Protein AF-A0AA37L908-F1 (afdb_monomer)

Organism: NCBI:txid700344

Secondary structure (DSSP, 8-state):
------TTSHHHHHTSS--------------------------S--S-----GGG-----------S---TTHHHHHHHHHHHHHHHHHHHHHHHHHHHHHHHHTSTTS---S------------------TTTGGG-HHHHHHHHHHHHHHHHHHHHHHS-S---HHHHHHHHHHHHHHHHHHHHHHHHHHHHHHHHHHHHHHHHHHHHHHHHHHHHHHHHHHHHHHHHHHTTSS--SSHHHHHHHHHHHHHHHHHHHHHHHHHHHHHHHHHHTTS-HHHHHHHHHHTT--HHHHHHHHH---TTS-SSTTSHHHHHHHHHHHHHHHHHHHHHHHT------TTHHHHHHHHHHHHHHHHHHHHHHHHHHHHHHHHHHHHHHT--

Sequence (386 aa):
MEPVVFDQSPLAEYLRDEGEVEQAGWAHDDPTYDESPPSSPDFAPTGRPMVRSRFRNNPLRVDIPTKAASDKSYRRSYSTAVASRIDRADNSKFLEQFRYTIIASQLLSGHSILSQHHAPSRPANAAIEGNPADKLLDPTGAAVVVLGALALVVSINWLAGAGPLNKRRAVALLLVVVIAAGIAHVFMRRQWLRYRRLQALSEVTAFVSNSQEFDSATGAAIALVQEVELVSRGYRLRIEDRSQTRKCVRLRKALRACFADVIPAYDQTVSVVKGFSEQLDLEKYHDIYDISDFDMSDARQGFQENEFEDNESLRTLKILAARFHTIRKMFLCALLALDASGDSSDLLKWTTTVEAVRTLNTVTQKAFENLRRLLSDEECEWFSSG

Radius of gyration: 35.79 Å; Cα contacts (8 Å, |Δi|>4): 229; chains: 1; bounding box: 101×49×114 Å

InterPro domains:
  IPR026859 Myosin-binding domain [PF12632] (158-382)

Mean predicted aligned error: 17.45 Å

Foldseek 3Di:
DDDDDDPPDPVNVVVVPPDDDDDDDDDDDDDDDDDDDDDDDDPDDDDDDDDPPPPPDDDPPPPDDDDDDDPPPVVVVCVVVVVVVVVVVVQVVLLCLLL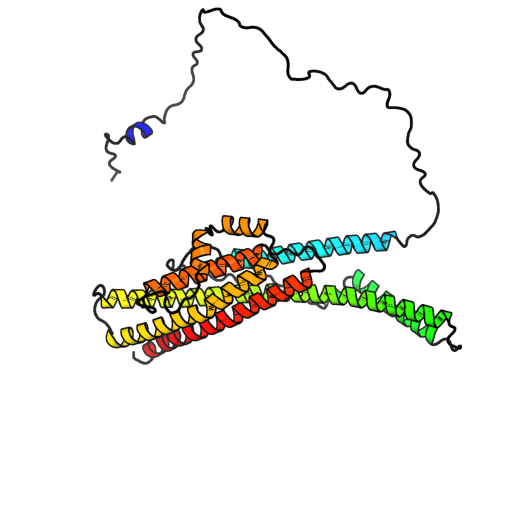CLLVVLCLLAPPPQPDPDDDDPDPPPPPPPPDVVVVCPPVVNVVVVVVVVVVVVVLVVVVVPPDPCDPVNVVVVVVVVVVVVVVCVVVVVVVLLVVLSVLLSVLSNLLSVLVVLLSVLLSVLLVLLVVLVCVVVPVDDDDPNPVSVVLNQVSLVLLLVLLVQQLVLLLVLLVQLLVQFDPVQLVVLCVVSVPDPVLVVLLVVGDDCPPDPDCSDSVNSVSSVSSSSSSVSSSSSSSSRHHPPVDPCSSVSSVSSSVSSVSSSVSSNVSSVSSVVSVVVVPVVVVVVD

Nearest PDB structures (foldseek):
  8omv-assembly1_B  TM=1.972E-01  e=5.098E+00  Homo sapiens

Structure (mmCIF, N/CA/C/O backbone):
data_AF-A0AA37L908-F1
#
_entry.id   AF-A0AA37L908-F1
#
loop_
_atom_site.group_PDB
_atom_site.id
_atom_site.type_symbol
_atom_site.label_atom_id
_atom_site.label_alt_id
_atom_site.label_comp_id
_atom_site.label_asym_id
_atom_site.label_entity_id
_atom_site.label_seq_id
_atom_site.pdbx_PDB_ins_code
_atom_site.Cartn_x
_atom_site.Cartn_y
_atom_site.Cartn_z
_atom_site.occupancy
_atom_site.B_iso_or_equiv
_atom_site.auth_seq_id
_atom_site.auth_comp_id
_atom_site.auth_asym_id
_atom_site.auth_atom_id
_atom_site.pdbx_PDB_model_num
ATOM 1 N N . MET A 1 1 ? 5.810 31.069 44.830 1.00 33.72 1 MET A N 1
ATOM 2 C CA . MET A 1 1 ? 6.381 30.517 46.074 1.00 33.72 1 MET A CA 1
ATOM 3 C C . MET A 1 1 ? 7.210 29.317 45.680 1.00 33.72 1 MET A C 1
ATOM 5 O O . MET A 1 1 ? 6.750 28.526 44.866 1.00 33.72 1 MET A O 1
ATOM 9 N N . GLU A 1 2 ? 8.456 29.333 46.130 1.00 40.66 2 GLU A N 1
ATOM 10 C CA . GLU A 1 2 ? 9.600 28.555 45.652 1.00 40.66 2 GLU A CA 1
ATOM 11 C C . GLU A 1 2 ? 9.426 27.037 45.842 1.00 40.66 2 GLU A C 1
ATOM 13 O O . GLU A 1 2 ? 8.720 26.614 46.761 1.00 40.66 2 GLU A O 1
ATOM 18 N N . PRO A 1 3 ? 10.045 26.204 44.984 1.00 47.47 3 PRO A N 1
ATOM 19 C CA . PRO A 1 3 ? 10.047 24.761 45.174 1.00 47.47 3 PRO A CA 1
ATOM 20 C C . PRO A 1 3 ? 10.884 24.406 46.410 1.00 47.47 3 PRO A C 1
ATOM 22 O O . PRO A 1 3 ? 12.088 24.643 46.455 1.00 47.47 3 PRO A O 1
ATOM 25 N N . VAL A 1 4 ? 10.228 23.834 47.419 1.00 51.84 4 VAL A N 1
ATOM 26 C CA . VAL A 1 4 ? 10.871 23.307 48.627 1.00 51.84 4 VAL A CA 1
ATOM 27 C C . VAL A 1 4 ? 11.662 22.055 48.243 1.00 51.84 4 VAL A C 1
ATOM 29 O O . VAL A 1 4 ? 11.080 21.007 47.962 1.00 51.84 4 VAL A O 1
ATOM 32 N N . VAL A 1 5 ? 12.988 22.174 48.204 1.00 51.69 5 VAL A N 1
ATOM 33 C CA . VAL A 1 5 ? 13.913 21.047 48.045 1.00 51.69 5 VAL A CA 1
ATOM 34 C C . VAL A 1 5 ? 14.212 20.494 49.437 1.00 51.69 5 VAL A C 1
ATOM 36 O O . VAL A 1 5 ? 14.628 21.229 50.326 1.00 51.69 5 VAL A O 1
ATOM 39 N N . PHE A 1 6 ? 13.949 19.205 49.651 1.00 51.25 6 PHE A N 1
ATOM 40 C CA . PHE A 1 6 ? 14.227 18.539 50.922 1.00 51.25 6 PHE A CA 1
ATOM 41 C C . PHE A 1 6 ? 15.704 18.119 50.982 1.00 51.25 6 PHE A C 1
ATOM 43 O O . PHE A 1 6 ? 16.132 17.252 50.219 1.00 51.25 6 PHE A O 1
ATOM 50 N N . ASP A 1 7 ? 16.453 18.693 51.927 1.00 56.47 7 ASP A N 1
ATOM 51 C CA . ASP A 1 7 ? 17.910 18.550 52.141 1.00 56.47 7 ASP A CA 1
ATOM 52 C C . ASP A 1 7 ? 18.416 17.130 52.481 1.00 56.47 7 ASP A C 1
ATOM 54 O O . ASP A 1 7 ? 19.580 16.949 52.829 1.00 56.47 7 ASP A O 1
ATOM 58 N N . GLN A 1 8 ? 17.567 16.103 52.411 1.00 56.72 8 GLN A N 1
ATOM 59 C CA . GLN A 1 8 ? 17.918 14.718 52.768 1.00 56.72 8 GLN A CA 1
ATOM 60 C C . GLN A 1 8 ? 17.692 13.712 51.629 1.00 56.72 8 GLN A C 1
ATOM 62 O O . GLN A 1 8 ? 17.688 12.503 51.851 1.00 56.72 8 GLN A O 1
ATOM 67 N N . SER A 1 9 ? 17.505 14.192 50.398 1.00 55.84 9 SER A N 1
ATOM 68 C CA . SER A 1 9 ? 17.461 13.341 49.208 1.00 55.84 9 SER A CA 1
ATOM 69 C C . SER A 1 9 ? 18.875 13.141 48.635 1.00 55.84 9 SER A C 1
ATOM 71 O O . SER A 1 9 ? 19.584 14.136 48.480 1.00 55.84 9 SER A O 1
ATOM 73 N N . PRO A 1 10 ? 19.272 11.920 48.218 1.00 57.62 10 PRO A N 1
ATOM 74 C CA . PRO A 1 10 ? 20.558 11.650 47.549 1.00 57.62 10 PRO A CA 1
ATOM 75 C C . PRO A 1 10 ? 20.810 12.497 46.288 1.00 57.62 10 PRO A C 1
ATOM 77 O O . PRO A 1 10 ? 21.930 12.578 45.798 1.00 57.62 10 PRO A O 1
ATOM 80 N N . LEU A 1 11 ? 19.763 13.135 45.754 1.00 50.75 11 LEU A N 1
ATOM 81 C CA . LEU A 1 11 ? 19.828 14.052 44.616 1.00 50.75 11 LEU A CA 1
ATOM 82 C C . LEU A 1 11 ? 20.368 15.451 44.978 1.00 50.75 11 LEU A C 1
ATOM 84 O O . LEU A 1 11 ? 20.845 16.160 44.099 1.00 50.75 11 LEU A O 1
ATOM 88 N N . ALA A 1 12 ? 20.287 15.861 46.249 1.00 60.62 12 ALA A N 1
ATOM 89 C CA . ALA A 1 12 ? 20.730 17.181 46.708 1.00 60.62 12 ALA A CA 1
ATOM 90 C C . ALA A 1 12 ? 22.261 17.285 46.813 1.00 60.62 12 ALA A C 1
ATOM 92 O O . ALA A 1 12 ? 22.822 18.365 46.649 1.00 60.62 12 ALA A O 1
ATOM 93 N N . GLU A 1 13 ? 22.939 16.157 47.036 1.00 57.59 13 GLU A N 1
ATOM 94 C CA . GLU A 1 13 ? 24.402 16.081 47.108 1.00 57.59 13 GLU A CA 1
ATOM 95 C C . GLU A 1 13 ? 25.043 16.203 45.717 1.00 57.59 13 GLU A C 1
ATOM 97 O O . GLU A 1 13 ? 26.091 16.821 45.571 1.00 57.59 13 GLU A O 1
ATOM 102 N N . TYR A 1 14 ? 24.343 15.745 44.673 1.00 56.41 14 TYR A N 1
ATOM 103 C CA . TYR A 1 14 ? 24.778 15.869 43.276 1.00 56.41 14 TYR A CA 1
ATOM 104 C C . TYR A 1 14 ? 24.629 17.289 42.702 1.00 56.41 14 TYR A C 1
ATOM 106 O O . TYR A 1 14 ? 25.290 17.634 41.731 1.00 56.41 14 TYR A O 1
ATOM 114 N N . LEU A 1 15 ? 23.758 18.117 43.288 1.00 57.56 15 LEU A N 1
ATOM 115 C CA . LEU A 1 15 ? 23.499 19.496 42.845 1.00 57.56 15 LEU A CA 1
ATOM 116 C C . LEU A 1 15 ? 24.309 20.545 43.620 1.00 57.56 15 LEU A C 1
ATOM 118 O O . LEU A 1 15 ? 24.246 21.726 43.286 1.00 57.56 15 LEU A O 1
ATOM 122 N N . ARG A 1 16 ? 25.048 20.137 44.662 1.00 54.41 16 ARG A N 1
ATOM 123 C CA . ARG A 1 16 ? 25.885 21.036 45.470 1.00 54.41 16 ARG A CA 1
ATOM 124 C C . ARG A 1 16 ? 27.300 21.205 44.902 1.00 54.41 16 ARG A C 1
ATOM 126 O O . ARG A 1 16 ? 27.964 22.160 45.284 1.00 54.41 16 ARG A O 1
ATOM 133 N N . ASP A 1 17 ? 27.735 20.332 43.993 1.00 49.94 17 ASP A N 1
ATOM 134 C CA . ASP A 1 17 ? 29.144 20.242 43.574 1.00 49.94 17 ASP A CA 1
ATOM 135 C C . ASP A 1 17 ? 29.429 20.722 42.137 1.00 49.94 17 ASP A C 1
ATOM 137 O O . ASP A 1 17 ? 30.492 20.460 41.585 1.00 49.94 17 ASP A O 1
ATOM 141 N N . GLU A 1 18 ? 28.511 21.473 41.520 1.00 51.66 18 GLU A N 1
ATOM 142 C CA . GLU A 1 18 ? 28.790 22.177 40.260 1.00 51.66 18 GLU A CA 1
ATOM 143 C C . GLU A 1 18 ? 28.741 23.694 40.451 1.00 51.66 18 GLU A C 1
ATOM 145 O O . GLU A 1 18 ? 27.737 24.356 40.183 1.00 51.66 18 GLU A O 1
ATOM 150 N N . GLY A 1 19 ? 29.864 24.257 40.898 1.00 38.53 19 GLY A N 1
ATOM 151 C CA . GLY A 1 19 ? 30.089 25.696 40.825 1.00 38.53 19 GLY A CA 1
ATOM 152 C C . GLY A 1 19 ? 31.240 26.198 41.685 1.00 38.53 19 GLY A C 1
ATOM 153 O O . GLY A 1 19 ? 30.987 26.703 42.767 1.00 38.53 19 GLY A O 1
ATOM 154 N N . GLU A 1 20 ? 32.479 26.101 41.192 1.00 35.16 20 GLU A N 1
ATOM 155 C CA . GLU A 1 20 ? 33.397 27.247 41.042 1.00 35.16 20 GLU A CA 1
ATOM 156 C C . GLU A 1 20 ? 34.740 26.813 40.422 1.00 35.16 20 GLU A C 1
ATOM 158 O O . GLU A 1 20 ? 35.303 25.760 40.710 1.00 35.16 20 GLU A O 1
ATOM 163 N N . VAL A 1 21 ? 35.206 27.632 39.482 1.00 38.19 21 VAL A N 1
ATOM 164 C CA . VAL A 1 21 ? 36.386 27.452 38.628 1.00 38.19 21 VAL A CA 1
ATOM 165 C C . VAL A 1 21 ? 37.612 28.044 39.333 1.00 38.19 21 VAL A C 1
ATOM 167 O O . VAL A 1 21 ? 37.501 29.150 39.839 1.00 38.19 21 VAL A O 1
ATOM 170 N N . GLU A 1 22 ? 38.765 27.358 39.317 1.00 34.53 22 GLU A N 1
ATOM 171 C CA . GLU A 1 22 ? 40.095 27.883 38.911 1.00 34.53 22 GLU A CA 1
ATOM 172 C C . GLU A 1 22 ? 41.277 27.020 39.418 1.00 34.53 22 GLU A C 1
ATOM 174 O O . GLU A 1 22 ? 41.531 26.866 40.605 1.00 34.53 22 GLU A O 1
ATOM 179 N N . GLN A 1 23 ? 42.016 26.465 38.450 1.00 37.34 23 GLN A N 1
ATOM 180 C CA . GLN A 1 23 ? 43.482 26.501 38.319 1.00 37.34 23 GLN A CA 1
ATOM 181 C C . GLN A 1 23 ? 44.362 26.479 39.596 1.00 37.34 23 GLN A C 1
ATOM 183 O O . GLN A 1 23 ? 44.631 27.518 40.181 1.00 37.34 23 GLN A O 1
ATOM 188 N N . ALA A 1 24 ? 44.989 25.335 39.901 1.00 33.50 24 ALA A N 1
ATOM 189 C CA . ALA A 1 24 ? 46.385 25.258 40.367 1.00 33.50 24 ALA A CA 1
ATOM 190 C C . ALA A 1 24 ? 46.852 23.797 40.433 1.00 33.50 24 ALA A C 1
ATOM 192 O O . ALA A 1 24 ? 46.175 22.932 40.981 1.00 33.50 24 ALA A O 1
ATOM 193 N N . GLY A 1 25 ? 48.013 23.526 39.840 1.00 33.16 25 GLY A N 1
ATOM 194 C CA . GLY A 1 25 ? 48.584 22.192 39.745 1.00 33.16 25 GLY A CA 1
ATOM 195 C C . GLY A 1 25 ? 49.200 21.689 41.040 1.00 33.16 25 GLY A C 1
ATOM 196 O O . GLY A 1 25 ? 49.719 22.475 41.817 1.00 33.16 25 GLY A O 1
ATOM 197 N N . TRP A 1 26 ? 49.229 20.367 41.179 1.00 33.25 26 TRP A N 1
ATOM 198 C CA . TRP A 1 26 ? 50.209 19.644 41.982 1.00 33.25 26 TRP A CA 1
ATOM 199 C C . TRP A 1 26 ? 50.486 18.308 41.300 1.00 33.25 26 TRP A C 1
ATOM 201 O O . TRP A 1 26 ? 49.803 17.311 41.513 1.00 33.25 26 TRP A O 1
ATOM 211 N N . ALA A 1 27 ? 51.499 18.322 40.435 1.00 32.00 27 ALA A N 1
ATOM 212 C CA . ALA A 1 27 ? 52.348 17.158 40.270 1.00 32.00 27 ALA A CA 1
ATOM 213 C C . ALA A 1 27 ? 53.061 16.910 41.612 1.00 32.00 27 ALA A C 1
ATOM 215 O O . ALA A 1 27 ? 53.554 17.850 42.246 1.00 32.00 27 ALA A O 1
ATOM 216 N N . HIS A 1 28 ? 53.094 15.653 42.039 1.00 35.28 28 HIS A N 1
ATOM 217 C CA . HIS A 1 28 ? 54.013 15.175 43.062 1.00 35.28 28 HIS A CA 1
ATOM 218 C C . HIS A 1 28 ? 54.682 13.904 42.536 1.00 35.28 28 HIS A C 1
ATOM 220 O O . HIS A 1 28 ? 54.064 12.842 42.486 1.00 35.28 28 HIS A O 1
ATOM 226 N N . ASP A 1 29 ? 55.934 14.079 42.112 1.00 33.59 29 ASP A N 1
ATOM 227 C CA . ASP A 1 29 ? 57.042 13.127 42.284 1.00 33.59 29 ASP A CA 1
ATOM 228 C C . ASP A 1 29 ? 57.219 12.894 43.811 1.00 33.59 29 ASP A C 1
ATOM 230 O O . ASP A 1 29 ? 56.898 13.795 44.587 1.00 33.59 29 ASP A O 1
ATOM 234 N N . ASP A 1 30 ? 57.701 11.809 44.423 1.00 35.19 30 ASP A N 1
ATOM 235 C CA . ASP A 1 30 ? 58.494 10.595 44.123 1.00 35.19 30 ASP A CA 1
ATOM 236 C C . ASP A 1 30 ? 58.552 9.808 45.495 1.00 35.19 30 ASP A C 1
ATOM 238 O O . ASP A 1 30 ? 57.899 10.279 46.438 1.00 35.19 30 ASP A O 1
ATOM 242 N N . PRO A 1 31 ? 59.345 8.734 45.784 1.00 46.97 31 PRO A N 1
ATOM 243 C CA . PRO A 1 31 ? 60.186 7.873 44.942 1.00 46.97 31 PRO A CA 1
ATOM 244 C C . PRO A 1 31 ? 60.113 6.342 45.242 1.00 46.97 31 PRO A C 1
ATOM 246 O O . PRO A 1 31 ? 59.537 5.869 46.224 1.00 46.97 31 PRO A O 1
ATOM 249 N N . THR A 1 32 ? 60.877 5.586 44.440 1.00 35.69 32 THR A N 1
ATOM 250 C CA . THR A 1 32 ? 61.524 4.277 44.719 1.00 35.69 32 THR A CA 1
ATOM 251 C C . THR A 1 32 ? 60.656 3.021 44.851 1.00 35.69 32 THR A C 1
ATOM 253 O O . THR A 1 32 ? 60.215 2.695 45.942 1.00 35.69 32 THR A O 1
ATOM 256 N N . TYR A 1 33 ? 60.574 2.233 43.770 1.00 39.12 33 TYR A N 1
ATOM 257 C CA . TYR A 1 33 ? 61.059 0.841 43.740 1.00 39.12 33 TYR A CA 1
ATOM 258 C C . TYR A 1 33 ? 61.479 0.487 42.302 1.00 39.12 33 TYR A C 1
ATOM 260 O O . TYR A 1 33 ? 60.663 0.474 41.383 1.00 39.12 33 TYR A O 1
ATOM 268 N N . ASP A 1 34 ? 62.781 0.249 42.135 1.00 40.22 34 ASP A N 1
ATOM 269 C CA . ASP A 1 34 ? 63.414 -0.339 40.955 1.00 40.22 34 ASP A CA 1
ATOM 270 C C . ASP A 1 34 ? 62.940 -1.784 40.763 1.00 40.22 34 ASP A C 1
ATOM 272 O O . ASP A 1 34 ? 63.164 -2.610 41.642 1.00 40.22 34 ASP A O 1
ATOM 276 N N . GLU A 1 35 ? 62.384 -2.112 39.596 1.00 39.53 35 GLU A N 1
ATOM 277 C CA . GLU A 1 35 ? 62.606 -3.411 38.946 1.00 39.53 35 GLU A CA 1
ATOM 278 C C . GLU A 1 35 ? 62.134 -3.353 37.485 1.00 39.53 35 GLU A C 1
ATOM 280 O O . GLU A 1 35 ? 60.946 -3.339 37.169 1.00 39.53 35 GLU A O 1
ATOM 285 N N . SER A 1 36 ? 63.097 -3.279 36.564 1.00 46.31 36 SER A N 1
ATOM 286 C CA . SER A 1 36 ? 62.861 -3.366 35.119 1.00 46.31 36 SER A CA 1
ATOM 287 C C . SER A 1 36 ? 62.669 -4.822 34.679 1.00 46.31 36 SER A C 1
ATOM 289 O O . SER A 1 36 ? 63.500 -5.660 35.034 1.00 46.31 36 SER A O 1
ATOM 291 N N . PRO A 1 37 ? 61.712 -5.120 33.782 1.00 49.75 37 PRO A N 1
ATOM 292 C CA . PRO A 1 37 ? 61.822 -6.250 32.865 1.00 49.75 37 PRO A CA 1
ATOM 293 C C . PRO A 1 37 ? 62.077 -5.788 31.413 1.00 49.75 37 PRO A C 1
ATOM 295 O O . PRO A 1 37 ? 61.786 -4.648 31.048 1.00 49.75 37 PRO A O 1
ATOM 298 N N . PRO A 1 38 ? 62.671 -6.656 30.574 1.00 49.25 38 PRO A N 1
ATOM 299 C CA . PRO A 1 38 ? 63.475 -6.257 29.423 1.00 49.25 38 PRO A CA 1
ATOM 300 C C . PRO A 1 38 ? 62.674 -5.862 28.174 1.00 49.25 38 PRO A C 1
ATOM 302 O O . PRO A 1 38 ? 61.599 -6.382 27.883 1.00 49.25 38 PRO A O 1
ATOM 305 N N . SER A 1 39 ? 63.295 -4.982 27.388 1.00 43.84 39 SER A N 1
ATOM 306 C CA . SER A 1 39 ? 62.865 -4.487 26.079 1.00 43.84 39 SER A CA 1
ATOM 307 C C . SER A 1 39 ? 62.707 -5.585 25.020 1.00 43.84 39 SER A C 1
ATOM 309 O O . SER A 1 39 ? 63.618 -6.394 24.826 1.00 43.84 39 SER A O 1
ATOM 311 N N . SER A 1 40 ? 61.612 -5.546 24.257 1.00 50.50 40 SER A N 1
ATOM 312 C CA . SER A 1 40 ? 61.416 -6.198 22.946 1.00 50.50 40 SER A CA 1
ATOM 313 C C . SER A 1 40 ? 60.191 -5.567 22.246 1.00 50.50 40 SER A C 1
ATOM 315 O O . SER A 1 40 ? 59.274 -5.140 22.942 1.00 50.50 40 SER A O 1
ATOM 317 N N . PRO A 1 41 ? 60.085 -5.569 20.905 1.00 50.53 41 PRO A N 1
ATOM 318 C CA . PRO A 1 41 ? 60.808 -4.718 19.961 1.00 50.53 41 PRO A CA 1
ATOM 319 C C . PRO A 1 41 ? 59.871 -3.769 19.171 1.00 50.53 41 PRO A C 1
ATOM 321 O O . PRO A 1 41 ? 58.665 -3.989 19.072 1.00 50.53 41 PRO A O 1
ATOM 324 N N . ASP A 1 42 ? 60.459 -2.732 18.567 1.00 53.38 42 ASP A N 1
ATOM 325 C CA . ASP A 1 42 ? 59.814 -1.718 17.719 1.00 53.38 42 ASP A CA 1
ATOM 326 C C . ASP A 1 42 ? 58.879 -2.304 16.640 1.00 53.38 42 ASP A C 1
ATOM 328 O O . ASP A 1 42 ? 59.320 -2.949 15.687 1.00 53.38 42 ASP A O 1
ATOM 332 N N . PHE A 1 43 ? 57.576 -2.022 16.753 1.00 56.66 43 PHE A N 1
ATOM 333 C CA . PHE A 1 43 ? 56.532 -2.459 15.811 1.00 56.66 43 PHE A CA 1
ATOM 334 C C . PHE A 1 43 ? 56.066 -1.338 14.858 1.00 56.66 43 PHE A C 1
ATOM 336 O O . PHE A 1 43 ? 54.962 -1.380 14.319 1.00 56.66 43 PHE A O 1
ATOM 343 N N . ALA A 1 44 ? 56.891 -0.312 14.631 1.00 66.81 44 ALA A N 1
ATOM 344 C CA . ALA A 1 44 ? 56.594 0.748 13.669 1.00 66.81 44 ALA A CA 1
ATOM 345 C C . ALA A 1 44 ? 57.806 0.998 12.756 1.00 66.81 44 ALA A C 1
ATOM 347 O O . ALA A 1 44 ? 58.869 1.382 13.245 1.00 66.81 44 ALA A O 1
ATOM 348 N N . PRO A 1 45 ? 57.689 0.810 11.428 1.00 61.66 45 PRO A N 1
ATOM 349 C CA . PRO A 1 45 ? 58.796 1.069 10.522 1.00 61.66 45 PRO A CA 1
ATOM 350 C C . PRO A 1 45 ? 59.018 2.581 10.397 1.00 61.66 45 PRO A C 1
ATOM 352 O O . PRO A 1 45 ? 58.295 3.283 9.689 1.00 61.66 45 PRO A O 1
ATOM 355 N N . THR A 1 46 ? 60.047 3.096 11.063 1.00 54.41 46 THR A N 1
ATOM 356 C CA . THR A 1 46 ? 60.551 4.455 10.858 1.00 54.41 46 THR A CA 1
ATOM 357 C C . THR A 1 46 ? 61.551 4.449 9.701 1.00 54.41 46 THR A C 1
ATOM 359 O O . THR A 1 46 ? 62.736 4.168 9.843 1.00 54.41 46 THR A O 1
ATOM 362 N N . GLY A 1 47 ? 61.067 4.745 8.495 1.00 57.38 47 GLY A N 1
ATOM 363 C CA . GLY A 1 47 ? 61.930 4.883 7.323 1.00 57.38 47 GLY A CA 1
ATOM 364 C C . GLY A 1 47 ? 61.160 5.312 6.081 1.00 57.38 47 GLY A C 1
ATOM 365 O O . GLY A 1 47 ? 60.167 4.694 5.708 1.00 57.38 47 GLY A O 1
ATOM 366 N N . ARG A 1 48 ? 61.612 6.385 5.422 1.00 62.19 48 ARG A N 1
ATOM 367 C CA . ARG A 1 48 ? 61.027 6.849 4.153 1.00 62.19 48 ARG A CA 1
ATOM 368 C C . ARG A 1 48 ? 61.202 5.757 3.084 1.00 62.19 48 ARG A C 1
ATOM 370 O O . ARG A 1 48 ? 62.314 5.246 2.942 1.00 62.19 48 ARG A O 1
ATOM 377 N N . PRO A 1 49 ? 60.165 5.409 2.302 1.00 57.41 49 PRO A N 1
ATOM 378 C CA . PRO A 1 49 ? 60.262 4.329 1.328 1.00 57.41 49 PRO A CA 1
ATOM 379 C C . PRO A 1 49 ? 61.206 4.725 0.186 1.00 57.41 49 PRO A C 1
ATOM 381 O O . PRO A 1 49 ? 60.874 5.543 -0.671 1.00 57.41 49 PRO A O 1
ATOM 384 N N . MET A 1 50 ? 62.399 4.130 0.158 1.00 56.28 50 MET A N 1
ATOM 385 C CA . MET A 1 50 ? 63.296 4.215 -0.991 1.00 56.28 50 MET A CA 1
ATOM 386 C C . MET A 1 50 ? 62.866 3.185 -2.037 1.00 56.28 50 MET A C 1
ATOM 388 O O . MET A 1 50 ? 63.132 1.989 -1.912 1.00 56.28 50 MET A O 1
ATOM 392 N N . VAL A 1 51 ? 62.202 3.650 -3.096 1.00 55.00 51 VAL A N 1
ATOM 393 C CA . VAL A 1 51 ? 61.888 2.822 -4.266 1.00 55.00 51 VAL A CA 1
ATOM 394 C C . VAL A 1 51 ? 63.198 2.442 -4.961 1.00 55.00 51 VAL A C 1
ATOM 396 O O . VAL A 1 51 ? 63.941 3.297 -5.445 1.00 55.00 51 VAL A O 1
ATOM 399 N N . ARG A 1 52 ? 63.501 1.139 -5.009 1.00 52.16 52 ARG A N 1
ATOM 400 C CA . ARG A 1 52 ? 64.659 0.601 -5.735 1.00 52.16 52 ARG A CA 1
ATOM 401 C C . ARG A 1 52 ? 64.562 0.974 -7.222 1.00 52.16 52 ARG A C 1
ATOM 403 O O . ARG A 1 52 ? 63.624 0.583 -7.908 1.00 52.16 52 ARG A O 1
ATOM 410 N N . SER A 1 53 ? 65.598 1.642 -7.730 1.00 56.66 53 SER A N 1
ATOM 411 C CA . SER A 1 53 ? 65.776 2.121 -9.119 1.00 56.66 53 SER A CA 1
ATOM 412 C C . SER A 1 53 ? 65.679 1.041 -10.226 1.00 56.66 53 SER A C 1
ATOM 414 O O . SER A 1 53 ? 65.694 1.354 -11.412 1.00 56.66 53 SER A O 1
ATOM 416 N N . ARG A 1 54 ? 65.526 -0.247 -9.888 1.00 58.97 54 ARG A N 1
ATOM 417 C CA . ARG A 1 54 ? 65.523 -1.351 -10.869 1.00 58.97 54 ARG A CA 1
ATOM 418 C C . ARG A 1 54 ? 64.211 -1.546 -11.646 1.00 58.97 54 ARG A C 1
ATOM 420 O O . ARG A 1 54 ? 64.158 -2.434 -12.484 1.00 58.97 54 ARG A O 1
ATOM 427 N N . PHE A 1 55 ? 63.187 -0.721 -11.417 1.00 54.09 55 PHE A N 1
ATOM 428 C CA . PHE A 1 55 ? 61.933 -0.747 -12.194 1.00 54.09 55 PHE A CA 1
ATOM 429 C C . PHE A 1 55 ? 61.783 0.410 -13.191 1.00 54.09 55 PHE A C 1
ATOM 431 O O . PHE A 1 55 ? 60.736 0.564 -13.815 1.00 54.09 55 PHE A O 1
ATOM 438 N N . ARG A 1 56 ? 62.827 1.218 -13.398 1.00 58.72 56 ARG A N 1
ATOM 439 C CA . ARG A 1 56 ? 62.900 2.123 -14.549 1.00 58.72 56 ARG A CA 1
ATOM 440 C C . ARG A 1 56 ? 63.687 1.416 -15.637 1.00 58.72 56 ARG A C 1
ATOM 442 O O . ARG A 1 56 ? 64.903 1.392 -15.546 1.00 58.72 56 ARG A O 1
ATOM 449 N N . ASN A 1 57 ? 62.986 0.798 -16.588 1.00 55.66 57 ASN A N 1
ATOM 450 C CA . ASN A 1 57 ? 63.396 0.649 -17.992 1.00 55.66 57 ASN A CA 1
ATOM 451 C C . ASN A 1 57 ? 62.330 -0.147 -18.756 1.00 55.66 57 ASN A C 1
ATOM 453 O O . ASN A 1 57 ? 62.398 -1.367 -18.853 1.00 55.66 57 ASN A O 1
ATOM 457 N N . ASN A 1 58 ? 61.305 0.572 -19.220 1.00 53.06 58 ASN A N 1
ATOM 458 C CA . ASN A 1 58 ? 60.746 0.512 -20.576 1.00 53.06 58 ASN A CA 1
ATOM 459 C C . ASN A 1 58 ? 59.393 1.239 -20.563 1.00 53.06 58 ASN A C 1
ATOM 461 O O . ASN A 1 58 ? 58.454 0.740 -19.940 1.00 53.06 58 ASN A O 1
ATOM 465 N N . PRO A 1 59 ? 59.236 2.402 -21.223 1.00 54.12 59 PRO A N 1
ATOM 466 C CA . PRO A 1 59 ? 57.895 2.873 -21.525 1.00 54.12 59 PRO A CA 1
ATOM 467 C C . PRO A 1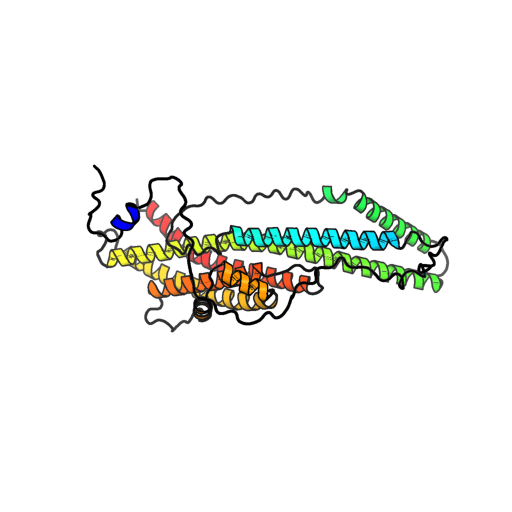 59 ? 57.257 1.836 -22.453 1.00 54.12 59 PRO A C 1
ATOM 469 O O . PRO A 1 59 ? 57.784 1.569 -23.535 1.00 54.12 59 PRO A O 1
ATOM 472 N N . LEU A 1 60 ? 56.148 1.223 -22.026 1.00 52.44 60 LEU A N 1
ATOM 473 C CA . LEU A 1 60 ? 55.305 0.467 -22.945 1.00 52.44 60 LEU A CA 1
ATOM 474 C C . LEU A 1 60 ? 54.942 1.410 -24.095 1.00 52.44 60 LEU A C 1
ATOM 476 O O . LEU A 1 60 ? 54.208 2.382 -23.909 1.00 52.44 60 LEU A O 1
ATOM 480 N N . ARG A 1 61 ? 55.483 1.128 -25.283 1.00 45.31 61 ARG A N 1
ATOM 481 C CA . ARG A 1 61 ? 54.961 1.659 -26.537 1.00 45.31 61 ARG A CA 1
ATOM 482 C C . ARG A 1 61 ? 53.555 1.100 -26.688 1.00 45.31 61 ARG A C 1
ATOM 484 O O . ARG A 1 61 ? 53.366 -0.031 -27.116 1.00 45.31 61 ARG A O 1
ATOM 491 N N . VAL A 1 62 ? 52.577 1.890 -26.271 1.00 53.34 62 VAL A N 1
ATOM 492 C CA . VAL A 1 62 ? 51.208 1.719 -26.730 1.00 53.34 62 VAL A CA 1
ATOM 493 C C . VAL A 1 62 ? 51.212 2.226 -28.164 1.00 53.34 62 VAL A C 1
ATOM 495 O O . VAL A 1 62 ? 51.339 3.429 -28.395 1.00 53.34 62 VAL A O 1
ATOM 498 N N . ASP A 1 63 ? 51.147 1.306 -29.123 1.00 44.06 63 ASP A N 1
ATOM 499 C CA . ASP A 1 63 ? 50.874 1.650 -30.512 1.00 44.06 63 ASP A CA 1
ATOM 500 C C . ASP A 1 63 ? 49.486 2.289 -30.559 1.00 44.06 63 ASP A C 1
ATOM 502 O O . ASP A 1 63 ? 48.461 1.613 -30.502 1.00 44.06 63 ASP A O 1
ATOM 506 N N . ILE A 1 64 ? 49.450 3.619 -30.594 1.00 48.91 64 ILE A N 1
ATOM 507 C CA . ILE A 1 64 ? 48.239 4.379 -30.882 1.00 48.91 64 ILE A CA 1
ATOM 508 C C . ILE A 1 64 ? 48.042 4.276 -32.397 1.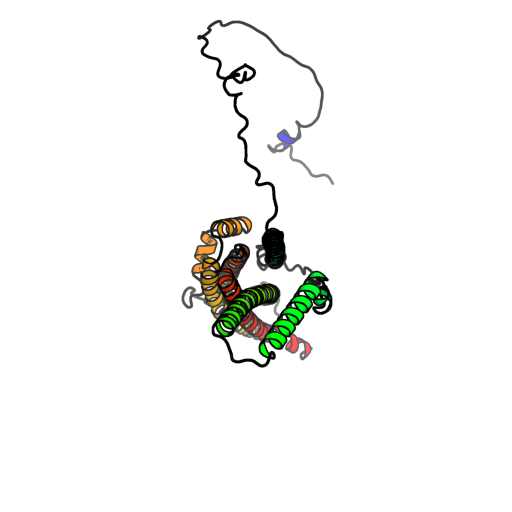00 48.91 64 ILE A C 1
ATOM 510 O O . ILE A 1 64 ? 48.864 4.833 -33.136 1.00 48.91 64 ILE A O 1
ATOM 514 N N . PRO A 1 65 ? 46.984 3.608 -32.899 1.00 44.38 65 PRO A N 1
ATOM 515 C CA . PRO A 1 65 ? 46.733 3.555 -34.327 1.00 44.38 65 PRO A CA 1
ATOM 516 C C . PRO A 1 65 ? 46.416 4.968 -34.816 1.00 44.38 65 PRO A C 1
ATOM 518 O O . PRO A 1 65 ? 45.344 5.525 -34.578 1.00 44.38 65 PRO A O 1
ATOM 521 N N . THR A 1 66 ? 47.382 5.571 -35.498 1.00 46.28 66 THR A N 1
ATOM 522 C CA . THR A 1 66 ? 47.210 6.822 -36.221 1.00 46.28 66 THR A CA 1
ATOM 523 C C . THR A 1 66 ? 46.734 6.477 -37.625 1.00 46.28 66 THR A C 1
ATOM 525 O O . THR A 1 66 ? 47.522 6.035 -38.455 1.00 46.28 66 THR A O 1
ATOM 528 N N . LYS A 1 67 ? 45.437 6.710 -37.863 1.00 42.66 67 LYS A N 1
ATOM 529 C CA . LYS A 1 67 ? 44.796 7.231 -39.092 1.00 42.66 67 LYS A CA 1
ATOM 530 C C . LYS A 1 67 ? 43.476 6.524 -39.430 1.00 42.66 67 LYS A C 1
ATOM 532 O O . LYS A 1 67 ? 43.432 5.351 -39.768 1.00 42.66 67 LYS A O 1
ATOM 537 N N . ALA A 1 68 ? 42.431 7.357 -39.427 1.00 46.22 68 ALA A N 1
ATOM 538 C CA . ALA A 1 68 ? 41.287 7.352 -40.337 1.00 46.22 68 ALA A CA 1
ATOM 539 C C . ALA A 1 68 ? 40.444 6.066 -40.444 1.00 46.22 68 ALA A C 1
ATOM 541 O O . ALA A 1 68 ? 40.479 5.385 -41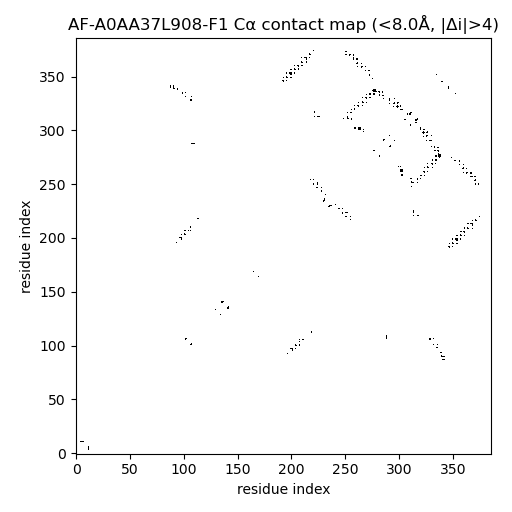.462 1.00 46.22 68 ALA A O 1
ATOM 542 N N . ALA A 1 69 ? 39.565 5.825 -39.463 1.00 40.44 69 ALA A N 1
ATOM 543 C CA . ALA A 1 69 ? 38.315 5.097 -39.700 1.00 40.44 69 ALA A CA 1
ATOM 544 C C . ALA A 1 69 ? 37.251 5.357 -38.610 1.00 40.44 69 ALA A C 1
ATOM 546 O O . ALA A 1 69 ? 37.424 5.027 -37.442 1.00 40.44 69 ALA A O 1
ATOM 547 N N . SER A 1 70 ? 36.085 5.837 -39.050 1.00 49.53 70 SER A N 1
ATOM 548 C CA . SER A 1 70 ? 34.766 5.711 -38.400 1.00 49.53 70 SER A CA 1
ATOM 549 C C . SER A 1 70 ? 34.450 6.555 -37.149 1.00 49.53 70 SER A C 1
ATOM 551 O O . SER A 1 70 ? 34.236 6.069 -36.042 1.00 49.53 70 SER A O 1
ATOM 553 N N . ASP A 1 71 ? 34.160 7.830 -37.392 1.00 46.75 71 ASP A N 1
ATOM 554 C CA . ASP A 1 71 ? 33.547 8.781 -36.447 1.00 46.75 71 ASP A CA 1
ATOM 555 C C . ASP A 1 71 ? 32.072 8.454 -36.061 1.00 46.75 71 ASP A C 1
ATOM 557 O O . ASP A 1 71 ? 31.319 9.278 -35.544 1.00 46.75 71 ASP A O 1
ATOM 561 N N . LYS A 1 72 ? 31.605 7.226 -36.337 1.00 52.09 72 LYS A N 1
ATOM 562 C CA . LYS A 1 72 ? 30.216 6.777 -36.109 1.00 52.09 72 LYS A CA 1
ATOM 563 C C . LYS A 1 72 ? 30.046 5.861 -34.893 1.00 52.09 72 LYS A C 1
ATOM 565 O O . LYS A 1 72 ? 28.919 5.701 -34.429 1.00 52.09 72 LYS A O 1
ATOM 570 N N . SER A 1 73 ? 31.126 5.288 -34.355 1.00 43.59 73 SER A N 1
ATOM 571 C CA . SER A 1 73 ? 31.050 4.386 -33.191 1.00 43.59 73 SER A CA 1
ATOM 572 C C . SER A 1 73 ? 30.915 5.157 -31.869 1.00 43.59 73 SER A C 1
ATOM 574 O O . SER A 1 73 ? 30.077 4.835 -31.027 1.00 43.59 73 SER A O 1
ATOM 576 N N . TYR A 1 74 ? 31.639 6.272 -31.733 1.00 47.28 74 TYR A N 1
ATOM 577 C CA . TYR A 1 74 ? 31.656 7.071 -30.508 1.00 47.28 74 TYR A CA 1
ATOM 578 C C . TYR A 1 74 ? 30.299 7.715 -30.189 1.00 47.28 74 TYR A C 1
ATOM 580 O O . TYR A 1 74 ? 29.849 7.662 -29.048 1.00 47.28 74 TYR A O 1
ATOM 588 N N . ARG A 1 75 ? 29.561 8.218 -31.191 1.00 50.72 75 ARG A N 1
ATOM 589 C CA . ARG A 1 75 ? 28.222 8.806 -30.975 1.00 50.72 75 ARG A CA 1
ATOM 590 C C . ARG A 1 75 ? 27.197 7.805 -30.428 1.00 50.72 75 ARG A C 1
ATOM 592 O O . ARG A 1 75 ? 26.325 8.199 -29.659 1.00 50.72 75 ARG A O 1
ATOM 599 N N . ARG A 1 76 ? 27.303 6.516 -30.779 1.00 45.75 76 ARG A N 1
ATOM 600 C CA . ARG A 1 76 ? 26.385 5.469 -30.293 1.00 45.75 76 ARG A CA 1
ATOM 601 C C . ARG A 1 76 ? 26.689 5.085 -28.845 1.00 45.75 76 ARG A C 1
ATOM 603 O O . ARG A 1 76 ? 25.757 4.907 -28.064 1.00 45.75 76 ARG A O 1
ATOM 610 N N . SER A 1 77 ? 27.967 5.053 -28.471 1.00 49.47 77 SER A N 1
ATOM 611 C CA . SER A 1 77 ? 28.402 4.815 -27.090 1.00 49.47 77 SER A CA 1
ATOM 612 C C . SER A 1 77 ? 28.086 5.996 -26.172 1.00 49.47 77 SER A C 1
ATOM 614 O O . SER A 1 77 ? 27.585 5.775 -25.074 1.00 49.47 77 SER A O 1
ATOM 616 N N . TYR A 1 78 ? 28.254 7.243 -26.629 1.00 45.22 78 TYR A N 1
ATOM 617 C CA . TYR A 1 78 ? 27.834 8.418 -25.856 1.00 45.22 78 TYR A CA 1
ATOM 618 C C . TYR A 1 78 ? 26.313 8.527 -25.758 1.00 45.22 78 TYR A C 1
ATOM 620 O O . TYR A 1 78 ? 25.805 8.779 -24.676 1.00 45.22 78 TYR A O 1
ATOM 628 N N . SER A 1 79 ? 25.560 8.256 -26.829 1.00 47.88 79 SER A N 1
ATOM 629 C CA . SER A 1 79 ? 24.092 8.256 -26.766 1.00 47.88 79 SER A CA 1
ATOM 630 C C . SER A 1 79 ? 23.558 7.163 -25.839 1.00 47.88 79 SER A C 1
ATOM 632 O O . SER A 1 79 ? 22.633 7.422 -25.081 1.00 47.88 79 SER A O 1
ATOM 634 N N . THR A 1 80 ? 24.170 5.975 -25.823 1.00 54.41 80 THR A N 1
ATOM 635 C CA . THR A 1 80 ? 23.754 4.880 -24.930 1.00 54.41 80 THR A CA 1
ATOM 636 C C . THR A 1 80 ? 24.172 5.136 -23.481 1.00 54.41 80 THR A C 1
ATOM 638 O O . THR A 1 80 ? 23.387 4.872 -22.579 1.00 54.41 80 THR A O 1
ATOM 641 N N . ALA A 1 81 ? 25.360 5.705 -23.247 1.00 53.72 81 ALA A N 1
ATOM 642 C CA . ALA A 1 81 ? 25.838 6.058 -21.909 1.00 53.72 81 ALA A CA 1
ATOM 643 C C . ALA A 1 81 ? 25.119 7.283 -21.318 1.00 53.72 81 ALA A C 1
ATOM 645 O O . ALA A 1 81 ? 24.901 7.357 -20.113 1.00 53.72 81 ALA A O 1
ATOM 646 N N . VAL A 1 82 ? 24.726 8.247 -22.154 1.00 54.97 82 VAL A N 1
ATOM 647 C CA . VAL A 1 82 ? 23.897 9.387 -21.740 1.00 54.97 82 VAL A CA 1
ATOM 648 C C . VAL A 1 82 ? 22.451 8.934 -21.545 1.00 54.97 82 VAL A C 1
ATOM 650 O O . VAL A 1 82 ? 21.846 9.305 -20.548 1.00 54.97 82 VAL A O 1
ATOM 653 N N . ALA A 1 83 ? 21.922 8.063 -22.415 1.00 58.88 83 ALA A N 1
ATOM 654 C CA . ALA A 1 83 ? 20.598 7.468 -22.241 1.00 58.88 83 ALA A CA 1
ATOM 655 C C . ALA A 1 83 ? 20.510 6.572 -20.992 1.00 58.88 83 ALA A C 1
ATOM 657 O O . ALA A 1 83 ? 19.466 6.536 -20.357 1.00 58.88 83 ALA A O 1
ATOM 658 N N . SER A 1 84 ? 21.581 5.870 -20.610 1.00 59.31 84 SER A N 1
ATOM 659 C CA . SER A 1 84 ? 21.599 5.098 -19.361 1.00 59.31 84 SER A CA 1
ATOM 660 C C . SER A 1 84 ? 21.772 5.987 -18.131 1.00 59.31 84 SER A C 1
ATOM 662 O O . SER A 1 84 ? 21.175 5.713 -17.096 1.00 59.31 84 SER A O 1
ATOM 664 N N . ARG A 1 85 ? 22.538 7.084 -18.229 1.00 58.06 85 ARG A N 1
ATOM 665 C CA . ARG A 1 85 ? 22.649 8.074 -17.145 1.00 58.06 85 ARG A CA 1
ATOM 666 C C . ARG A 1 85 ? 21.347 8.835 -16.908 1.00 58.06 85 ARG A C 1
ATOM 668 O O . ARG A 1 85 ? 20.982 9.015 -15.753 1.00 58.06 85 ARG A O 1
ATOM 675 N N . ILE A 1 86 ? 20.658 9.258 -17.969 1.00 59.38 86 ILE A N 1
ATOM 676 C CA . ILE A 1 86 ? 19.369 9.952 -17.843 1.00 59.38 86 ILE A CA 1
ATOM 677 C C . ILE A 1 86 ? 18.283 9.001 -17.335 1.00 59.38 86 ILE A C 1
ATOM 679 O O . ILE A 1 86 ? 17.523 9.384 -16.457 1.00 59.38 86 ILE A O 1
ATOM 683 N N . ASP A 1 87 ? 18.278 7.739 -17.781 1.00 73.31 87 ASP A N 1
ATOM 684 C CA . ASP A 1 87 ? 17.357 6.726 -17.256 1.00 73.31 87 ASP A CA 1
ATOM 685 C C . ASP A 1 87 ? 17.638 6.441 -15.777 1.00 73.31 87 ASP A C 1
ATOM 687 O O . ASP A 1 87 ? 16.721 6.444 -14.970 1.00 73.31 87 ASP A O 1
ATOM 691 N N . ARG A 1 88 ? 18.908 6.323 -15.368 1.00 78.56 88 ARG A N 1
ATOM 692 C CA . ARG A 1 88 ? 19.263 6.146 -13.952 1.00 78.56 88 ARG A CA 1
ATOM 693 C C . ARG A 1 88 ? 18.821 7.322 -13.075 1.00 78.56 88 ARG A C 1
ATOM 695 O O . ARG A 1 88 ? 18.366 7.086 -11.960 1.00 78.56 88 ARG A O 1
ATOM 702 N N . ALA A 1 89 ? 18.950 8.556 -13.562 1.00 81.56 89 ALA A N 1
ATOM 703 C CA . ALA A 1 89 ? 18.496 9.749 -12.845 1.00 81.56 89 ALA A CA 1
ATOM 704 C C . ALA A 1 89 ? 16.960 9.826 -12.756 1.00 81.56 89 ALA A C 1
ATOM 706 O O . ALA A 1 89 ? 16.415 10.160 -11.706 1.00 81.56 89 ALA A O 1
ATOM 707 N N . ASP A 1 90 ? 16.252 9.467 -13.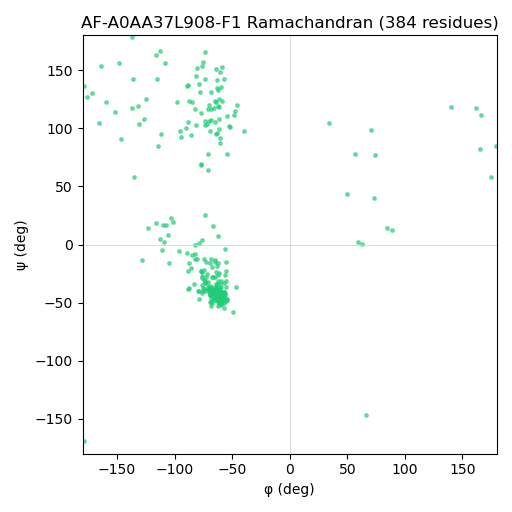830 1.00 83.88 90 ASP A N 1
ATOM 708 C CA . ASP A 1 90 ? 14.789 9.368 -13.821 1.00 83.88 90 ASP A CA 1
ATOM 709 C C . ASP A 1 90 ? 14.316 8.258 -12.861 1.00 83.88 90 ASP A C 1
ATOM 711 O O . ASP A 1 90 ? 13.335 8.441 -12.138 1.00 83.88 90 ASP A O 1
ATOM 715 N N . ASN A 1 91 ? 15.031 7.127 -12.806 1.00 87.56 91 ASN A N 1
ATOM 716 C CA . ASN A 1 91 ? 14.735 6.000 -11.915 1.00 87.56 91 ASN A CA 1
ATOM 717 C C . ASN A 1 91 ? 14.912 6.389 -10.444 1.00 87.56 91 ASN A C 1
ATOM 719 O O . ASN A 1 91 ? 14.038 6.085 -9.632 1.00 87.56 91 ASN A O 1
ATOM 723 N N . SER A 1 92 ? 16.008 7.078 -10.103 1.00 87.81 92 SER A N 1
ATOM 724 C CA . SER A 1 92 ? 16.244 7.536 -8.731 1.00 87.81 92 SER A CA 1
ATOM 725 C C . SER A 1 92 ? 15.208 8.571 -8.311 1.00 87.81 92 SER A C 1
ATOM 727 O O . SER A 1 92 ? 14.614 8.420 -7.253 1.00 87.81 92 SER A O 1
ATOM 729 N N . LYS A 1 93 ? 14.896 9.547 -9.174 1.00 90.69 93 LYS A N 1
ATOM 730 C CA . LYS A 1 93 ? 13.862 10.553 -8.897 1.00 90.69 93 LYS A CA 1
ATOM 731 C C . LYS A 1 93 ? 12.487 9.921 -8.679 1.00 90.69 93 LYS A C 1
ATOM 733 O O . LYS A 1 93 ? 11.754 10.322 -7.778 1.00 90.69 93 LYS A O 1
ATOM 738 N N . PHE A 1 94 ? 12.126 8.936 -9.500 1.00 92.56 94 PHE A N 1
ATOM 739 C CA . PHE A 1 94 ? 10.886 8.186 -9.323 1.00 92.56 94 PHE A CA 1
ATOM 740 C C . PHE A 1 94 ? 10.860 7.457 -7.974 1.00 92.56 94 PHE A C 1
ATOM 742 O O . PHE A 1 94 ? 9.881 7.595 -7.245 1.00 92.56 94 PHE A O 1
ATOM 749 N N . LEU A 1 95 ? 11.920 6.718 -7.629 1.00 93.00 95 LEU A N 1
ATOM 750 C CA . LEU A 1 95 ? 12.003 6.008 -6.350 1.00 93.00 95 LEU A CA 1
ATOM 751 C C . LEU A 1 95 ? 11.969 6.965 -5.161 1.00 93.00 95 LEU A C 1
ATOM 753 O O . LEU A 1 95 ? 11.297 6.683 -4.177 1.00 93.00 95 LEU A O 1
ATOM 757 N N . GLU A 1 96 ? 12.666 8.094 -5.249 1.00 93.75 96 GLU A N 1
ATOM 758 C CA . GLU A 1 96 ? 12.642 9.144 -4.234 1.00 93.75 96 GLU A CA 1
ATOM 759 C C . GLU A 1 96 ? 11.223 9.663 -4.029 1.00 93.75 96 GLU A C 1
ATOM 761 O O . GLU A 1 96 ? 10.746 9.682 -2.900 1.00 93.75 96 GLU A O 1
ATOM 766 N N . GLN A 1 97 ? 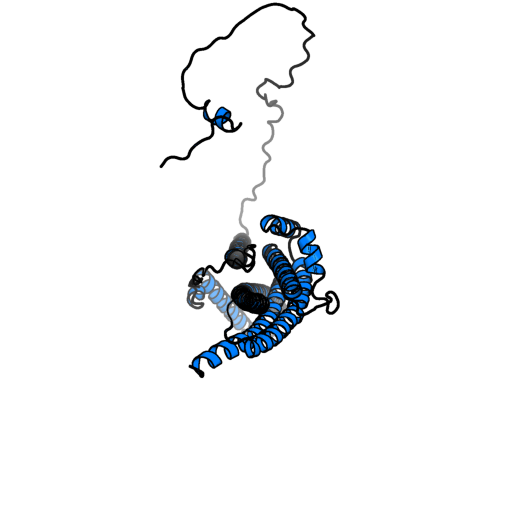10.519 10.018 -5.108 1.00 94.62 97 GLN A N 1
ATOM 767 C CA . GLN A 1 97 ? 9.141 10.493 -5.024 1.00 94.62 97 GLN A CA 1
ATOM 768 C C . GLN A 1 97 ? 8.205 9.414 -4.466 1.00 94.62 97 GLN A C 1
ATOM 770 O O . GLN A 1 97 ? 7.389 9.699 -3.596 1.00 94.62 97 GLN A O 1
ATOM 775 N N . PHE A 1 98 ? 8.349 8.172 -4.928 1.00 95.56 98 PHE A N 1
ATOM 776 C CA . PHE A 1 98 ? 7.554 7.034 -4.478 1.00 95.56 98 PHE A CA 1
ATOM 777 C C . PHE A 1 98 ? 7.738 6.773 -2.979 1.00 95.56 98 PHE A C 1
ATOM 779 O O . PHE A 1 98 ? 6.765 6.704 -2.227 1.00 95.56 98 PHE A O 1
ATOM 786 N N . ARG A 1 99 ? 8.994 6.695 -2.527 1.00 95.50 99 ARG A N 1
ATOM 787 C CA . ARG A 1 99 ? 9.344 6.488 -1.118 1.00 95.50 99 ARG A CA 1
ATOM 788 C C . ARG A 1 99 ? 8.930 7.681 -0.268 1.00 95.50 99 ARG A C 1
ATOM 790 O O . ARG A 1 99 ? 8.373 7.485 0.804 1.00 95.50 99 ARG A O 1
ATOM 797 N N . TYR A 1 100 ? 9.138 8.905 -0.749 1.00 95.94 100 TYR A N 1
ATOM 798 C CA . TYR A 1 100 ? 8.725 10.115 -0.045 1.00 95.94 100 TYR A CA 1
ATOM 799 C C . TYR A 1 100 ? 7.214 10.147 0.189 1.00 95.94 100 TYR A C 1
ATOM 801 O O . TYR A 1 100 ? 6.802 10.419 1.311 1.00 95.94 100 TYR A O 1
ATOM 809 N N . THR A 1 101 ? 6.390 9.804 -0.809 1.00 95.75 101 THR A N 1
ATOM 810 C CA . THR A 1 101 ? 4.929 9.717 -0.637 1.00 95.75 101 THR A CA 1
ATOM 811 C C . THR A 1 101 ? 4.550 8.754 0.491 1.00 95.75 101 THR A C 1
ATOM 813 O O . THR A 1 101 ? 3.690 9.078 1.308 1.00 95.75 101 THR A O 1
ATOM 816 N N . ILE A 1 102 ? 5.217 7.599 0.584 1.00 96.00 102 ILE A N 1
ATOM 817 C CA . ILE A 1 102 ? 4.977 6.619 1.652 1.00 96.00 102 ILE A CA 1
ATOM 818 C C . ILE A 1 102 ? 5.464 7.148 3.009 1.00 96.00 102 ILE A C 1
ATOM 820 O O . ILE A 1 102 ? 4.711 7.133 3.978 1.00 96.00 102 ILE A O 1
ATOM 824 N N . ILE A 1 103 ? 6.694 7.649 3.097 1.00 94.94 103 ILE A N 1
ATOM 825 C CA . ILE A 1 103 ? 7.296 8.116 4.357 1.0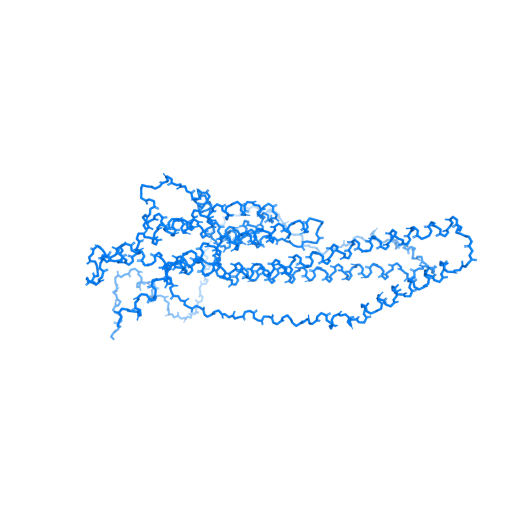0 94.94 103 ILE A CA 1
ATOM 826 C C . ILE A 1 103 ? 6.533 9.328 4.914 1.00 94.94 103 ILE A C 1
ATOM 828 O O . ILE A 1 103 ? 6.258 9.398 6.110 1.00 94.94 103 ILE A O 1
ATOM 832 N N . ALA A 1 104 ? 6.136 10.264 4.049 1.00 93.06 104 ALA A N 1
ATOM 833 C CA . ALA A 1 104 ? 5.402 11.468 4.431 1.00 93.06 104 ALA A CA 1
ATOM 834 C C . ALA A 1 104 ? 3.938 11.195 4.820 1.00 93.06 104 ALA A C 1
ATOM 836 O O . ALA A 1 104 ? 3.308 12.050 5.440 1.00 93.06 104 ALA A O 1
ATOM 837 N N . SER A 1 105 ? 3.395 10.017 4.493 1.00 89.19 105 SER A N 1
ATOM 838 C CA . SER A 1 105 ? 1.998 9.660 4.770 1.00 89.19 105 SER A CA 1
ATOM 839 C C . SER A 1 105 ? 1.663 9.484 6.253 1.00 89.19 105 SER A C 1
ATOM 841 O O . SER A 1 105 ? 0.489 9.363 6.589 1.00 89.19 105 SER A O 1
ATOM 843 N N . GLN A 1 106 ? 2.662 9.408 7.139 1.00 87.00 106 GLN A N 1
ATOM 844 C CA . GLN A 1 106 ? 2.492 9.053 8.556 1.00 87.00 106 GLN A CA 1
ATOM 845 C C . GLN A 1 106 ? 1.859 7.667 8.803 1.00 87.00 106 GLN A C 1
ATOM 847 O O . GLN A 1 106 ? 1.719 7.265 9.948 1.00 87.00 106 GLN A O 1
ATOM 852 N N . LEU A 1 107 ? 1.555 6.872 7.769 1.00 90.50 107 LEU A N 1
ATOM 853 C CA . LEU A 1 107 ? 1.000 5.518 7.932 1.00 90.50 107 LEU A CA 1
ATOM 854 C C . LEU A 1 107 ? 1.996 4.536 8.566 1.00 90.50 107 LEU A C 1
ATOM 856 O O . LEU A 1 107 ? 1.602 3.486 9.076 1.00 90.50 107 LEU A O 1
ATOM 860 N N . LEU A 1 108 ? 3.283 4.881 8.508 1.00 88.44 108 LEU A N 1
ATOM 861 C CA . LEU A 1 108 ? 4.379 4.154 9.136 1.00 88.44 108 LEU A CA 1
ATOM 862 C C . LEU A 1 108 ? 4.646 4.611 10.576 1.00 88.44 108 LEU A C 1
ATOM 864 O O . LEU A 1 108 ? 5.197 3.836 11.357 1.00 88.44 108 LEU A O 1
ATOM 868 N N . SER A 1 109 ? 4.248 5.832 10.955 1.00 79.56 109 SER A N 1
ATOM 869 C CA . SER A 1 109 ? 4.480 6.320 12.312 1.00 79.56 109 SER A CA 1
ATOM 870 C C . SER A 1 109 ? 3.459 5.702 13.274 1.00 79.56 109 SER A C 1
ATOM 872 O O . SER A 1 109 ? 2.261 5.640 13.015 1.00 79.56 109 SER A O 1
ATOM 874 N N . GLY A 1 110 ? 3.950 5.171 14.396 1.00 57.56 110 GLY A N 1
ATOM 875 C CA . GLY A 1 110 ? 3.174 4.389 15.364 1.00 57.56 110 GLY A CA 1
ATOM 876 C C . GLY A 1 110 ? 2.207 5.185 16.244 1.00 57.56 110 GLY A C 1
ATOM 877 O O . GLY A 1 110 ? 1.895 4.715 17.337 1.00 57.56 110 GLY A O 1
ATOM 878 N N . HIS A 1 111 ? 1.724 6.356 15.810 1.00 48.19 111 HIS A N 1
ATOM 879 C CA . HIS A 1 111 ? 0.755 7.163 16.565 1.00 48.19 111 HIS A CA 1
ATOM 880 C C . HIS A 1 111 ? -0.649 6.565 16.445 1.00 48.19 111 HIS A C 1
ATOM 882 O O . HIS A 1 111 ? -1.565 7.087 15.816 1.00 48.19 111 HIS A O 1
ATOM 888 N N . SER A 1 112 ? -0.767 5.406 17.069 1.00 41.97 112 SER A N 1
ATOM 889 C CA . SER A 1 112 ? -1.930 4.561 17.176 1.00 41.97 112 SER A CA 1
ATOM 890 C C . SER A 1 112 ? -3.065 5.302 17.902 1.00 41.97 112 SER A C 1
ATOM 892 O O . SER A 1 112 ? -3.032 5.500 19.111 1.00 41.97 112 SER A O 1
ATOM 894 N N . ILE A 1 113 ? -4.091 5.679 17.138 1.00 46.81 113 ILE A N 1
ATOM 895 C CA . ILE A 1 113 ? -5.527 5.621 17.485 1.00 46.81 113 ILE A CA 1
ATOM 896 C C . ILE A 1 113 ? -6.051 6.469 18.677 1.00 46.81 113 ILE A C 1
ATOM 898 O O . ILE A 1 113 ? -7.252 6.434 18.928 1.00 46.81 113 ILE A O 1
ATOM 902 N N . LEU A 1 114 ? -5.242 7.264 19.397 1.00 44.81 114 LEU A N 1
ATOM 903 C CA . LEU A 1 114 ? -5.752 8.080 20.527 1.00 44.81 114 LEU A CA 1
ATOM 904 C C . LEU A 1 114 ? -5.390 9.573 20.507 1.00 44.81 114 LEU A C 1
ATOM 906 O O . LEU A 1 114 ? -6.012 10.354 21.223 1.00 44.81 114 LEU A O 1
ATOM 910 N N . SER A 1 115 ? -4.451 10.013 19.670 1.00 37.50 115 SER A N 1
ATOM 911 C CA . SER A 1 115 ? -4.158 11.445 19.547 1.00 37.50 115 SER A CA 1
ATOM 912 C C . SER A 1 115 ? -4.948 12.044 18.386 1.00 37.50 115 SER A C 1
ATOM 914 O O . SER A 1 115 ? -4.524 12.015 17.232 1.00 37.50 115 SER A O 1
ATOM 916 N N . GLN A 1 116 ? -6.136 12.564 18.695 1.00 41.53 116 GLN A N 1
ATOM 917 C CA . GLN A 1 116 ? -6.863 13.498 17.838 1.00 41.53 116 GLN A CA 1
ATOM 918 C C . GLN A 1 116 ? -6.010 14.760 17.648 1.00 41.53 116 GLN A C 1
ATOM 920 O O . GLN A 1 116 ? -6.169 15.730 18.382 1.00 41.53 116 GLN A O 1
ATOM 925 N N . HIS A 1 117 ? -5.124 14.783 16.656 1.00 32.94 117 HIS A N 1
ATOM 926 C CA . HIS A 1 117 ? -4.582 16.027 16.116 1.00 32.94 117 HIS A CA 1
ATOM 927 C C . HIS A 1 117 ? -4.784 16.042 14.603 1.00 32.94 117 HIS A C 1
ATOM 929 O O . HIS A 1 117 ? -4.143 15.312 13.851 1.00 32.94 117 HIS A O 1
ATOM 935 N N . HIS A 1 118 ? -5.716 16.896 14.175 1.00 36.19 118 HIS A N 1
ATOM 936 C CA . HIS A 1 118 ? -5.805 17.400 12.812 1.00 36.19 118 HIS A CA 1
ATOM 937 C C . HIS A 1 118 ? -4.435 17.957 12.404 1.00 36.19 118 HIS A C 1
ATOM 939 O O . HIS A 1 118 ? -4.072 19.073 12.771 1.00 36.19 118 HIS A O 1
ATOM 945 N N . ALA A 1 119 ? -3.680 17.188 11.628 1.00 33.38 119 ALA A N 1
ATOM 946 C CA . ALA A 1 119 ? -2.675 17.762 10.755 1.00 33.38 119 ALA A CA 1
ATOM 947 C C . ALA A 1 119 ? -3.397 18.162 9.458 1.00 33.38 119 ALA A C 1
ATOM 949 O O . ALA A 1 119 ? -4.033 17.306 8.839 1.00 33.38 119 ALA A O 1
ATOM 950 N N . PRO A 1 120 ? -3.353 19.437 9.038 1.00 35.72 120 PRO A N 1
ATOM 951 C CA . PRO A 1 120 ? -3.932 19.830 7.767 1.00 35.72 120 PRO A CA 1
ATOM 952 C C . PRO A 1 120 ? -3.205 19.083 6.648 1.00 35.72 120 PRO A C 1
ATOM 954 O O . PRO A 1 120 ? -1.979 19.145 6.530 1.00 35.72 120 PRO A O 1
ATOM 957 N N . SER A 1 121 ? -3.980 18.381 5.824 1.00 35.41 121 SER A N 1
ATOM 958 C CA . SER A 1 121 ? -3.539 17.810 4.559 1.00 35.41 121 SER A CA 1
ATOM 959 C C . SER A 1 121 ? -2.894 18.917 3.726 1.00 35.41 121 SER A C 1
ATOM 961 O O . SER A 1 121 ? -3.583 19.763 3.152 1.00 35.41 121 SER A O 1
ATOM 963 N N . ARG A 1 122 ? -1.562 18.953 3.678 1.00 35.62 122 ARG A N 1
ATOM 964 C CA . ARG A 1 122 ? -0.850 19.804 2.729 1.00 35.62 122 ARG A CA 1
ATOM 965 C C . ARG A 1 122 ? -1.067 19.182 1.351 1.00 35.62 122 ARG A C 1
ATOM 967 O O . ARG A 1 122 ? -0.618 18.054 1.148 1.00 35.62 122 ARG A O 1
ATOM 974 N N . PRO A 1 123 ? -1.734 19.863 0.404 1.00 34.34 123 PRO A N 1
ATOM 975 C CA . PRO A 1 123 ? -1.846 19.335 -0.940 1.00 34.34 123 PRO A CA 1
ATOM 976 C C . PRO A 1 123 ? -0.430 19.221 -1.499 1.00 34.34 123 PRO A C 1
ATOM 978 O O . PRO A 1 123 ? 0.287 20.218 -1.629 1.00 34.34 123 PRO A O 1
ATOM 981 N N . ALA A 1 124 ? -0.016 17.997 -1.817 1.00 37.41 124 ALA A N 1
ATOM 982 C CA . ALA A 1 124 ? 1.155 17.738 -2.634 1.00 37.41 124 ALA A CA 1
ATOM 983 C C . ALA A 1 124 ? 0.841 18.147 -4.082 1.00 37.41 124 ALA A C 1
ATOM 985 O O . ALA A 1 124 ? 0.835 17.332 -4.996 1.00 37.41 124 ALA A O 1
ATOM 986 N N . ASN A 1 125 ? 0.592 19.440 -4.298 1.00 32.44 125 ASN A N 1
ATOM 987 C CA . ASN A 1 125 ? 0.661 20.052 -5.613 1.00 32.44 125 ASN A CA 1
ATOM 988 C C . ASN A 1 125 ? 2.142 20.253 -5.941 1.00 32.44 125 ASN A C 1
ATOM 990 O O . ASN A 1 125 ? 2.647 21.372 -5.994 1.00 32.44 125 ASN A O 1
ATOM 994 N N . ALA A 1 126 ? 2.857 19.148 -6.157 1.00 34.31 126 ALA A N 1
ATOM 995 C CA . ALA A 1 126 ? 3.955 19.194 -7.098 1.00 34.31 126 ALA A CA 1
ATOM 996 C C . ALA A 1 126 ? 3.283 19.344 -8.461 1.00 34.31 126 ALA A C 1
ATOM 998 O O . ALA A 1 126 ? 2.768 18.374 -9.015 1.00 34.31 126 ALA A O 1
ATOM 999 N N . ALA A 1 127 ? 3.205 20.584 -8.948 1.00 30.47 127 ALA A N 1
ATOM 1000 C CA . ALA A 1 127 ? 2.854 20.843 -10.328 1.00 30.47 127 ALA A CA 1
ATOM 1001 C C . ALA A 1 127 ? 3.728 19.925 -11.188 1.00 30.47 127 ALA A C 1
ATOM 1003 O O . ALA A 1 127 ? 4.952 20.066 -11.234 1.00 30.47 127 ALA A O 1
ATOM 1004 N N . ILE A 1 128 ? 3.100 18.941 -11.831 1.00 42.69 128 ILE A N 1
ATOM 1005 C CA . ILE A 1 128 ? 3.694 18.245 -12.962 1.00 42.69 128 ILE A CA 1
ATOM 1006 C C . ILE A 1 128 ? 3.680 19.279 -14.084 1.00 42.69 128 ILE A C 1
ATOM 1008 O O . ILE A 1 128 ? 2.794 19.310 -14.933 1.00 42.69 128 ILE A O 1
ATOM 1012 N N . GLU A 1 129 ? 4.635 20.202 -14.024 1.00 41.28 129 GLU A N 1
ATOM 1013 C CA . GLU A 1 129 ? 4.923 21.096 -15.123 1.00 41.28 129 GLU A CA 1
ATOM 1014 C C . GLU A 1 129 ? 5.635 20.254 -16.180 1.00 41.28 129 GLU A C 1
ATOM 1016 O O . GLU A 1 129 ? 6.771 19.791 -16.038 1.00 41.28 129 GLU A O 1
ATOM 1021 N N . GLY A 1 130 ? 4.865 19.911 -17.200 1.00 33.72 130 GLY A N 1
ATOM 1022 C CA . GLY A 1 130 ? 5.278 18.988 -18.234 1.00 33.72 130 GLY A CA 1
ATOM 1023 C C . GLY A 1 130 ? 4.128 18.723 -19.176 1.00 33.72 130 GLY A C 1
ATOM 1024 O O . GLY A 1 130 ? 3.720 17.577 -19.339 1.00 33.72 130 GLY A O 1
ATOM 1025 N N . ASN A 1 131 ? 3.611 19.791 -19.780 1.00 32.72 131 ASN A N 1
ATOM 1026 C CA . ASN A 1 131 ? 2.794 19.700 -20.976 1.00 32.72 131 ASN A CA 1
ATOM 1027 C C . ASN A 1 131 ? 3.491 18.732 -21.963 1.00 32.72 131 ASN A C 1
ATOM 1029 O O . ASN A 1 131 ? 4.649 18.965 -22.330 1.00 32.72 131 ASN A O 1
ATOM 1033 N N . PRO A 1 132 ? 2.858 17.617 -22.373 1.00 44.19 132 PRO A N 1
ATOM 1034 C CA . PRO A 1 132 ? 3.493 16.626 -23.244 1.00 44.19 132 PRO A CA 1
ATOM 1035 C C . PRO A 1 132 ? 3.824 17.186 -24.636 1.00 44.19 132 PRO A C 1
ATOM 1037 O O . PRO A 1 132 ? 4.608 16.578 -25.364 1.00 44.19 132 PRO A O 1
ATOM 1040 N N . ALA A 1 133 ? 3.280 18.356 -24.987 1.00 40.03 133 ALA A N 1
ATOM 1041 C CA . ALA A 1 133 ? 3.617 19.079 -26.207 1.00 40.03 133 ALA A CA 1
ATOM 1042 C C . ALA A 1 133 ? 4.981 19.799 -26.137 1.00 40.03 133 ALA A C 1
ATOM 1044 O O . ALA A 1 133 ? 5.659 19.889 -27.157 1.00 40.03 133 ALA A O 1
ATOM 1045 N N . ASP A 1 134 ? 5.444 20.218 -24.952 1.00 39.88 134 ASP A N 1
ATOM 1046 C CA . ASP A 1 134 ? 6.678 21.015 -24.826 1.00 39.88 134 ASP A CA 1
ATOM 1047 C C . ASP A 1 134 ? 7.949 20.151 -24.753 1.00 39.88 134 ASP A C 1
ATOM 1049 O O . ASP A 1 134 ? 9.037 20.602 -25.102 1.00 39.88 134 ASP A O 1
ATOM 1053 N N . LYS A 1 135 ? 7.827 18.861 -24.403 1.00 42.66 135 LYS A N 1
ATOM 1054 C CA . LYS A 1 135 ? 8.947 17.893 -24.459 1.00 42.66 135 LYS A CA 1
ATOM 1055 C C . LYS A 1 135 ? 9.146 17.243 -25.832 1.00 42.66 135 LYS A C 1
ATOM 1057 O O . LYS A 1 135 ? 10.153 16.572 -26.045 1.00 42.66 135 LYS A O 1
ATOM 1062 N N . LEU A 1 136 ? 8.216 17.442 -26.768 1.00 42.62 136 LEU A N 1
ATOM 1063 C CA . LEU A 1 136 ? 8.376 17.023 -28.168 1.00 42.62 136 LEU A CA 1
ATOM 1064 C C . LEU A 1 136 ? 9.229 18.005 -28.987 1.00 42.62 136 LEU A C 1
ATOM 1066 O O . LEU A 1 136 ? 9.670 17.657 -30.081 1.00 42.62 136 LEU A O 1
ATOM 1070 N N . LEU A 1 137 ? 9.499 19.194 -28.438 1.00 42.28 137 LEU A N 1
ATOM 1071 C CA . LEU A 1 137 ? 10.334 20.240 -29.029 1.00 42.28 137 LEU A CA 1
ATOM 1072 C C . LEU A 1 137 ? 11.743 20.295 -28.418 1.00 42.28 137 LEU A C 1
ATOM 1074 O O . LEU A 1 137 ? 12.441 21.294 -28.575 1.00 42.28 137 LEU A O 1
ATOM 1078 N N . ASP A 1 138 ? 12.200 19.228 -27.754 1.00 44.66 138 ASP A N 1
ATOM 1079 C CA . ASP A 1 138 ? 13.631 19.094 -27.488 1.00 44.66 138 ASP A CA 1
ATOM 1080 C C . ASP A 1 138 ? 14.342 18.967 -28.854 1.00 44.66 138 ASP A C 1
ATOM 1082 O O . ASP A 1 138 ? 13.991 18.074 -29.640 1.00 44.66 138 ASP A O 1
ATOM 1086 N N . PRO A 1 139 ? 15.309 19.840 -29.197 1.00 54.09 139 PRO A N 1
ATOM 1087 C CA . PRO A 1 139 ? 15.973 19.841 -30.507 1.00 54.09 139 PRO A CA 1
ATOM 1088 C C . PRO A 1 139 ? 16.596 18.478 -30.849 1.00 54.09 139 PRO A C 1
ATOM 1090 O O . PRO A 1 139 ? 16.733 18.120 -32.022 1.00 54.09 139 PRO A O 1
ATOM 1093 N N . THR A 1 140 ? 16.890 17.665 -29.832 1.00 54.53 140 THR A N 1
ATOM 1094 C CA . THR A 1 140 ? 17.326 16.274 -29.970 1.00 54.53 140 THR A CA 1
ATOM 1095 C C . THR A 1 140 ? 16.230 15.335 -30.490 1.00 54.53 140 THR A C 1
ATOM 1097 O O . THR A 1 140 ? 16.507 14.479 -31.331 1.00 54.53 140 THR A O 1
ATOM 1100 N N . GLY A 1 141 ? 14.983 15.484 -30.029 1.00 49.56 141 GLY A N 1
ATOM 1101 C CA . GLY A 1 141 ? 13.840 14.661 -30.442 1.00 49.56 141 GLY A CA 1
ATOM 1102 C C . GLY A 1 141 ? 13.362 14.988 -31.856 1.00 49.56 141 GLY A C 1
ATOM 1103 O O . GLY A 1 141 ? 13.124 14.081 -32.657 1.00 49.56 141 GLY A O 1
ATOM 1104 N N . ALA A 1 142 ? 13.339 16.277 -32.204 1.00 56.00 142 ALA A N 1
ATOM 1105 C CA . ALA A 1 142 ? 13.022 16.741 -33.552 1.00 56.00 142 ALA A CA 1
ATOM 1106 C C . ALA A 1 142 ? 14.019 16.200 -34.594 1.00 56.00 142 ALA A C 1
ATOM 1108 O O . ALA A 1 142 ? 13.615 15.708 -35.648 1.00 56.00 142 ALA A O 1
ATOM 1109 N N . ALA A 1 143 ? 15.319 16.191 -34.276 1.00 55.62 143 ALA A N 1
ATOM 1110 C CA . ALA A 1 143 ? 16.346 15.634 -35.155 1.00 55.62 143 ALA A CA 1
ATOM 1111 C C . ALA A 1 143 ? 16.150 14.129 -35.419 1.00 55.62 143 ALA A C 1
ATOM 1113 O O . ALA A 1 143 ? 16.363 13.669 -36.541 1.00 55.62 143 ALA A O 1
ATOM 1114 N N . VAL A 1 144 ? 15.708 13.362 -34.416 1.00 63.81 144 VAL A N 1
ATOM 1115 C CA . VAL A 1 144 ? 15.428 11.922 -34.560 1.00 63.81 144 VAL A CA 1
ATOM 1116 C C . VAL A 1 144 ? 14.202 11.677 -35.442 1.00 63.81 144 VAL A C 1
ATOM 1118 O O . VAL A 1 144 ? 14.244 10.793 -36.298 1.00 63.81 144 VAL A O 1
ATOM 1121 N N . VAL A 1 145 ? 13.142 12.476 -35.294 1.00 71.69 145 VAL A N 1
ATOM 1122 C CA . VAL A 1 145 ? 11.930 12.372 -36.127 1.00 71.69 145 VAL A CA 1
ATOM 1123 C C . VAL A 1 145 ? 12.226 12.758 -37.580 1.00 71.69 145 VAL A C 1
ATOM 1125 O O . VAL A 1 145 ? 11.835 12.035 -38.494 1.00 71.69 145 VAL A O 1
ATOM 1128 N N . VAL A 1 146 ? 12.982 13.838 -37.806 1.00 73.38 146 VAL A N 1
ATOM 1129 C CA . VAL A 1 146 ? 13.377 14.293 -39.151 1.00 73.38 146 VAL A CA 1
ATOM 1130 C C . VAL A 1 146 ? 14.309 13.286 -39.833 1.00 73.38 146 VAL A C 1
ATOM 1132 O O . VAL A 1 146 ? 14.099 12.948 -40.998 1.00 73.38 146 VAL A O 1
ATOM 1135 N N . LEU A 1 147 ? 15.300 12.741 -39.117 1.00 72.00 147 LEU A N 1
ATOM 1136 C CA . LEU A 1 147 ? 16.171 11.683 -39.646 1.00 72.00 147 LEU A CA 1
ATOM 1137 C C . LEU A 1 147 ? 15.397 10.392 -39.939 1.00 72.00 147 LEU A C 1
ATOM 1139 O O . LEU A 1 147 ? 15.669 9.739 -40.946 1.00 72.00 147 LEU A O 1
ATOM 1143 N N . GLY A 1 148 ? 14.422 10.039 -39.096 1.00 73.31 148 GLY A N 1
ATOM 1144 C CA . GLY A 1 148 ? 13.529 8.902 -39.319 1.00 73.31 148 GLY A CA 1
ATOM 1145 C C . GLY A 1 148 ? 12.658 9.081 -40.564 1.00 73.31 148 GLY A C 1
ATOM 1146 O O . GLY A 1 148 ? 12.600 8.186 -41.406 1.00 73.31 148 GLY A O 1
ATOM 1147 N N . ALA A 1 149 ? 12.049 10.257 -40.732 1.00 76.88 149 ALA A N 1
ATOM 1148 C CA . ALA A 1 149 ? 11.243 10.594 -41.903 1.00 76.88 149 ALA A CA 1
ATOM 1149 C C . ALA A 1 149 ? 12.078 10.609 -43.195 1.00 76.88 149 ALA A C 1
ATOM 1151 O O . ALA A 1 149 ? 11.664 10.035 -44.198 1.00 76.88 149 ALA A O 1
ATOM 1152 N N . LEU A 1 150 ? 13.287 11.179 -43.169 1.00 74.12 150 LEU A N 1
ATOM 1153 C CA . LEU A 1 150 ? 14.206 11.160 -44.312 1.00 74.12 150 LEU A CA 1
ATOM 1154 C C . LEU A 1 150 ? 14.662 9.740 -44.665 1.00 74.12 150 LEU A C 1
ATOM 1156 O O . LEU A 1 150 ? 14.704 9.389 -45.842 1.00 74.12 150 LEU A O 1
ATOM 1160 N N . ALA A 1 151 ? 14.955 8.898 -43.672 1.00 72.25 151 ALA A N 1
ATOM 1161 C CA . ALA A 1 151 ? 15.295 7.497 -43.908 1.00 72.25 151 ALA A CA 1
ATOM 1162 C C . ALA A 1 151 ? 14.125 6.723 -44.538 1.00 72.25 151 ALA A C 1
ATOM 1164 O O . ALA A 1 151 ? 14.343 5.921 -45.450 1.00 72.25 151 ALA A O 1
ATOM 1165 N N . LEU A 1 152 ? 12.888 6.992 -44.106 1.00 74.62 152 LEU A N 1
ATOM 1166 C CA . LEU A 1 152 ? 11.680 6.427 -44.710 1.00 74.62 152 LEU A CA 1
ATOM 1167 C C . LEU A 1 152 ? 11.497 6.902 -46.154 1.00 74.62 152 LEU A C 1
ATOM 1169 O O . LEU A 1 152 ? 11.307 6.070 -47.036 1.00 74.62 152 LEU A O 1
ATOM 1173 N N . VAL A 1 153 ? 11.634 8.202 -46.425 1.00 78.69 153 VAL A N 1
ATOM 1174 C CA . VAL A 1 153 ? 11.527 8.769 -47.781 1.00 78.69 153 VAL A CA 1
ATOM 1175 C C . VAL A 1 153 ? 12.600 8.198 -48.711 1.00 78.69 153 VAL A C 1
ATOM 1177 O O . VAL A 1 153 ? 12.287 7.809 -49.833 1.00 78.69 153 VAL A O 1
ATOM 1180 N N . VAL A 1 154 ? 13.848 8.067 -48.250 1.00 74.44 154 VAL A N 1
ATOM 1181 C CA . VAL A 1 154 ? 14.936 7.442 -49.024 1.00 74.44 154 VAL A CA 1
ATOM 1182 C C . VAL A 1 154 ? 14.648 5.963 -49.288 1.00 74.44 154 VAL A C 1
ATOM 1184 O O . VAL A 1 154 ? 14.883 5.486 -50.396 1.00 74.44 154 VAL A O 1
ATOM 1187 N N . SER A 1 155 ? 14.089 5.245 -48.310 1.00 66.50 155 SER A N 1
ATOM 1188 C CA . SER A 1 155 ? 13.703 3.837 -48.466 1.00 66.50 155 SER A CA 1
ATOM 1189 C C . SER A 1 155 ? 12.549 3.669 -49.460 1.00 66.50 155 SER A C 1
ATOM 1191 O O . SER A 1 155 ? 12.597 2.777 -50.303 1.00 66.50 155 SER A O 1
ATOM 1193 N N . ILE A 1 156 ? 11.550 4.558 -49.420 1.00 71.25 156 ILE A N 1
ATOM 1194 C CA . ILE A 1 156 ? 10.413 4.584 -50.353 1.00 71.25 156 ILE A CA 1
ATOM 1195 C C . ILE A 1 156 ? 10.882 4.946 -51.764 1.00 71.25 156 ILE A C 1
ATOM 1197 O O . ILE A 1 156 ? 10.514 4.265 -52.714 1.00 71.25 156 ILE A O 1
ATOM 1201 N N . ASN A 1 157 ? 11.745 5.954 -51.913 1.00 72.00 157 ASN A N 1
ATOM 1202 C CA . ASN A 1 157 ? 12.317 6.346 -53.203 1.00 72.00 157 ASN A CA 1
ATOM 1203 C C . ASN A 1 157 ? 13.181 5.225 -53.812 1.00 72.00 157 ASN A C 1
ATOM 1205 O O . ASN A 1 157 ? 13.198 5.014 -55.022 1.00 72.00 157 ASN A O 1
ATOM 1209 N N . TRP A 1 158 ? 13.863 4.449 -52.967 1.00 64.94 158 TRP A N 1
ATOM 1210 C CA . TRP A 1 158 ? 14.630 3.278 -53.385 1.00 64.94 158 TRP A CA 1
ATOM 1211 C C . TRP A 1 158 ? 13.748 2.073 -53.761 1.00 64.94 158 TRP A C 1
ATOM 1213 O O . TRP A 1 158 ? 14.110 1.322 -54.669 1.00 64.94 158 TRP A O 1
ATOM 1223 N N . LEU A 1 159 ? 12.579 1.912 -53.121 1.00 63.06 159 LEU A N 1
ATOM 1224 C CA . LEU A 1 159 ? 11.538 0.953 -53.525 1.00 63.06 159 LEU A CA 1
ATOM 1225 C C . LEU A 1 159 ? 10.827 1.360 -54.823 1.00 63.06 159 LEU A C 1
ATOM 1227 O O . LEU A 1 159 ? 10.509 0.495 -55.634 1.00 63.06 159 LEU A O 1
ATOM 1231 N N . ALA A 1 160 ? 10.580 2.657 -55.015 1.00 67.19 160 ALA A N 1
ATOM 1232 C CA . ALA A 1 160 ? 9.885 3.215 -56.175 1.00 67.19 160 ALA A CA 1
ATOM 1233 C C . ALA A 1 160 ? 10.750 3.238 -57.450 1.00 67.19 160 ALA A C 1
ATOM 1235 O O . ALA A 1 160 ? 10.230 3.433 -58.547 1.00 67.19 160 ALA A O 1
ATOM 1236 N N . GLY A 1 161 ? 12.064 3.005 -57.331 1.00 65.50 161 GLY A N 1
ATOM 1237 C CA . GLY A 1 161 ? 12.966 2.821 -58.467 1.00 65.50 161 GLY A CA 1
ATOM 1238 C C . GLY A 1 161 ? 12.613 1.561 -59.266 1.00 65.50 161 GLY A C 1
ATOM 1239 O O . GLY A 1 161 ? 13.068 0.467 -58.923 1.00 65.50 161 GLY A O 1
ATOM 1240 N N . ALA A 1 162 ? 11.824 1.750 -60.329 1.00 55.09 162 ALA A N 1
ATOM 1241 C CA . ALA A 1 162 ? 11.196 0.759 -61.208 1.00 55.09 162 ALA A CA 1
ATOM 1242 C C . ALA A 1 162 ? 12.164 -0.269 -61.838 1.00 55.09 162 ALA A C 1
ATOM 1244 O O . ALA A 1 162 ? 12.527 -0.190 -63.009 1.00 55.09 162 ALA A O 1
ATOM 1245 N N . GLY A 1 163 ? 12.570 -1.270 -61.060 1.00 65.50 163 GLY A N 1
ATOM 1246 C CA . GLY A 1 163 ? 13.317 -2.437 -61.525 1.00 65.50 163 GLY A CA 1
ATOM 1247 C C . GLY A 1 163 ? 12.973 -3.673 -60.689 1.00 65.50 163 GLY A C 1
ATOM 1248 O O . GLY A 1 163 ? 12.535 -3.520 -59.545 1.00 65.50 163 GLY A O 1
ATOM 1249 N N . PRO A 1 164 ? 13.152 -4.896 -61.224 1.00 69.50 164 PRO A N 1
ATOM 1250 C CA . PRO A 1 164 ? 12.788 -6.125 -60.524 1.00 69.50 164 PRO A CA 1
ATOM 1251 C C . PRO A 1 164 ? 13.494 -6.221 -59.164 1.00 69.50 164 PRO A C 1
ATOM 1253 O O . PRO A 1 164 ? 14.649 -5.812 -59.006 1.00 69.50 164 PRO A O 1
ATOM 1256 N N . LEU A 1 165 ? 12.786 -6.751 -58.162 1.00 65.94 165 LEU A N 1
ATOM 1257 C CA . LEU A 1 165 ? 13.292 -6.961 -56.805 1.00 65.94 165 LEU A CA 1
ATOM 1258 C C . LEU A 1 165 ? 14.496 -7.913 -56.826 1.00 65.94 165 LEU A C 1
ATOM 1260 O O . LEU A 1 165 ? 14.371 -9.132 -56.736 1.00 65.94 165 LEU A O 1
ATOM 1264 N N . ASN A 1 166 ? 15.696 -7.349 -56.933 1.00 76.62 166 ASN A N 1
ATOM 1265 C CA . ASN A 1 166 ? 16.931 -8.116 -56.836 1.00 76.62 166 ASN A CA 1
ATOM 1266 C C . ASN A 1 166 ? 17.042 -8.738 -55.434 1.00 76.62 166 ASN A C 1
ATOM 1268 O O . ASN A 1 166 ? 16.762 -8.065 -54.441 1.00 76.62 166 ASN A O 1
ATOM 1272 N N . LYS A 1 167 ? 17.543 -9.981 -55.324 1.00 78.81 167 LYS A N 1
ATOM 1273 C CA . LYS A 1 167 ? 17.750 -10.688 -54.035 1.00 78.81 167 LYS A CA 1
ATOM 1274 C C . LYS A 1 167 ? 18.448 -9.812 -52.979 1.00 78.81 167 LYS A C 1
ATOM 1276 O O . LYS A 1 167 ? 18.083 -9.834 -51.810 1.00 78.81 167 LYS A O 1
ATOM 1281 N N . ARG A 1 168 ? 19.398 -8.966 -53.403 1.00 78.12 168 ARG A N 1
ATOM 1282 C CA . ARG A 1 168 ? 20.101 -7.992 -52.545 1.00 78.12 168 ARG A CA 1
ATOM 1283 C C . ARG A 1 168 ? 19.185 -6.901 -51.968 1.00 78.12 168 ARG A C 1
ATOM 1285 O O . ARG A 1 168 ? 19.371 -6.520 -50.818 1.00 78.12 168 ARG A O 1
ATOM 1292 N N . ARG A 1 169 ? 18.201 -6.414 -52.736 1.00 78.12 169 ARG A N 1
ATOM 1293 C CA . ARG A 1 169 ? 17.215 -5.420 -52.273 1.00 78.12 169 ARG A CA 1
ATOM 1294 C C . ARG A 1 169 ? 16.259 -6.028 -51.249 1.00 78.12 169 ARG A C 1
ATOM 1296 O O . ARG A 1 169 ? 16.038 -5.424 -50.209 1.00 78.12 169 ARG A O 1
ATOM 1303 N N . ALA A 1 170 ? 15.782 -7.250 -51.495 1.00 80.31 170 ALA A N 1
ATOM 1304 C CA . ALA A 1 170 ? 14.934 -7.975 -50.547 1.00 80.31 170 ALA A CA 1
ATOM 1305 C C . ALA A 1 170 ? 15.645 -8.233 -49.203 1.00 80.31 170 ALA A C 1
ATOM 1307 O O . ALA A 1 170 ? 15.075 -7.973 -48.147 1.00 80.31 170 ALA A O 1
ATOM 1308 N N . VAL A 1 171 ? 16.915 -8.661 -49.235 1.00 84.12 171 VAL A N 1
ATOM 1309 C CA . VAL A 1 171 ? 17.727 -8.866 -48.019 1.00 84.12 171 VAL A CA 1
ATOM 1310 C C . VAL A 1 171 ? 17.947 -7.557 -47.255 1.00 84.12 171 VAL A C 1
ATOM 1312 O O . VAL A 1 171 ? 17.817 -7.532 -46.034 1.00 84.12 171 VAL A O 1
ATOM 1315 N N . ALA A 1 172 ? 18.239 -6.456 -47.954 1.00 82.88 172 ALA A N 1
ATOM 1316 C CA . ALA A 1 172 ? 18.410 -5.152 -47.316 1.00 82.88 172 ALA A CA 1
ATOM 1317 C C . ALA A 1 172 ? 17.113 -4.649 -46.658 1.00 82.88 172 ALA A C 1
ATOM 1319 O O . ALA A 1 172 ? 17.158 -4.137 -45.543 1.00 82.88 172 ALA A O 1
ATOM 1320 N N . LEU A 1 173 ? 15.958 -4.839 -47.306 1.00 83.56 173 LEU A N 1
ATOM 1321 C CA . LEU A 1 173 ? 14.660 -4.475 -46.733 1.00 83.56 173 LEU A CA 1
ATOM 1322 C C . LEU A 1 173 ? 14.325 -5.302 -45.497 1.00 83.56 173 LEU A C 1
ATOM 1324 O O . LEU A 1 173 ? 13.914 -4.736 -44.488 1.00 83.56 173 LEU A O 1
ATOM 1328 N N . LEU A 1 174 ? 14.572 -6.612 -45.537 1.00 87.62 174 LEU A N 1
ATOM 1329 C CA . LEU A 1 174 ? 14.398 -7.475 -44.373 1.00 87.62 174 LEU A CA 1
ATOM 1330 C C . LEU A 1 174 ? 15.275 -7.010 -43.203 1.00 87.62 174 LEU A C 1
ATOM 1332 O O . LEU A 1 174 ? 14.799 -6.922 -42.075 1.00 87.62 174 LEU A O 1
ATOM 1336 N N . LEU A 1 175 ? 16.528 -6.635 -43.470 1.00 88.25 175 LEU A N 1
ATOM 1337 C CA . LEU A 1 175 ? 17.438 -6.116 -42.449 1.00 88.25 175 LEU A CA 1
ATOM 1338 C C . LEU A 1 175 ? 16.942 -4.787 -41.853 1.00 88.25 175 LEU A C 1
ATOM 1340 O O . LEU A 1 175 ? 16.983 -4.616 -40.636 1.00 88.25 175 LEU A O 1
ATOM 1344 N N . VAL A 1 176 ? 16.422 -3.868 -42.674 1.00 87.38 176 VAL A N 1
ATOM 1345 C CA . VAL A 1 176 ? 15.818 -2.611 -42.193 1.00 87.38 176 VAL A CA 1
ATOM 1346 C C . VAL A 1 176 ? 14.588 -2.885 -41.327 1.00 87.38 176 VAL A C 1
ATOM 1348 O O . VAL A 1 176 ? 14.462 -2.287 -40.260 1.00 87.38 176 VAL A O 1
ATOM 1351 N N . VAL A 1 177 ? 13.719 -3.814 -41.732 1.00 88.88 177 VAL A N 1
ATOM 1352 C CA . VAL A 1 177 ? 12.531 -4.207 -40.957 1.00 88.88 177 VAL A CA 1
ATOM 1353 C C . VAL A 1 177 ? 12.926 -4.811 -39.609 1.00 88.88 177 VAL A C 1
ATOM 1355 O O . VAL A 1 177 ? 12.368 -4.419 -38.589 1.00 88.88 177 VAL A O 1
ATOM 1358 N N . VAL A 1 178 ? 13.922 -5.702 -39.572 1.00 92.94 178 VAL A N 1
ATOM 1359 C CA . VAL A 1 178 ? 14.425 -6.294 -38.319 1.00 92.94 178 VAL A CA 1
ATOM 1360 C C . VAL A 1 178 ? 14.991 -5.218 -37.387 1.00 92.94 178 VAL A C 1
ATOM 1362 O O . VAL A 1 178 ? 14.698 -5.222 -36.192 1.00 92.94 178 VAL A O 1
ATOM 1365 N N . ILE A 1 179 ? 15.754 -4.258 -37.921 1.00 89.12 179 ILE A N 1
ATOM 1366 C CA . ILE A 1 179 ? 16.278 -3.135 -37.131 1.00 89.12 179 ILE A CA 1
ATOM 1367 C C . ILE A 1 179 ? 15.136 -2.259 -36.605 1.00 89.12 179 ILE A C 1
ATOM 1369 O O . ILE A 1 179 ? 15.130 -1.918 -35.423 1.00 89.12 179 ILE A O 1
ATOM 1373 N N . ALA A 1 180 ? 14.163 -1.910 -37.449 1.00 87.62 180 ALA A N 1
ATOM 1374 C CA . ALA A 1 180 ? 13.016 -1.097 -37.056 1.00 87.62 180 ALA A CA 1
ATOM 1375 C C . ALA A 1 180 ? 12.171 -1.789 -35.975 1.00 87.62 180 ALA A C 1
ATOM 1377 O O . ALA A 1 180 ? 11.821 -1.156 -34.981 1.00 87.62 180 ALA A O 1
ATOM 1378 N N . ALA A 1 181 ? 11.916 -3.093 -36.117 1.00 91.12 181 ALA A N 1
ATOM 1379 C CA . ALA A 1 181 ? 11.214 -3.897 -35.121 1.00 91.12 181 ALA A CA 1
ATOM 1380 C C . ALA A 1 181 ? 11.980 -3.951 -33.789 1.00 91.12 181 ALA A C 1
ATOM 1382 O O . ALA A 1 181 ? 11.385 -3.763 -32.728 1.00 91.12 181 ALA A O 1
ATOM 1383 N N . GLY A 1 182 ? 13.305 -4.131 -33.830 1.00 89.75 182 GLY A N 1
ATOM 1384 C CA . GLY A 1 182 ? 14.150 -4.105 -32.633 1.00 89.75 182 GLY A CA 1
ATOM 1385 C C . GLY A 1 182 ? 14.115 -2.754 -31.914 1.00 89.75 182 GLY A C 1
ATOM 1386 O O . GLY A 1 182 ? 13.985 -2.703 -30.691 1.00 89.75 182 GLY A O 1
ATOM 1387 N N . ILE A 1 183 ? 14.165 -1.652 -32.669 1.00 86.25 183 ILE A N 1
ATOM 1388 C CA . ILE A 1 183 ? 14.031 -0.295 -32.129 1.00 86.25 183 ILE A CA 1
ATOM 1389 C C . ILE A 1 183 ? 12.648 -0.117 -31.489 1.00 86.25 183 ILE A C 1
ATOM 1391 O O . ILE A 1 183 ? 12.567 0.249 -30.316 1.00 86.25 183 ILE A O 1
ATOM 1395 N N . ALA A 1 184 ? 11.572 -0.425 -32.218 1.00 84.81 184 ALA A N 1
ATOM 1396 C CA . ALA A 1 184 ? 10.202 -0.295 -31.729 1.00 84.81 184 ALA A CA 1
ATOM 1397 C C . ALA A 1 184 ? 9.973 -1.096 -30.441 1.00 84.81 184 ALA A C 1
ATOM 1399 O O . ALA A 1 184 ? 9.429 -0.559 -29.482 1.00 84.81 184 ALA A O 1
ATOM 1400 N N . HIS A 1 185 ? 10.467 -2.335 -30.373 1.00 86.19 185 HIS A N 1
ATOM 1401 C CA . HIS A 1 185 ? 10.374 -3.173 -29.179 1.00 86.19 185 HIS A CA 1
ATOM 1402 C C . HIS A 1 185 ? 11.056 -2.530 -27.957 1.00 86.19 185 HIS A C 1
ATOM 1404 O O . HIS A 1 185 ? 10.472 -2.471 -26.874 1.00 86.19 185 HIS A O 1
ATOM 1410 N N . VAL A 1 186 ? 12.269 -1.986 -28.120 1.00 84.19 186 VAL A N 1
ATOM 1411 C CA . VAL A 1 186 ? 12.992 -1.310 -27.027 1.00 84.19 186 VAL A CA 1
ATOM 1412 C C . VAL A 1 186 ? 12.267 -0.039 -26.582 1.00 84.19 186 VAL A C 1
ATOM 1414 O O . VAL A 1 186 ? 12.118 0.188 -25.380 1.00 84.19 186 VAL A O 1
ATOM 1417 N N . PHE A 1 187 ? 11.794 0.783 -27.521 1.00 83.56 187 PHE A N 1
ATOM 1418 C CA . PHE A 1 187 ? 11.039 1.995 -27.193 1.00 83.56 187 PHE A CA 1
ATOM 1419 C C . PHE A 1 187 ? 9.715 1.671 -26.502 1.00 83.56 187 PHE A C 1
ATOM 1421 O O . PHE A 1 187 ? 9.414 2.273 -25.475 1.00 83.56 187 PHE A O 1
ATOM 1428 N N . MET A 1 188 ? 8.960 0.695 -27.009 1.00 84.88 188 MET A N 1
ATOM 1429 C CA . MET A 1 188 ? 7.680 0.280 -26.435 1.00 84.88 188 MET A CA 1
ATOM 1430 C C . MET A 1 188 ? 7.860 -0.233 -25.007 1.00 84.88 188 MET A C 1
ATOM 1432 O O . MET A 1 188 ? 7.152 0.208 -24.106 1.00 84.88 188 MET A O 1
ATOM 1436 N N . ARG A 1 189 ? 8.876 -1.073 -24.768 1.00 83.44 189 ARG A N 1
ATOM 1437 C CA . ARG A 1 189 ? 9.213 -1.557 -23.423 1.00 83.44 189 ARG A CA 1
ATOM 1438 C C . ARG A 1 189 ? 9.550 -0.412 -22.465 1.00 83.44 189 ARG A C 1
ATOM 1440 O O . ARG A 1 189 ? 9.074 -0.406 -21.334 1.00 83.44 189 ARG A O 1
ATOM 1447 N N . ARG A 1 190 ? 10.338 0.571 -22.913 1.00 82.25 190 ARG A N 1
ATOM 1448 C CA . ARG A 1 190 ? 10.698 1.751 -22.105 1.00 82.25 190 ARG A CA 1
ATOM 1449 C C . ARG A 1 190 ? 9.485 2.616 -21.774 1.00 82.25 190 ARG A C 1
ATOM 1451 O O . ARG A 1 190 ? 9.328 3.032 -20.631 1.00 82.25 190 ARG A O 1
ATOM 1458 N N . GLN A 1 191 ? 8.624 2.877 -22.757 1.00 84.06 191 GLN A N 1
ATOM 1459 C CA . GLN A 1 191 ? 7.402 3.656 -22.546 1.00 84.06 191 GLN A CA 1
ATOM 1460 C C . GLN A 1 191 ? 6.446 2.940 -21.594 1.00 84.06 191 GLN A C 1
ATOM 1462 O O . GLN A 1 191 ? 5.905 3.564 -20.686 1.00 84.06 191 GLN A O 1
ATOM 1467 N N . TRP A 1 192 ? 6.304 1.623 -21.740 1.00 86.44 192 TRP A N 1
ATOM 1468 C CA . TRP A 1 192 ? 5.466 0.821 -20.856 1.00 86.44 192 TRP A CA 1
ATOM 1469 C C . TRP A 1 192 ? 5.945 0.863 -19.405 1.00 86.44 192 TRP A C 1
ATOM 1471 O O . TRP A 1 192 ? 5.156 1.061 -18.487 1.00 86.44 192 TRP A O 1
ATOM 1481 N N . LEU A 1 193 ? 7.252 0.729 -19.191 1.00 86.31 193 LEU A N 1
ATOM 1482 C CA . LEU A 1 193 ? 7.859 0.818 -17.867 1.00 86.31 193 LEU A CA 1
ATOM 1483 C C . LEU A 1 193 ? 7.637 2.201 -17.229 1.00 86.31 193 LEU A C 1
ATOM 1485 O O . LEU A 1 193 ? 7.253 2.291 -16.065 1.00 86.31 193 LEU A O 1
ATOM 1489 N N . ARG A 1 194 ? 7.812 3.282 -18.001 1.00 86.19 194 ARG A N 1
ATOM 1490 C CA . ARG A 1 194 ? 7.513 4.652 -17.548 1.00 86.19 194 ARG A CA 1
ATOM 1491 C C . ARG A 1 194 ? 6.045 4.815 -17.170 1.00 86.19 194 ARG A C 1
ATOM 1493 O O . ARG A 1 194 ? 5.752 5.357 -16.109 1.00 86.19 194 ARG A O 1
ATOM 1500 N N . TYR A 1 195 ? 5.141 4.306 -18.004 1.00 88.19 195 TYR A N 1
ATOM 1501 C CA . TYR A 1 195 ? 3.710 4.305 -17.724 1.00 88.19 195 TYR A CA 1
ATOM 1502 C C . TYR A 1 195 ? 3.391 3.557 -16.423 1.00 88.19 195 TYR A C 1
ATOM 1504 O O . TYR A 1 195 ? 2.701 4.101 -15.567 1.00 88.19 195 TYR A O 1
ATOM 1512 N N . ARG A 1 196 ? 3.962 2.361 -16.216 1.00 90.00 196 ARG A N 1
ATOM 1513 C CA . ARG A 1 196 ? 3.782 1.585 -14.978 1.00 90.00 196 ARG A CA 1
ATOM 1514 C C . ARG A 1 196 ? 4.290 2.314 -13.737 1.00 90.00 196 ARG A C 1
ATOM 1516 O O . ARG A 1 196 ? 3.635 2.260 -12.707 1.00 90.00 196 ARG A O 1
ATOM 1523 N N . ARG A 1 197 ? 5.411 3.029 -13.824 1.00 89.31 197 ARG A N 1
ATOM 1524 C CA . ARG A 1 197 ? 5.952 3.815 -12.703 1.00 89.31 197 ARG A CA 1
ATOM 1525 C C . ARG A 1 197 ? 5.094 5.036 -12.371 1.00 89.31 197 ARG A C 1
ATOM 1527 O O . ARG A 1 197 ? 4.802 5.277 -11.205 1.00 89.31 197 ARG A O 1
ATOM 1534 N N . LEU A 1 198 ? 4.623 5.769 -13.381 1.00 89.75 198 LEU A N 1
ATOM 1535 C CA . LEU A 1 198 ? 3.657 6.856 -13.171 1.00 89.75 198 LEU A CA 1
ATOM 1536 C C . LEU A 1 198 ? 2.359 6.331 -12.550 1.00 89.75 198 LEU A C 1
ATOM 1538 O O . LEU A 1 198 ? 1.831 6.926 -11.614 1.00 89.75 198 LEU A O 1
ATOM 1542 N N . GLN A 1 199 ? 1.892 5.177 -13.026 1.00 93.38 199 GLN A N 1
ATOM 1543 C CA . GLN A 1 199 ? 0.744 4.491 -12.456 1.00 93.38 199 GLN A CA 1
ATOM 1544 C C . GLN A 1 199 ? 1.002 4.100 -10.993 1.00 93.38 199 GLN A C 1
ATOM 1546 O O . GLN A 1 199 ? 0.160 4.379 -10.147 1.00 93.38 199 GLN A O 1
ATOM 1551 N N . ALA A 1 200 ? 2.179 3.560 -10.664 1.00 94.31 200 ALA A N 1
ATOM 1552 C CA . ALA A 1 200 ? 2.560 3.232 -9.290 1.00 94.31 200 ALA A CA 1
ATOM 1553 C C . ALA A 1 200 ? 2.512 4.454 -8.363 1.00 94.31 200 ALA A C 1
ATOM 1555 O O . ALA A 1 200 ? 1.954 4.359 -7.275 1.00 94.31 200 ALA A O 1
ATOM 1556 N N . LEU A 1 201 ? 3.021 5.613 -8.805 1.00 95.00 201 LEU A N 1
ATOM 1557 C CA . LEU A 1 201 ? 2.924 6.861 -8.037 1.00 95.00 201 LEU A CA 1
ATOM 1558 C C . LEU A 1 201 ? 1.470 7.277 -7.798 1.00 95.00 201 LEU A C 1
ATOM 1560 O O . LEU A 1 201 ? 1.114 7.634 -6.675 1.00 95.00 201 LEU A O 1
ATOM 1564 N N . SER A 1 202 ? 0.630 7.228 -8.837 1.00 95.19 202 SER A N 1
ATOM 1565 C CA . SER A 1 202 ? -0.785 7.593 -8.705 1.00 95.19 202 SER A CA 1
ATOM 1566 C C . SER A 1 202 ? -1.537 6.658 -7.754 1.00 95.19 202 SER A C 1
ATOM 1568 O O . SER A 1 202 ? -2.259 7.124 -6.877 1.00 95.19 202 SER A O 1
ATOM 1570 N N . GLU A 1 203 ? -1.301 5.349 -7.863 1.00 96.69 203 GLU A N 1
ATOM 1571 C CA . GLU A 1 203 ? -1.980 4.329 -7.061 1.00 96.69 203 GLU A CA 1
ATOM 1572 C C . GLU A 1 203 ? -1.517 4.359 -5.603 1.00 96.69 203 GLU A C 1
ATOM 1574 O O . GLU A 1 203 ? -2.344 4.224 -4.706 1.00 96.69 203 GLU A O 1
ATOM 1579 N N . VAL A 1 204 ? -0.225 4.597 -5.341 1.00 97.25 204 VAL A N 1
ATOM 1580 C CA . VAL A 1 204 ? 0.288 4.754 -3.970 1.00 97.25 204 VAL A CA 1
ATOM 1581 C C . VAL A 1 204 ? -0.208 6.043 -3.324 1.00 97.25 204 VAL A C 1
ATOM 1583 O O . VAL A 1 204 ? -0.506 6.054 -2.134 1.00 97.25 204 VAL A O 1
ATOM 1586 N N . THR A 1 205 ? -0.357 7.123 -4.089 1.00 96.19 205 THR A N 1
ATOM 1587 C CA . THR A 1 205 ? -0.946 8.363 -3.560 1.00 96.19 205 THR A CA 1
ATOM 1588 C C . THR A 1 205 ? -2.412 8.149 -3.174 1.00 96.19 205 THR A C 1
ATOM 1590 O O . THR A 1 205 ? -2.820 8.540 -2.081 1.00 96.19 205 THR A O 1
ATOM 1593 N N . ALA A 1 206 ? -3.189 7.469 -4.026 1.00 96.50 206 ALA A N 1
ATOM 1594 C CA . ALA A 1 206 ? -4.560 7.073 -3.704 1.00 96.50 206 ALA A CA 1
ATOM 1595 C C . ALA A 1 206 ? -4.610 6.129 -2.490 1.00 96.50 206 ALA A C 1
ATOM 1597 O O . ALA A 1 206 ? -5.435 6.313 -1.600 1.00 96.50 206 ALA A O 1
ATOM 1598 N N . PHE A 1 207 ? -3.674 5.182 -2.404 1.00 97.31 207 PHE A N 1
ATOM 1599 C CA . PHE A 1 207 ? -3.540 4.271 -1.268 1.00 97.31 207 PHE A CA 1
ATOM 1600 C C . PHE A 1 207 ? -3.306 4.985 0.045 1.00 97.31 207 PHE A C 1
ATOM 1602 O O . PHE A 1 207 ? -3.927 4.633 1.047 1.00 97.31 207 PHE A O 1
ATOM 1609 N N . VAL A 1 208 ? -2.439 5.995 0.044 1.00 96.25 208 VAL A N 1
ATOM 1610 C CA . VAL A 1 208 ? -2.184 6.799 1.232 1.00 96.25 208 VAL A CA 1
ATOM 1611 C C . VAL A 1 208 ? -3.467 7.488 1.699 1.00 96.25 208 VAL A C 1
ATOM 1613 O O . VAL A 1 208 ? -3.827 7.339 2.864 1.00 96.25 208 VAL A O 1
ATOM 1616 N N . SER A 1 209 ? -4.181 8.165 0.794 1.00 94.62 209 SER A N 1
ATOM 1617 C CA . SER A 1 209 ? -5.441 8.853 1.120 1.00 94.62 209 SER A CA 1
ATOM 1618 C C . SER A 1 209 ? -6.491 7.878 1.657 1.00 94.62 209 SER A C 1
ATOM 1620 O O . SER A 1 209 ? -7.004 8.059 2.758 1.00 94.62 209 SER A O 1
ATOM 1622 N N . ASN A 1 210 ? -6.741 6.787 0.928 1.00 95.31 210 ASN A N 1
ATOM 1623 C CA . ASN A 1 210 ? -7.742 5.787 1.296 1.00 95.31 210 ASN A CA 1
ATOM 1624 C C . ASN A 1 210 ? -7.413 5.114 2.637 1.00 95.31 210 ASN A C 1
ATOM 1626 O O . ASN A 1 210 ? -8.309 4.852 3.437 1.00 95.31 210 ASN A O 1
ATOM 1630 N N . SER A 1 211 ? -6.132 4.848 2.906 1.00 95.75 211 SER A N 1
ATOM 1631 C CA . SER A 1 211 ? -5.696 4.246 4.171 1.00 95.75 211 SER A CA 1
ATOM 1632 C C . SER A 1 211 ? -5.864 5.203 5.353 1.00 95.75 211 SER A C 1
ATOM 1634 O O . SER A 1 211 ? -6.269 4.768 6.427 1.00 95.75 211 SER A O 1
ATOM 1636 N N . GLN A 1 212 ? -5.583 6.498 5.171 1.00 94.62 212 GLN A N 1
ATOM 1637 C CA . GLN A 1 212 ? -5.787 7.513 6.212 1.00 94.62 212 GLN A CA 1
ATOM 1638 C C . GLN A 1 212 ? -7.276 7.718 6.521 1.00 94.62 212 GLN A C 1
ATOM 1640 O O . GLN A 1 212 ? -7.657 7.797 7.688 1.00 94.62 212 GLN A O 1
ATOM 1645 N N . GLU A 1 213 ? -8.126 7.765 5.493 1.00 93.31 213 GLU A N 1
ATOM 1646 C CA . GLU A 1 213 ? -9.582 7.852 5.657 1.00 93.31 213 GLU A CA 1
ATOM 1647 C C . GLU A 1 213 ? -10.137 6.626 6.389 1.00 93.31 213 GLU A C 1
ATOM 1649 O O . GLU A 1 213 ? -10.922 6.758 7.333 1.00 93.31 213 GLU A O 1
ATOM 1654 N N . PHE A 1 214 ? -9.673 5.431 6.013 1.00 95.12 214 PHE A N 1
ATOM 1655 C CA . PHE A 1 214 ? -10.058 4.192 6.676 1.00 95.12 214 PHE A CA 1
ATOM 1656 C C . PHE A 1 214 ? -9.603 4.138 8.141 1.00 95.12 214 PHE A C 1
ATOM 1658 O O . PHE A 1 214 ? -10.396 3.755 9.004 1.00 95.12 214 PHE A O 1
ATOM 1665 N N . ASP A 1 215 ? -8.376 4.567 8.449 1.00 93.38 215 ASP A N 1
ATOM 1666 C CA . ASP A 1 215 ? -7.882 4.661 9.829 1.00 93.38 215 ASP A CA 1
ATOM 1667 C C . ASP A 1 215 ? -8.682 5.660 10.657 1.00 93.38 215 ASP A C 1
ATOM 1669 O O . ASP A 1 215 ? -9.002 5.387 11.813 1.00 93.38 215 ASP A O 1
ATOM 1673 N N . SER A 1 216 ? -9.017 6.811 10.072 1.00 91.44 216 SER A N 1
ATOM 1674 C CA . SER A 1 216 ? -9.806 7.840 10.741 1.00 91.44 216 SER A CA 1
ATOM 1675 C C . SER A 1 216 ? -11.200 7.320 11.092 1.00 91.44 216 SER A C 1
ATOM 1677 O O . SER A 1 216 ? -11.617 7.430 12.247 1.00 91.44 216 SER A O 1
ATOM 1679 N N . ALA A 1 217 ? -11.887 6.679 10.141 1.00 92.62 217 ALA A N 1
ATOM 1680 C CA . ALA A 1 217 ? -13.205 6.093 10.377 1.00 92.62 217 ALA A CA 1
ATOM 1681 C C . ALA A 1 217 ? -13.150 4.927 11.375 1.00 92.62 217 ALA A C 1
ATOM 1683 O O . ALA A 1 217 ? -13.988 4.837 12.271 1.00 92.62 217 ALA A O 1
ATOM 1684 N N . THR A 1 218 ? -12.141 4.061 11.267 1.00 94.25 218 THR A N 1
ATOM 1685 C CA . THR A 1 218 ? -11.929 2.940 12.192 1.00 94.25 218 THR A CA 1
ATOM 1686 C C . THR A 1 218 ? -11.633 3.429 13.610 1.00 94.25 218 THR A C 1
ATOM 1688 O O . THR A 1 218 ? -12.218 2.931 14.572 1.00 94.25 218 THR A O 1
ATOM 1691 N N . GLY A 1 219 ? -10.781 4.446 13.753 1.00 91.81 219 GLY A N 1
ATOM 1692 C CA . GLY A 1 219 ? -10.475 5.081 15.032 1.00 91.81 219 GLY A CA 1
ATOM 1693 C C . GLY A 1 219 ? -11.702 5.741 15.660 1.00 91.81 219 GLY A C 1
ATOM 1694 O O . GLY A 1 219 ? -11.979 5.510 16.837 1.00 91.81 219 GLY A O 1
ATOM 1695 N N . ALA A 1 220 ? -12.485 6.482 14.870 1.00 90.44 220 ALA A N 1
ATOM 1696 C CA . ALA A 1 220 ? -13.744 7.078 15.316 1.00 90.44 220 ALA A CA 1
ATOM 1697 C C . ALA A 1 220 ? -14.755 6.011 15.764 1.00 90.44 220 ALA A C 1
ATOM 1699 O O . ALA A 1 220 ? -15.348 6.131 16.836 1.00 90.44 220 ALA A O 1
ATOM 1700 N N . ALA A 1 221 ? -14.894 4.923 15.001 1.00 91.81 221 ALA A N 1
ATOM 1701 C CA . ALA A 1 221 ? -15.785 3.823 15.346 1.00 91.81 221 ALA A CA 1
ATOM 1702 C C . ALA A 1 221 ? -15.373 3.137 16.660 1.00 91.81 221 ALA A C 1
ATOM 1704 O O . ALA A 1 221 ? -16.211 2.892 17.528 1.00 91.81 221 ALA A O 1
ATOM 1705 N N . ILE A 1 222 ? -14.076 2.870 16.849 1.00 92.81 222 ILE A N 1
ATOM 1706 C CA . ILE A 1 222 ? -13.544 2.296 18.093 1.00 92.81 222 ILE A CA 1
ATOM 1707 C C . ILE A 1 222 ? -13.767 3.246 19.279 1.00 92.81 222 ILE A C 1
ATOM 1709 O O . ILE A 1 222 ? -14.112 2.779 20.366 1.00 92.81 222 ILE A O 1
ATOM 1713 N N . ALA A 1 223 ? -13.585 4.556 19.095 1.00 90.38 223 ALA A N 1
ATOM 1714 C CA . ALA A 1 223 ? -13.823 5.556 20.135 1.00 90.38 223 ALA A CA 1
ATOM 1715 C C . ALA A 1 223 ? -15.307 5.629 20.536 1.00 90.38 223 ALA A C 1
ATOM 1717 O O . ALA A 1 223 ? -15.613 5.628 21.727 1.00 90.38 223 ALA A O 1
ATOM 1718 N N . LEU A 1 224 ? -16.231 5.584 19.570 1.00 88.25 224 LEU A N 1
ATOM 1719 C CA . LEU A 1 224 ? -17.670 5.540 19.846 1.00 88.25 224 LEU A CA 1
ATOM 1720 C C . LEU A 1 224 ? -18.049 4.273 20.622 1.00 88.25 224 LEU A C 1
ATOM 1722 O O . LEU A 1 224 ? -18.792 4.329 21.601 1.00 88.25 224 LEU A O 1
ATOM 1726 N N . VAL A 1 225 ? -17.497 3.119 20.232 1.00 90.06 225 VAL A N 1
ATOM 1727 C CA . VAL A 1 225 ? -17.706 1.860 20.963 1.00 90.06 225 VAL A CA 1
ATOM 1728 C C . VAL A 1 225 ? -17.190 1.954 22.403 1.00 90.06 225 VAL A C 1
ATOM 1730 O O . VAL A 1 225 ? -17.860 1.465 23.316 1.00 90.06 225 VAL A O 1
ATOM 1733 N N . GLN A 1 226 ? -16.031 2.585 22.617 1.00 91.12 226 GLN A N 1
ATOM 1734 C CA . GLN A 1 226 ? -15.485 2.838 23.955 1.00 91.12 226 GLN A CA 1
ATOM 1735 C C . GLN A 1 226 ? -16.393 3.738 24.782 1.00 91.12 226 GLN A C 1
ATOM 1737 O O . GLN A 1 226 ? -16.656 3.431 25.942 1.00 91.12 226 GLN A O 1
ATOM 1742 N N . GLU A 1 227 ? -16.881 4.829 24.199 1.00 87.00 227 GLU A N 1
ATOM 1743 C CA . GLU A 1 227 ? -17.751 5.769 24.891 1.00 87.00 227 GLU A CA 1
ATOM 1744 C C . GLU A 1 227 ? -19.056 5.104 25.337 1.00 87.00 227 GLU A C 1
ATOM 1746 O O . GLU A 1 227 ? -19.408 5.197 26.512 1.00 87.00 227 GLU A O 1
ATOM 1751 N N . VAL A 1 228 ? -19.724 4.358 24.452 1.00 86.31 228 VAL A N 1
ATOM 1752 C CA . VAL A 1 228 ? -20.958 3.633 24.800 1.00 86.31 228 VAL A CA 1
ATOM 1753 C C . VAL A 1 228 ? -20.702 2.603 25.906 1.00 86.31 228 VAL A C 1
ATOM 1755 O O . VAL A 1 228 ? -21.513 2.461 26.822 1.00 86.31 228 VAL A O 1
ATOM 1758 N N . GLU A 1 229 ? -19.562 1.907 25.878 1.00 85.00 229 GLU A N 1
ATOM 1759 C CA . GLU A 1 229 ? -19.205 0.957 26.935 1.00 85.00 229 GLU A CA 1
ATOM 1760 C C . GLU A 1 229 ? -18.953 1.658 28.282 1.00 85.00 229 GLU A C 1
ATOM 1762 O O . GLU A 1 229 ? -19.441 1.197 29.316 1.00 85.00 229 GLU A O 1
ATOM 1767 N N . LEU A 1 230 ? -18.268 2.805 28.282 1.00 85.00 230 LEU A N 1
ATOM 1768 C CA . LEU A 1 230 ? -18.050 3.615 29.485 1.00 85.00 230 LEU A CA 1
ATOM 1769 C C . LEU A 1 230 ? -19.365 4.165 30.059 1.00 85.00 230 LEU A C 1
ATOM 1771 O O . LEU A 1 230 ? -19.569 4.114 31.274 1.00 85.00 230 LEU A O 1
ATOM 1775 N N . VAL A 1 231 ? -20.272 4.639 29.201 1.00 81.19 231 VAL A N 1
ATOM 1776 C CA . VAL A 1 231 ? -21.608 5.119 29.594 1.00 81.19 231 VAL A CA 1
ATOM 1777 C C . VAL A 1 231 ? -22.427 3.981 30.206 1.00 81.19 231 VAL A C 1
ATOM 1779 O O . VAL A 1 231 ? -22.965 4.144 31.301 1.00 81.19 231 VAL A O 1
ATOM 1782 N N . SER A 1 232 ? -22.442 2.802 29.575 1.00 77.38 232 SER A N 1
ATOM 1783 C CA . SER A 1 232 ? -23.206 1.635 30.051 1.00 77.38 232 SER A CA 1
ATOM 1784 C C . SER A 1 232 ? -22.764 1.121 31.428 1.00 77.38 232 SER A C 1
ATOM 1786 O O . SER A 1 232 ? -23.561 0.550 32.170 1.00 77.38 232 SER A O 1
ATOM 1788 N N . ARG A 1 233 ? -21.501 1.358 31.807 1.00 81.12 233 ARG A N 1
ATOM 1789 C CA . ARG A 1 233 ? -20.954 1.020 33.131 1.00 81.12 233 ARG A CA 1
ATOM 1790 C C . ARG A 1 233 ? -21.271 2.071 34.206 1.00 81.12 233 ARG A C 1
ATOM 1792 O O . ARG A 1 233 ? -20.890 1.887 35.358 1.00 81.12 233 ARG A O 1
ATOM 1799 N N . GLY A 1 234 ? -21.970 3.153 33.852 1.00 68.94 234 GLY A N 1
ATOM 1800 C CA . GLY A 1 234 ? -22.419 4.195 34.778 1.00 68.94 234 GLY A CA 1
ATOM 1801 C C . GLY A 1 234 ? -21.427 5.340 34.993 1.00 68.94 234 GLY A C 1
ATOM 1802 O O . GLY A 1 234 ? -21.625 6.144 35.901 1.00 68.94 234 GLY A O 1
ATOM 1803 N N . TYR A 1 235 ? -20.378 5.450 34.170 1.00 66.69 235 TYR A N 1
ATOM 1804 C CA . TYR A 1 235 ? -19.372 6.512 34.306 1.00 66.69 235 TYR A CA 1
ATOM 1805 C C . TYR A 1 235 ? -19.793 7.856 33.668 1.00 66.69 235 TYR A C 1
ATOM 1807 O O . TYR A 1 235 ? -19.120 8.863 33.887 1.00 66.69 235 TYR A O 1
ATOM 1815 N N . ARG A 1 236 ? -20.911 7.918 32.921 1.00 60.12 236 ARG A N 1
ATOM 1816 C CA . ARG A 1 236 ? -21.490 9.153 32.343 1.00 60.12 236 ARG A CA 1
ATOM 1817 C C . ARG A 1 236 ? -23.017 9.200 32.535 1.00 60.12 236 ARG A C 1
ATOM 1819 O O . ARG A 1 236 ? -23.685 8.173 32.473 1.00 60.12 236 ARG A O 1
ATOM 1826 N N . LEU A 1 237 ? -23.565 10.391 32.803 1.00 55.69 237 LEU A N 1
ATOM 1827 C CA . LEU A 1 237 ? -24.985 10.612 33.128 1.00 55.69 237 LEU A CA 1
ATOM 1828 C C . LEU A 1 237 ? -25.918 10.342 31.925 1.00 55.69 237 LEU A C 1
ATOM 1830 O O . LEU A 1 237 ? -25.691 10.845 30.829 1.00 55.69 237 LEU A O 1
ATOM 1834 N N . ARG A 1 238 ? -26.978 9.560 32.193 1.00 57.06 238 ARG A N 1
ATOM 1835 C CA . ARG A 1 238 ? -28.069 9.066 31.319 1.00 57.06 238 ARG A CA 1
ATOM 1836 C C . ARG A 1 238 ? -28.618 10.073 30.295 1.00 57.06 238 ARG A C 1
ATOM 1838 O O . ARG A 1 238 ? -29.564 10.790 30.617 1.00 57.06 238 ARG A O 1
ATOM 1845 N N . ILE A 1 239 ? -28.168 10.018 29.042 1.00 56.28 239 ILE A N 1
ATOM 1846 C CA . ILE A 1 239 ? -28.931 10.554 27.902 1.00 56.28 239 ILE A CA 1
ATOM 1847 C C . ILE A 1 239 ? -28.841 9.539 26.739 1.00 56.28 239 ILE A C 1
ATOM 1849 O O . ILE A 1 239 ? -27.754 9.246 26.257 1.00 56.28 239 ILE A O 1
ATOM 1853 N N . GLU A 1 240 ? -29.991 8.983 26.331 1.00 57.56 240 GLU A N 1
ATOM 1854 C CA . GLU A 1 240 ? -30.221 8.139 25.132 1.00 57.56 240 GLU A CA 1
ATOM 1855 C C . GLU A 1 240 ? -29.712 6.667 25.081 1.00 57.56 240 GLU A C 1
ATOM 1857 O O . GLU A 1 240 ? -29.304 6.147 24.043 1.00 57.56 240 GLU A O 1
ATOM 1862 N N . ASP A 1 241 ? -29.829 5.929 26.187 1.00 62.38 241 ASP A N 1
ATOM 1863 C CA . ASP A 1 241 ? -29.221 4.596 26.410 1.00 62.38 241 ASP A CA 1
ATOM 1864 C C . ASP A 1 241 ? -29.608 3.477 25.399 1.00 62.38 241 ASP A C 1
ATOM 1866 O O . ASP A 1 241 ? -28.788 2.662 24.956 1.00 62.38 241 ASP A O 1
ATOM 1870 N N . ARG A 1 242 ? -30.888 3.392 25.003 1.00 67.00 242 ARG A N 1
ATOM 1871 C CA . ARG A 1 242 ? -31.408 2.204 24.287 1.00 67.00 242 ARG A CA 1
ATOM 1872 C C . ARG A 1 242 ? -31.145 2.226 22.779 1.00 67.00 242 ARG A C 1
ATOM 1874 O O . ARG A 1 242 ? -30.943 1.163 22.184 1.00 67.00 242 ARG A O 1
ATOM 1881 N N . SER A 1 243 ? -31.168 3.401 22.151 1.00 72.00 243 SER A N 1
ATOM 1882 C CA . SER A 1 243 ? -30.881 3.551 20.719 1.00 72.00 243 SER A CA 1
ATOM 1883 C C . SER A 1 243 ? -29.374 3.455 20.462 1.00 72.00 243 SER A C 1
ATOM 1885 O O . SER A 1 243 ? -28.966 2.722 19.561 1.00 72.00 243 SER A O 1
ATOM 1887 N N . GLN A 1 244 ? -28.548 4.071 21.316 1.00 77.19 244 GLN A N 1
ATOM 1888 C CA . GLN A 1 244 ? -27.084 4.024 21.231 1.00 77.19 244 GLN A CA 1
ATOM 1889 C C . GLN A 1 244 ? -26.522 2.609 21.411 1.00 77.19 244 GLN A C 1
ATOM 1891 O O . GLN A 1 244 ? -25.640 2.199 20.659 1.00 77.19 244 GLN A O 1
ATOM 1896 N N . THR A 1 245 ? -27.093 1.803 22.311 1.00 79.88 245 THR A N 1
ATOM 1897 C CA . THR A 1 245 ? -26.664 0.404 22.493 1.00 79.88 245 THR A CA 1
ATOM 1898 C C . THR A 1 245 ? -26.883 -0.441 21.228 1.00 79.88 245 THR A C 1
ATOM 1900 O O . THR A 1 245 ? -25.998 -1.189 20.813 1.00 79.88 245 THR A O 1
ATOM 1903 N N . ARG A 1 246 ? -28.038 -0.306 20.556 1.00 82.44 246 ARG A N 1
ATOM 1904 C CA . ARG A 1 246 ? -28.312 -1.023 19.291 1.00 82.44 246 ARG A CA 1
ATOM 1905 C C . ARG A 1 246 ? -27.389 -0.565 18.162 1.00 82.44 246 ARG A C 1
ATOM 1907 O O . ARG A 1 246 ? -26.945 -1.394 17.368 1.00 82.44 246 ARG A O 1
ATOM 1914 N N . LYS A 1 247 ? -27.107 0.739 18.103 1.00 81.38 247 LYS A N 1
ATOM 1915 C CA . LYS A 1 247 ? -26.177 1.349 17.141 1.00 81.38 247 LYS A CA 1
ATOM 1916 C C . LYS A 1 247 ? -24.759 0.804 17.341 1.00 81.38 247 LYS A C 1
ATOM 1918 O O . LYS A 1 247 ? -24.175 0.273 16.403 1.00 81.38 247 LYS A O 1
ATOM 1923 N N . CYS A 1 248 ? -24.283 0.773 18.585 1.00 88.56 248 CYS A N 1
ATOM 1924 C CA . CYS A 1 248 ? -22.984 0.215 18.955 1.00 88.56 248 CYS A CA 1
ATOM 1925 C C . CYS A 1 248 ? -22.819 -1.252 18.518 1.00 88.56 248 CYS A C 1
ATOM 1927 O O . CYS A 1 248 ? -21.792 -1.616 17.953 1.00 88.56 248 CYS A O 1
ATOM 1929 N N . VAL A 1 249 ? -23.847 -2.093 18.695 1.00 89.88 249 VAL A N 1
ATOM 1930 C CA . VAL A 1 249 ? -23.810 -3.495 18.231 1.00 89.88 249 VAL A CA 1
ATOM 1931 C C . VAL A 1 249 ? -23.676 -3.590 16.706 1.00 89.88 249 VAL A C 1
ATOM 1933 O O . VAL A 1 249 ? -22.887 -4.390 16.207 1.00 89.88 249 VAL A O 1
ATOM 1936 N N . ARG A 1 250 ? -24.410 -2.767 15.942 1.00 90.69 250 ARG A N 1
ATOM 1937 C CA . ARG A 1 250 ? -24.284 -2.733 14.471 1.00 90.69 250 ARG A CA 1
ATOM 1938 C C . ARG A 1 250 ? -22.890 -2.280 14.037 1.00 90.69 250 ARG A C 1
ATOM 1940 O O . ARG A 1 250 ? -22.314 -2.892 13.140 1.00 90.69 250 ARG A O 1
ATOM 1947 N N . LEU A 1 251 ? -22.350 -1.257 14.695 1.00 92.12 251 LEU A N 1
ATOM 1948 C CA . LEU A 1 251 ? -21.025 -0.721 14.406 1.00 92.12 251 LEU A CA 1
ATOM 1949 C C . LEU A 1 251 ? -19.918 -1.742 14.700 1.00 92.12 251 LEU A C 1
ATOM 1951 O O . LEU A 1 251 ? -19.045 -1.942 13.862 1.00 92.12 251 LEU A O 1
ATOM 1955 N N . ARG A 1 252 ? -19.988 -2.458 15.833 1.00 94.06 252 ARG A N 1
ATOM 1956 C CA . ARG A 1 252 ? -19.051 -3.548 16.173 1.00 94.06 252 ARG A CA 1
ATOM 1957 C C . ARG A 1 252 ? -19.039 -4.643 15.106 1.00 94.06 252 ARG A C 1
ATOM 1959 O O . ARG A 1 252 ? -17.967 -5.041 14.654 1.00 94.06 252 ARG A O 1
ATOM 1966 N N . LYS A 1 253 ? -20.221 -5.080 14.655 1.00 93.50 253 LYS A N 1
ATOM 1967 C CA . LYS A 1 253 ? -20.370 -6.073 13.575 1.00 93.50 253 LYS A CA 1
ATOM 1968 C C . LYS A 1 253 ? -19.752 -5.606 12.268 1.00 93.50 253 LYS A C 1
ATOM 1970 O O . LYS A 1 253 ? -19.013 -6.355 11.636 1.00 93.50 253 LYS A O 1
ATOM 1975 N N . ALA A 1 254 ? -20.040 -4.370 11.875 1.00 93.50 254 ALA A N 1
ATOM 1976 C CA . ALA A 1 254 ? -19.502 -3.801 10.650 1.00 93.50 254 ALA A CA 1
ATOM 1977 C C . ALA A 1 254 ? -17.984 -3.626 10.715 1.00 93.50 254 ALA A C 1
ATOM 1979 O O . ALA A 1 254 ? -17.296 -3.964 9.757 1.00 93.50 254 ALA A O 1
ATOM 1980 N N . LEU A 1 255 ? -17.455 -3.167 11.850 1.00 94.62 255 LEU A N 1
ATOM 1981 C CA . LEU A 1 255 ? -16.021 -2.999 12.042 1.00 94.62 255 LEU A CA 1
ATOM 1982 C C . LEU A 1 255 ? -15.284 -4.344 12.005 1.00 94.62 255 LEU A C 1
ATOM 1984 O O . LEU A 1 255 ? -14.271 -4.474 11.322 1.00 94.62 255 LEU A O 1
ATOM 1988 N N . ARG A 1 256 ? -15.831 -5.373 12.666 1.00 95.06 256 ARG A N 1
ATOM 1989 C CA . ARG A 1 256 ? -15.320 -6.748 12.567 1.00 95.06 256 ARG A CA 1
ATOM 1990 C C . ARG A 1 256 ? -15.322 -7.237 11.118 1.00 95.06 256 ARG A C 1
ATOM 1992 O O . ARG A 1 256 ? -14.314 -7.772 10.672 1.00 95.06 256 ARG A O 1
ATOM 1999 N N . ALA A 1 257 ? -16.425 -7.049 10.393 1.00 94.12 257 ALA A N 1
ATOM 2000 C CA . ALA A 1 257 ? -16.530 -7.454 8.992 1.00 94.12 257 ALA A CA 1
ATOM 2001 C C . ALA A 1 257 ? -15.512 -6.720 8.103 1.00 94.12 257 ALA A C 1
ATOM 2003 O O . ALA A 1 257 ? -14.890 -7.342 7.249 1.00 94.12 257 ALA A O 1
ATOM 2004 N N . CYS A 1 258 ? -15.270 -5.428 8.350 1.00 95.56 258 CYS A N 1
ATOM 2005 C CA . CYS A 1 258 ? -14.220 -4.681 7.660 1.00 95.56 258 CYS A CA 1
ATOM 2006 C C . CYS A 1 258 ? -12.847 -5.321 7.890 1.00 95.56 258 CYS A C 1
ATOM 2008 O O . CYS A 1 258 ? -12.126 -5.549 6.925 1.00 95.56 258 CYS A O 1
ATOM 2010 N N . PHE A 1 259 ? -12.501 -5.669 9.135 1.00 96.06 259 PHE A N 1
ATOM 2011 C CA . PHE A 1 259 ? -11.241 -6.357 9.433 1.00 96.06 259 PHE A CA 1
ATOM 2012 C C . PHE A 1 259 ? -11.147 -7.751 8.810 1.00 96.06 259 PHE A C 1
ATOM 2014 O O . PHE A 1 259 ? -10.085 -8.106 8.302 1.00 96.06 259 PHE A O 1
ATOM 2021 N N . ALA A 1 260 ? -12.246 -8.506 8.797 1.00 94.94 260 ALA A N 1
ATOM 2022 C CA . ALA A 1 260 ? -12.321 -9.809 8.142 1.00 94.94 260 ALA A CA 1
ATOM 2023 C C . ALA A 1 260 ? -12.059 -9.722 6.627 1.00 94.94 260 ALA A C 1
ATOM 2025 O O . ALA A 1 260 ? -11.438 -10.621 6.068 1.00 94.94 260 ALA A O 1
ATOM 2026 N N . ASP A 1 261 ? -12.478 -8.627 5.985 1.00 94.25 261 ASP A N 1
ATOM 2027 C CA . ASP A 1 261 ? -12.245 -8.380 4.560 1.00 94.25 261 ASP A CA 1
ATOM 2028 C C . ASP A 1 261 ? -10.814 -7.873 4.280 1.00 94.25 261 ASP A C 1
ATOM 2030 O O . ASP A 1 261 ? -10.149 -8.363 3.364 1.00 94.25 261 ASP A O 1
ATOM 2034 N N . VAL A 1 262 ? -10.319 -6.885 5.043 1.00 96.94 262 VAL A N 1
ATOM 2035 C CA . VAL A 1 262 ? -9.036 -6.220 4.731 1.00 96.94 262 VAL A CA 1
ATOM 2036 C C . VAL A 1 262 ? -7.818 -7.041 5.161 1.00 96.94 262 VAL A C 1
ATOM 2038 O O . VAL A 1 262 ? -6.840 -7.096 4.419 1.00 96.94 262 VAL A O 1
ATOM 2041 N N . ILE A 1 263 ? -7.843 -7.701 6.325 1.00 97.00 263 ILE A N 1
ATOM 2042 C CA . ILE A 1 263 ? -6.652 -8.369 6.882 1.00 97.00 263 ILE A CA 1
ATOM 2043 C C . ILE A 1 263 ? -6.110 -9.463 5.945 1.00 97.00 263 ILE A C 1
ATOM 2045 O O . ILE A 1 263 ? -4.919 -9.410 5.627 1.00 97.00 263 ILE A O 1
ATOM 2049 N N . PRO A 1 264 ? -6.931 -10.404 5.433 1.00 96.19 264 PRO A N 1
ATOM 2050 C CA . PRO A 1 264 ? -6.436 -11.450 4.537 1.00 96.19 264 PRO A CA 1
ATOM 2051 C C . PRO A 1 264 ? -5.883 -10.892 3.221 1.00 96.19 264 PRO A C 1
ATOM 2053 O O . PRO A 1 264 ? -4.859 -11.364 2.726 1.00 96.19 264 PRO A O 1
ATOM 2056 N N . ALA A 1 265 ? -6.526 -9.856 2.668 1.00 96.69 265 ALA A N 1
ATOM 2057 C CA . ALA A 1 265 ? -6.075 -9.216 1.435 1.00 96.69 265 ALA A CA 1
ATOM 2058 C C . ALA A 1 265 ? -4.695 -8.565 1.610 1.00 96.69 265 ALA A C 1
ATOM 2060 O O . ALA A 1 265 ? -3.822 -8.716 0.750 1.00 96.69 265 ALA A O 1
ATOM 2061 N N . TYR A 1 266 ? -4.476 -7.875 2.733 1.00 97.56 266 TYR A N 1
ATOM 2062 C CA . TYR A 1 266 ? -3.181 -7.285 3.063 1.00 97.56 266 TYR A CA 1
ATOM 2063 C C . TYR A 1 266 ? -2.111 -8.356 3.296 1.00 97.56 266 TYR A C 1
ATOM 2065 O O . TYR A 1 266 ? -1.037 -8.247 2.710 1.00 97.56 266 TYR A O 1
ATOM 2073 N N . ASP A 1 267 ? -2.392 -9.405 4.072 1.00 94.94 267 ASP A N 1
ATOM 2074 C CA . ASP A 1 267 ? -1.417 -10.470 4.365 1.00 94.94 267 ASP A CA 1
ATOM 2075 C C . ASP A 1 267 ? -0.935 -11.193 3.091 1.00 94.94 267 ASP A C 1
ATOM 2077 O O . ASP A 1 267 ? 0.271 -11.347 2.847 1.00 94.94 267 ASP A O 1
ATOM 2081 N N . GLN A 1 268 ? -1.873 -11.534 2.202 1.00 95.00 268 GLN A N 1
ATOM 2082 C CA . GLN A 1 268 ? -1.549 -12.119 0.902 1.00 95.00 268 GLN A CA 1
ATOM 2083 C C . GLN A 1 268 ? -0.693 -11.165 0.058 1.00 95.00 268 GLN A C 1
ATOM 2085 O O . GLN A 1 268 ? 0.305 -11.569 -0.545 1.00 95.00 268 GLN A O 1
ATOM 2090 N N . THR A 1 269 ? -1.063 -9.885 0.023 1.00 96.19 269 THR A N 1
ATOM 2091 C CA . THR A 1 269 ? -0.392 -8.889 -0.817 1.00 96.19 269 THR A CA 1
ATOM 2092 C C . THR A 1 269 ? 1.015 -8.559 -0.312 1.00 96.19 269 THR A C 1
ATOM 2094 O O . THR A 1 269 ? 1.935 -8.425 -1.122 1.00 96.19 269 THR A O 1
ATOM 2097 N N . VAL A 1 270 ? 1.218 -8.501 1.009 1.00 95.94 270 VAL A N 1
ATOM 2098 C CA . VAL A 1 270 ? 2.547 -8.378 1.633 1.00 95.94 270 VAL A CA 1
ATOM 2099 C C . VAL A 1 270 ? 3.461 -9.492 1.145 1.00 95.94 270 VAL A C 1
ATOM 2101 O O . VAL A 1 270 ? 4.584 -9.222 0.727 1.00 95.94 270 VAL A O 1
ATOM 2104 N N . SER A 1 271 ? 2.975 -10.735 1.156 1.00 94.12 271 SER A N 1
ATOM 2105 C CA . SER A 1 271 ? 3.760 -11.902 0.746 1.00 94.12 271 SER A CA 1
ATOM 2106 C C . SER A 1 271 ? 4.190 -11.828 -0.724 1.00 94.12 271 SER A C 1
ATOM 2108 O O . SER A 1 271 ? 5.328 -12.165 -1.049 1.00 94.12 271 SER A O 1
ATOM 2110 N N . VAL A 1 272 ? 3.317 -11.327 -1.607 1.00 95.69 272 VAL A N 1
ATOM 2111 C CA . VAL A 1 272 ? 3.624 -11.133 -3.034 1.00 95.69 272 VAL A CA 1
ATOM 2112 C C . VAL A 1 272 ? 4.669 -10.037 -3.243 1.00 95.69 272 VAL A C 1
ATOM 2114 O O . VAL A 1 272 ? 5.656 -10.259 -3.943 1.00 95.69 272 VAL A O 1
ATOM 2117 N N . VAL A 1 273 ? 4.475 -8.857 -2.645 1.00 96.00 273 VAL A N 1
ATOM 2118 C CA . VAL A 1 273 ? 5.384 -7.714 -2.843 1.00 96.00 273 VAL A CA 1
ATOM 2119 C C . VAL A 1 273 ? 6.747 -7.972 -2.209 1.00 96.00 273 VAL A C 1
ATOM 2121 O O . VAL A 1 273 ? 7.761 -7.675 -2.837 1.00 96.00 273 VAL A O 1
ATOM 2124 N N . LYS A 1 274 ? 6.783 -8.614 -1.034 1.00 94.75 274 LYS A N 1
ATOM 2125 C CA . LYS A 1 274 ? 8.025 -9.006 -0.355 1.00 94.75 274 LYS A CA 1
ATOM 2126 C C . LYS A 1 274 ? 8.932 -9.865 -1.242 1.00 94.75 274 LYS A C 1
ATOM 2128 O O . LYS A 1 274 ? 10.145 -9.748 -1.144 1.00 94.75 274 LYS A O 1
ATOM 2133 N N . GLY A 1 275 ? 8.368 -10.674 -2.145 1.00 93.12 275 GLY A N 1
ATOM 2134 C CA . GLY A 1 275 ? 9.142 -11.476 -3.100 1.00 93.12 275 GLY A CA 1
ATOM 2135 C C . GLY A 1 275 ? 9.954 -10.663 -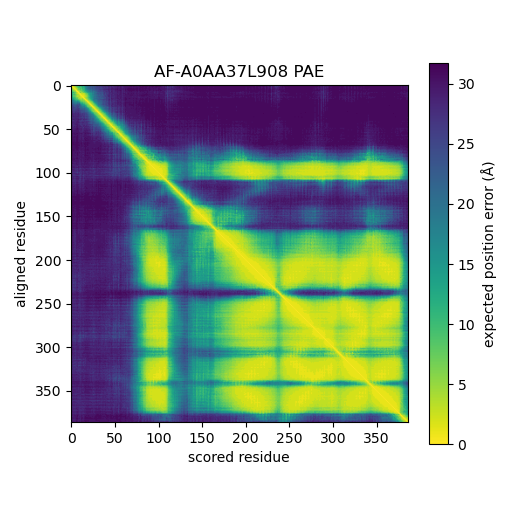4.119 1.00 93.12 275 GLY A C 1
ATOM 2136 O O . GLY A 1 275 ? 10.838 -11.218 -4.767 1.00 93.12 275 GLY A O 1
ATOM 2137 N N . PHE A 1 276 ? 9.671 -9.366 -4.266 1.00 93.56 276 PHE A N 1
ATOM 2138 C CA . PHE A 1 276 ? 10.409 -8.449 -5.140 1.00 93.56 276 PHE A CA 1
ATOM 2139 C C . PHE A 1 276 ? 11.232 -7.399 -4.384 1.00 93.56 276 PHE A C 1
ATOM 2141 O O . PHE A 1 276 ? 11.924 -6.609 -5.030 1.00 93.56 276 PHE A O 1
ATOM 2148 N N . SER A 1 277 ? 11.121 -7.355 -3.058 1.00 94.56 277 SER A N 1
ATOM 2149 C CA . SER A 1 277 ? 11.816 -6.405 -2.194 1.00 94.56 277 SER A CA 1
ATOM 2150 C C . SER A 1 277 ? 13.250 -6.856 -1.924 1.00 94.56 277 SER A C 1
ATOM 2152 O O . SER A 1 277 ? 13.513 -8.048 -1.767 1.00 94.56 277 SER A O 1
ATOM 2154 N N . GLU A 1 278 ? 14.172 -5.903 -1.811 1.00 93.69 278 GLU A N 1
ATOM 2155 C CA . GLU A 1 278 ? 15.536 -6.187 -1.367 1.00 93.69 278 GLU A CA 1
ATOM 2156 C C . GLU A 1 278 ? 15.522 -6.544 0.127 1.00 93.69 278 GLU A C 1
ATOM 2158 O O . GLU A 1 278 ? 15.091 -5.748 0.963 1.00 93.69 278 GLU A O 1
ATOM 2163 N N . GLN A 1 279 ? 15.970 -7.753 0.473 1.00 93.88 279 GLN A N 1
ATOM 2164 C CA . GLN A 1 279 ? 15.783 -8.314 1.817 1.00 93.88 279 GLN A CA 1
ATOM 2165 C C . GLN A 1 279 ? 16.536 -7.520 2.898 1.00 93.88 279 GLN A C 1
ATOM 2167 O O . GLN A 1 279 ? 15.983 -7.284 3.970 1.00 93.88 279 GLN A O 1
ATOM 2172 N N . LEU A 1 280 ? 17.753 -7.052 2.599 1.00 94.56 280 LEU A N 1
ATOM 2173 C CA . LEU A 1 280 ? 18.545 -6.233 3.526 1.00 94.56 280 LEU A CA 1
ATOM 2174 C C . LEU A 1 280 ? 17.911 -4.859 3.767 1.00 94.56 280 LEU A C 1
ATOM 2176 O O . LEU A 1 280 ? 17.879 -4.374 4.897 1.00 94.56 280 LEU A O 1
ATOM 2180 N N . ASP A 1 281 ? 17.380 -4.235 2.712 1.00 94.56 281 ASP A N 1
ATOM 2181 C CA . ASP A 1 281 ? 16.663 -2.966 2.847 1.00 94.56 281 ASP A CA 1
ATOM 2182 C C . ASP A 1 281 ? 15.351 -3.165 3.614 1.00 94.56 281 ASP A C 1
ATOM 2184 O O . ASP A 1 281 ? 14.979 -2.314 4.418 1.00 94.56 281 ASP A O 1
ATOM 2188 N N . LEU A 1 282 ? 14.659 -4.289 3.408 1.00 96.38 282 LEU A N 1
ATOM 2189 C CA . LEU A 1 282 ? 13.425 -4.612 4.118 1.00 96.38 282 LEU A CA 1
ATOM 2190 C C . LEU A 1 282 ? 13.648 -4.783 5.624 1.00 96.38 282 LEU A C 1
ATOM 2192 O O . LEU A 1 282 ? 12.911 -4.188 6.407 1.00 96.38 282 LEU A O 1
ATOM 2196 N N . GLU A 1 283 ? 14.660 -5.555 6.023 1.00 95.69 283 GLU A N 1
ATOM 2197 C CA . GLU A 1 283 ? 15.056 -5.716 7.431 1.00 95.69 283 GLU A CA 1
ATOM 2198 C C . GLU A 1 283 ? 15.398 -4.362 8.053 1.00 95.69 283 GLU A C 1
ATOM 2200 O O . GLU A 1 283 ? 14.827 -3.981 9.072 1.00 95.69 283 GLU A O 1
ATOM 2205 N N . LYS A 1 284 ? 16.200 -3.556 7.351 1.00 96.38 284 LYS A N 1
ATOM 2206 C CA . LYS A 1 284 ? 16.501 -2.185 7.762 1.00 96.38 284 LYS A CA 1
ATOM 2207 C C . LYS A 1 284 ? 15.242 -1.329 7.937 1.00 96.38 284 LYS A C 1
ATOM 2209 O O . LYS A 1 284 ? 15.182 -0.518 8.857 1.00 96.38 284 LYS A O 1
ATOM 2214 N N . TYR A 1 285 ? 14.246 -1.442 7.058 1.00 95.69 285 TYR A N 1
ATOM 2215 C CA . TYR A 1 285 ? 12.995 -0.696 7.213 1.00 95.69 285 TYR A CA 1
ATOM 2216 C C . TYR A 1 285 ? 12.144 -1.210 8.376 1.00 95.69 285 TYR A C 1
ATOM 2218 O O . TYR A 1 285 ? 11.453 -0.403 8.989 1.00 95.69 285 TYR A O 1
ATOM 2226 N N . HIS A 1 286 ? 12.177 -2.504 8.696 1.00 95.62 286 HIS A N 1
ATOM 2227 C CA . HIS A 1 286 ? 11.530 -3.008 9.908 1.00 95.62 286 HIS A CA 1
ATOM 2228 C C . HIS A 1 286 ? 12.169 -2.406 11.163 1.00 95.62 286 HIS A C 1
ATOM 2230 O O . HIS A 1 286 ? 11.434 -1.930 12.025 1.00 95.62 286 HIS A O 1
ATOM 2236 N N . ASP A 1 287 ? 13.502 -2.320 11.203 1.00 95.31 287 ASP A N 1
ATOM 2237 C CA . ASP A 1 287 ? 14.235 -1.688 12.305 1.00 95.31 287 ASP A CA 1
ATOM 2238 C C . ASP A 1 287 ? 13.929 -0.185 12.410 1.00 95.31 287 ASP A C 1
ATOM 2240 O O . ASP A 1 287 ? 13.641 0.316 13.490 1.00 95.31 287 ASP A O 1
ATOM 2244 N N . ILE A 1 288 ? 13.932 0.553 11.289 1.00 94.69 288 ILE A N 1
ATOM 2245 C CA . ILE A 1 288 ? 13.650 2.005 11.269 1.00 94.69 288 ILE A CA 1
ATOM 2246 C C . ILE A 1 288 ? 12.250 2.337 11.808 1.00 94.69 288 ILE A C 1
ATOM 2248 O O . ILE A 1 288 ? 12.045 3.427 12.345 1.00 94.69 288 ILE A O 1
ATOM 2252 N N . TYR A 1 289 ? 11.281 1.441 11.617 1.00 93.62 289 TYR A N 1
ATOM 2253 C CA . TYR A 1 289 ? 9.886 1.645 12.018 1.00 93.62 289 TYR A CA 1
ATOM 2254 C C . TYR A 1 289 ? 9.469 0.811 13.235 1.00 93.62 289 TYR A C 1
ATOM 2256 O O . TYR A 1 289 ? 8.264 0.674 13.479 1.00 93.62 289 TYR A O 1
ATOM 2264 N N . ASP A 1 290 ? 10.445 0.287 13.984 1.00 93.25 290 ASP A N 1
ATOM 2265 C CA . ASP A 1 290 ? 10.268 -0.480 15.221 1.00 93.25 290 ASP A CA 1
ATOM 2266 C C . ASP A 1 290 ? 9.239 -1.620 15.086 1.00 93.25 290 ASP A C 1
ATOM 2268 O O . ASP A 1 290 ? 8.369 -1.804 15.938 1.00 93.25 290 ASP A O 1
ATOM 2272 N N . ILE A 1 291 ? 9.290 -2.376 13.984 1.00 94.44 291 ILE A N 1
ATOM 2273 C CA . ILE A 1 291 ? 8.425 -3.545 13.778 1.00 94.44 291 ILE A CA 1
ATOM 2274 C C . ILE A 1 291 ? 9.144 -4.767 14.344 1.00 94.44 291 ILE A C 1
ATOM 2276 O O . ILE A 1 291 ? 10.025 -5.323 13.690 1.00 94.44 291 ILE A O 1
ATOM 2280 N N . SER A 1 292 ? 8.771 -5.197 15.550 1.00 93.06 292 SER A N 1
ATOM 2281 C CA . SER A 1 292 ? 9.412 -6.349 16.189 1.00 93.06 292 SER A CA 1
ATOM 2282 C C . SER A 1 292 ? 8.967 -7.680 15.573 1.00 93.06 292 SER A C 1
ATOM 2284 O O . SER A 1 292 ? 7.866 -7.798 15.029 1.00 93.06 292 SER A O 1
ATOM 2286 N N . ASP A 1 293 ? 9.783 -8.728 15.723 1.00 93.44 293 ASP A N 1
ATOM 2287 C CA . ASP A 1 293 ? 9.401 -10.093 15.327 1.00 93.44 293 ASP A CA 1
ATOM 2288 C C . ASP A 1 293 ? 8.119 -10.561 16.031 1.00 93.44 293 ASP A C 1
ATOM 2290 O O . ASP A 1 293 ? 7.307 -11.280 15.444 1.00 93.44 293 ASP A O 1
ATOM 2294 N N . PHE A 1 294 ? 7.909 -10.118 17.276 1.00 94.56 294 PHE A N 1
ATOM 2295 C CA . PHE A 1 294 ? 6.678 -10.376 18.013 1.00 94.56 294 PHE A CA 1
ATOM 2296 C C . PHE A 1 294 ? 5.475 -9.751 17.300 1.00 94.56 294 PHE A C 1
ATOM 2298 O O . PHE A 1 294 ? 4.515 -10.467 17.012 1.00 94.56 294 PHE A O 1
ATOM 2305 N N . ASP A 1 295 ? 5.557 -8.471 16.927 1.00 93.88 295 ASP A N 1
ATOM 2306 C CA . ASP A 1 295 ? 4.487 -7.779 16.199 1.00 93.88 295 ASP A CA 1
ATOM 2307 C C . ASP A 1 295 ? 4.205 -8.452 14.856 1.00 93.88 295 ASP A C 1
ATOM 2309 O O . ASP A 1 295 ? 3.047 -8.651 14.493 1.00 93.88 295 ASP A O 1
ATOM 2313 N N . MET A 1 296 ? 5.250 -8.854 14.123 1.00 93.69 296 MET A N 1
ATOM 2314 C CA . MET A 1 296 ? 5.089 -9.583 12.862 1.00 93.69 296 MET A CA 1
ATOM 2315 C C . MET A 1 296 ? 4.397 -10.928 13.077 1.00 93.69 296 MET A C 1
ATOM 2317 O O . MET A 1 296 ? 3.544 -11.313 12.277 1.00 93.69 296 MET A O 1
ATOM 2321 N N . SER A 1 297 ? 4.761 -11.654 14.135 1.00 94.19 297 SER A N 1
ATOM 2322 C CA . SER A 1 297 ? 4.170 -12.954 14.446 1.00 94.19 297 SER A CA 1
ATOM 2323 C C . SER A 1 297 ? 2.702 -12.838 14.856 1.00 94.19 297 SER A C 1
ATOM 2325 O O . SER A 1 297 ? 1.890 -13.617 14.362 1.00 94.19 297 SER A O 1
ATOM 2327 N N . ASP A 1 298 ? 2.339 -11.842 15.672 1.00 92.75 298 ASP A N 1
ATOM 2328 C CA . ASP A 1 298 ? 0.949 -11.573 16.054 1.00 92.75 298 ASP A CA 1
ATOM 2329 C C . ASP A 1 298 ? 0.127 -11.102 14.849 1.00 92.75 298 ASP A C 1
ATOM 2331 O O . ASP A 1 298 ? -0.947 -11.633 14.577 1.00 92.75 298 ASP A O 1
ATOM 2335 N N . ALA A 1 299 ? 0.667 -10.186 14.046 1.00 93.44 299 ALA A N 1
ATOM 2336 C CA . ALA A 1 299 ? 0.035 -9.719 12.818 1.00 93.44 299 ALA A CA 1
ATOM 2337 C C . ALA A 1 299 ? -0.271 -10.867 11.843 1.00 93.44 299 ALA A C 1
ATOM 2339 O O . ALA A 1 299 ? -1.363 -10.920 11.277 1.00 93.44 299 ALA A O 1
ATOM 2340 N N . ARG A 1 300 ? 0.658 -11.819 11.691 1.00 91.31 300 ARG A N 1
ATOM 2341 C CA . ARG A 1 300 ? 0.502 -13.007 10.832 1.00 91.31 300 ARG A CA 1
ATOM 2342 C C . ARG A 1 300 ? -0.527 -14.015 11.333 1.00 91.31 300 ARG A C 1
ATOM 2344 O O . ARG A 1 300 ? -0.956 -14.853 10.547 1.00 91.31 300 ARG A O 1
ATOM 2351 N N . GLN A 1 301 ? -0.953 -13.946 12.596 1.00 89.81 301 GLN A N 1
ATOM 2352 C CA . GLN A 1 301 ? -2.113 -14.729 13.042 1.00 89.81 301 GLN A CA 1
ATOM 2353 C C . GLN A 1 301 ? -3.388 -14.286 12.313 1.00 89.81 301 GLN A C 1
ATOM 2355 O O . GLN A 1 301 ? -4.313 -15.087 12.163 1.00 89.81 301 GLN A O 1
ATOM 2360 N N . GLY A 1 302 ? -3.404 -13.044 11.811 1.00 86.56 302 GLY A N 1
ATOM 2361 C CA . GLY A 1 302 ? -4.421 -12.523 10.914 1.00 86.56 302 GLY A CA 1
ATOM 2362 C C . GLY A 1 302 ? -5.793 -12.404 11.572 1.00 86.56 302 GLY A C 1
ATOM 2363 O O . GLY A 1 302 ? -5.915 -12.096 12.762 1.00 86.56 302 GLY A O 1
ATOM 2364 N N . PHE A 1 303 ? -6.832 -12.618 10.764 1.00 87.19 303 PHE A N 1
ATOM 2365 C CA . PHE A 1 303 ? -8.214 -12.710 11.222 1.00 87.19 303 PHE A CA 1
ATOM 2366 C C . PHE A 1 303 ? -8.602 -14.183 11.362 1.00 87.19 303 PHE A C 1
ATOM 2368 O O . PHE A 1 303 ? -8.567 -14.931 10.384 1.00 87.19 303 PHE A O 1
ATOM 2375 N N . GLN A 1 304 ? -9.021 -14.585 12.560 1.00 86.75 304 GLN A N 1
ATOM 2376 C CA . GLN A 1 304 ? -9.529 -15.925 12.836 1.00 86.75 304 GLN A CA 1
ATOM 2377 C C . GLN A 1 304 ? -10.916 -15.829 13.467 1.00 86.75 304 GLN A C 1
ATOM 2379 O O . GLN A 1 304 ? -11.115 -15.159 14.479 1.00 86.75 304 GLN A O 1
ATOM 2384 N N . GLU A 1 305 ? -11.897 -16.505 12.867 1.00 79.44 305 GLU A N 1
ATOM 2385 C CA . GLU A 1 305 ? -13.302 -16.337 13.251 1.00 79.44 305 GLU A CA 1
ATOM 2386 C C . GLU A 1 305 ? -13.607 -16.846 14.670 1.00 79.44 305 GLU A C 1
ATOM 2388 O O . GLU A 1 305 ? -14.480 -16.289 15.331 1.00 79.44 305 GLU A O 1
ATOM 2393 N N . ASN A 1 306 ? -12.847 -17.831 15.163 1.00 82.50 306 ASN A N 1
ATOM 2394 C CA . ASN A 1 306 ? -13.078 -18.519 16.440 1.00 82.50 306 ASN A CA 1
ATOM 2395 C C . ASN A 1 306 ? -11.957 -18.305 17.474 1.00 82.50 306 ASN A C 1
ATOM 2397 O O . ASN A 1 306 ? -11.821 -19.100 18.400 1.00 82.50 306 ASN A O 1
ATOM 2401 N N . GLU A 1 307 ? -11.125 -17.274 17.313 1.00 83.62 307 GLU A N 1
ATOM 2402 C CA . GLU A 1 307 ? -10.012 -17.009 18.238 1.00 83.62 307 GLU A CA 1
ATOM 2403 C C . GLU A 1 307 ? -10.482 -16.447 19.588 1.00 83.62 307 GLU A C 1
ATOM 2405 O O . GLU A 1 307 ? -9.885 -16.731 20.625 1.00 83.62 307 GLU A O 1
ATOM 2410 N N . PHE A 1 308 ? -11.563 -15.662 19.589 1.00 86.31 308 PHE A N 1
ATOM 2411 C CA . PHE A 1 308 ? -12.041 -14.946 20.769 1.00 86.31 308 PHE A CA 1
ATOM 2412 C C . PHE A 1 308 ? -13.415 -15.446 21.215 1.00 86.31 308 PHE A C 1
ATOM 2414 O O . PHE A 1 308 ? -14.288 -15.699 20.388 1.00 86.31 308 PHE A O 1
ATOM 2421 N N . GLU A 1 309 ? -13.628 -15.512 22.533 1.00 81.75 309 GLU A N 1
ATOM 2422 C CA . GLU A 1 309 ? -14.930 -15.859 23.123 1.00 81.75 309 GLU A CA 1
ATOM 2423 C C . GLU A 1 309 ? -16.016 -14.842 22.738 1.00 81.75 309 GLU A C 1
ATOM 2425 O O . GLU A 1 309 ? -17.094 -15.224 22.287 1.00 81.75 309 GLU A O 1
ATOM 2430 N N . ASP A 1 310 ? -15.708 -13.544 22.863 1.00 86.81 310 ASP A N 1
ATOM 2431 C CA . ASP A 1 310 ? -16.538 -12.451 22.351 1.00 86.81 310 ASP A CA 1
ATOM 2432 C C . ASP A 1 310 ? -15.834 -11.735 21.199 1.00 86.81 310 ASP A C 1
ATOM 2434 O O . ASP A 1 310 ? -15.034 -10.806 21.344 1.00 86.81 310 ASP A O 1
ATOM 2438 N N . ASN A 1 311 ? -16.214 -12.202 20.026 1.00 84.44 311 ASN A N 1
ATOM 2439 C CA . ASN A 1 311 ? -15.771 -11.789 18.715 1.00 84.44 311 ASN A CA 1
ATOM 2440 C C . ASN A 1 311 ? -16.106 -10.332 18.338 1.00 84.44 311 ASN A C 1
ATOM 2442 O O . ASN A 1 311 ? -15.500 -9.781 17.414 1.00 84.44 311 ASN A O 1
ATOM 2446 N N . GLU A 1 312 ? -17.056 -9.708 19.032 1.00 87.06 312 GLU A N 1
ATOM 2447 C CA . GLU A 1 312 ? -17.478 -8.319 18.818 1.00 87.06 312 GLU A CA 1
ATOM 2448 C C . GLU A 1 312 ? -17.030 -7.403 19.968 1.00 87.06 312 GLU A C 1
ATOM 2450 O O . GLU A 1 312 ? -17.308 -6.200 19.950 1.00 87.06 312 GLU A O 1
ATOM 2455 N N . SER A 1 313 ? -16.304 -7.946 20.952 1.00 90.94 313 SER A N 1
ATOM 2456 C CA . SER A 1 313 ? -15.802 -7.178 22.086 1.00 90.94 313 SER A CA 1
ATOM 2457 C C . SER A 1 313 ? -14.865 -6.056 21.636 1.00 90.94 313 SER A C 1
ATOM 2459 O O . SER A 1 313 ? -14.093 -6.180 20.680 1.00 90.94 313 SER A O 1
ATOM 2461 N N . LEU A 1 314 ? -14.867 -4.952 22.387 1.00 92.31 314 LEU A N 1
ATOM 2462 C CA . LEU A 1 314 ? -13.943 -3.843 22.155 1.00 92.31 314 LEU A CA 1
ATOM 2463 C C . LEU A 1 314 ? -12.476 -4.309 22.167 1.00 92.31 314 LEU A C 1
ATOM 2465 O O . LEU A 1 314 ? -11.660 -3.805 21.396 1.00 92.31 314 LEU A O 1
ATOM 2469 N N . ARG A 1 315 ? -12.138 -5.275 23.030 1.00 93.44 315 ARG A N 1
ATOM 2470 C CA . ARG A 1 315 ? -10.797 -5.866 23.096 1.00 93.44 315 ARG A CA 1
ATOM 2471 C C . ARG A 1 315 ? -10.433 -6.541 21.775 1.00 93.44 315 ARG A C 1
ATOM 2473 O O . ARG A 1 315 ? -9.376 -6.238 21.232 1.00 93.44 315 ARG A O 1
ATOM 2480 N N . THR A 1 316 ? -11.301 -7.403 21.252 1.00 93.44 316 THR A N 1
ATOM 2481 C CA . THR A 1 316 ? -11.081 -8.092 19.974 1.00 93.44 316 THR A CA 1
ATOM 2482 C C . THR A 1 316 ? -10.928 -7.102 18.826 1.00 93.44 316 THR A C 1
ATOM 2484 O O . THR A 1 316 ? -9.986 -7.210 18.048 1.00 93.44 316 THR A O 1
ATOM 2487 N N . LEU A 1 317 ? -11.781 -6.077 18.759 1.00 94.25 317 LEU A N 1
ATOM 2488 C CA . LEU A 1 317 ? -11.694 -5.041 17.725 1.00 94.25 317 LEU A CA 1
ATOM 2489 C C . LEU A 1 317 ? -10.371 -4.261 17.785 1.00 94.25 317 LEU A C 1
ATOM 2491 O O . LEU A 1 317 ? -9.793 -3.963 16.743 1.00 94.25 317 LEU A O 1
ATOM 2495 N N . LYS A 1 318 ? -9.853 -3.976 18.988 1.00 94.50 318 LYS A N 1
ATOM 2496 C CA . LYS A 1 318 ? -8.532 -3.350 19.167 1.00 94.50 318 LYS A CA 1
ATOM 2497 C C . LYS A 1 318 ? -7.385 -4.254 18.721 1.00 94.50 318 LYS A C 1
ATOM 2499 O O . LYS A 1 318 ? -6.445 -3.755 18.112 1.00 94.50 318 LYS A O 1
ATOM 2504 N N . ILE A 1 319 ? -7.459 -5.555 19.008 1.00 94.06 319 ILE A N 1
ATOM 2505 C CA . ILE A 1 319 ? -6.447 -6.528 18.566 1.00 94.06 319 ILE A CA 1
ATOM 2506 C C . ILE A 1 319 ? -6.438 -6.608 17.036 1.00 94.06 319 ILE A C 1
ATOM 2508 O O . ILE A 1 319 ? -5.385 -6.469 16.424 1.00 94.06 319 ILE A O 1
ATOM 2512 N N . LEU A 1 320 ? -7.611 -6.739 16.407 1.00 94.88 320 LEU A N 1
ATOM 2513 C CA . LEU A 1 320 ? -7.730 -6.759 14.947 1.00 94.88 320 LEU A CA 1
ATOM 2514 C C . LEU A 1 320 ? -7.207 -5.466 14.305 1.00 94.88 320 LEU A C 1
ATOM 2516 O O . LEU A 1 320 ? -6.491 -5.533 13.307 1.00 94.88 320 LEU A O 1
ATOM 2520 N N . ALA A 1 321 ? -7.496 -4.304 14.900 1.00 94.69 321 ALA A N 1
ATOM 2521 C CA . ALA A 1 321 ? -6.948 -3.026 14.452 1.00 94.69 321 ALA A CA 1
ATOM 2522 C C . ALA A 1 321 ? -5.415 -2.996 14.541 1.00 94.69 321 ALA A C 1
ATOM 2524 O O . ALA A 1 321 ? -4.751 -2.633 13.571 1.00 94.69 321 ALA A O 1
ATOM 2525 N N . ALA A 1 322 ? -4.847 -3.422 15.673 1.00 93.88 322 ALA A N 1
ATOM 2526 C CA . ALA A 1 322 ? -3.400 -3.487 15.863 1.00 93.88 322 ALA A CA 1
ATOM 2527 C C . ALA A 1 322 ? -2.736 -4.407 14.827 1.00 93.88 322 ALA A C 1
ATOM 2529 O O . ALA A 1 322 ? -1.811 -3.975 14.138 1.00 93.88 322 ALA A O 1
ATOM 2530 N N . ARG A 1 323 ? -3.267 -5.624 14.631 1.00 95.06 323 ARG A N 1
ATOM 2531 C CA . ARG A 1 323 ? -2.787 -6.557 13.601 1.00 95.06 323 ARG A CA 1
ATOM 2532 C C . ARG A 1 323 ? -2.854 -5.939 12.214 1.00 95.06 323 ARG A C 1
ATOM 2534 O O . ARG A 1 323 ? -1.851 -5.932 11.507 1.00 95.06 323 ARG A O 1
ATOM 2541 N N . PHE A 1 324 ? -3.996 -5.365 11.836 1.00 95.94 324 PHE A N 1
ATOM 2542 C CA . PHE A 1 324 ? -4.155 -4.694 10.546 1.00 95.94 324 PHE A CA 1
ATOM 2543 C C . PHE A 1 324 ? -3.100 -3.599 10.328 1.00 95.94 324 PHE A C 1
ATOM 2545 O O . PHE A 1 324 ? -2.443 -3.574 9.285 1.00 95.94 324 PHE A O 1
ATOM 2552 N N . HIS A 1 325 ? -2.892 -2.721 11.314 1.00 94.38 325 HIS A N 1
ATOM 2553 C CA . HIS A 1 325 ? -1.891 -1.661 11.211 1.00 94.38 325 HIS A CA 1
ATOM 2554 C C . HIS A 1 325 ? -0.478 -2.225 11.047 1.00 94.38 325 HIS A C 1
ATOM 2556 O O . HIS A 1 325 ? 0.270 -1.726 10.205 1.00 94.38 325 HIS A O 1
ATOM 2562 N N . THR A 1 326 ? -0.127 -3.284 11.776 1.00 95.88 326 THR A N 1
ATOM 2563 C CA . THR A 1 326 ? 1.172 -3.950 11.631 1.00 95.88 326 THR A CA 1
ATOM 2564 C C . THR A 1 326 ? 1.335 -4.589 10.251 1.00 95.88 326 THR A C 1
ATOM 2566 O O . THR A 1 326 ? 2.364 -4.377 9.611 1.00 95.88 326 THR A O 1
ATOM 2569 N N . ILE A 1 327 ? 0.321 -5.286 9.721 1.00 96.75 327 ILE A N 1
ATOM 2570 C CA . ILE A 1 327 ? 0.376 -5.851 8.358 1.00 96.75 327 ILE A CA 1
ATOM 2571 C C . ILE A 1 327 ? 0.556 -4.743 7.319 1.00 96.75 327 ILE A C 1
ATOM 2573 O O . ILE A 1 327 ? 1.384 -4.862 6.414 1.00 96.75 327 ILE A O 1
ATOM 2577 N N . ARG A 1 328 ? -0.159 -3.625 7.462 1.00 96.69 328 ARG A N 1
ATOM 2578 C CA . ARG A 1 328 ? 0.016 -2.474 6.573 1.00 96.69 328 ARG A CA 1
ATOM 2579 C C . ARG A 1 328 ? 1.414 -1.868 6.679 1.00 96.69 328 ARG A C 1
ATOM 2581 O O . ARG A 1 328 ? 1.976 -1.507 5.648 1.00 96.69 328 ARG A O 1
ATOM 2588 N N . LYS A 1 329 ? 1.997 -1.760 7.877 1.00 95.88 329 LYS A N 1
ATOM 2589 C CA . LYS A 1 329 ? 3.389 -1.307 8.018 1.00 95.88 329 LYS A CA 1
ATOM 2590 C C . LYS A 1 329 ? 4.347 -2.255 7.299 1.00 95.88 329 LYS A C 1
ATOM 2592 O O . LYS A 1 329 ? 5.153 -1.783 6.507 1.00 95.88 329 LYS A O 1
ATOM 2597 N N . MET A 1 330 ? 4.194 -3.571 7.476 1.00 96.44 330 MET A N 1
ATOM 2598 C CA . MET A 1 330 ? 4.984 -4.568 6.740 1.00 96.44 330 MET A CA 1
ATOM 2599 C C . MET A 1 330 ? 4.841 -4.401 5.218 1.00 96.44 330 MET A C 1
ATOM 2601 O O . MET A 1 330 ? 5.832 -4.465 4.493 1.00 96.44 330 MET A O 1
ATOM 2605 N N . PHE A 1 331 ? 3.628 -4.129 4.724 1.00 97.62 331 PHE A N 1
ATOM 2606 C CA . PHE A 1 331 ? 3.383 -3.843 3.307 1.00 97.62 331 PHE A CA 1
ATOM 2607 C C . PHE A 1 331 ? 4.133 -2.597 2.830 1.00 97.62 331 PHE A C 1
ATOM 2609 O O . PHE A 1 331 ? 4.817 -2.631 1.810 1.00 97.62 331 PHE A O 1
ATOM 2616 N N . LEU A 1 332 ? 4.031 -1.498 3.577 1.00 97.56 332 LEU A N 1
ATOM 2617 C CA . LEU A 1 332 ? 4.702 -0.244 3.251 1.00 97.56 332 LEU A CA 1
ATOM 2618 C C . LEU A 1 332 ? 6.230 -0.389 3.296 1.00 97.56 332 LEU A C 1
ATOM 2620 O O . LEU A 1 332 ? 6.901 0.106 2.395 1.00 97.56 332 LEU A O 1
ATOM 2624 N N . CYS A 1 333 ? 6.783 -1.119 4.268 1.00 97.31 333 CYS A N 1
ATOM 2625 C CA . CYS A 1 333 ? 8.209 -1.452 4.317 1.00 97.31 333 CYS A CA 1
ATOM 2626 C C . CYS A 1 333 ? 8.638 -2.278 3.094 1.00 97.31 333 CYS A C 1
ATOM 2628 O O . CYS A 1 333 ? 9.657 -1.966 2.478 1.00 97.31 333 CYS A O 1
ATOM 2630 N N . ALA A 1 334 ? 7.834 -3.262 2.675 1.00 97.44 334 ALA A N 1
ATOM 2631 C CA . ALA A 1 334 ? 8.088 -4.027 1.453 1.00 97.44 334 ALA A CA 1
ATOM 2632 C C . ALA A 1 334 ? 8.101 -3.131 0.202 1.00 97.44 334 ALA A C 1
ATOM 2634 O O . ALA A 1 334 ? 8.985 -3.277 -0.644 1.00 97.44 334 ALA A O 1
ATOM 2635 N N . LEU A 1 335 ? 7.185 -2.161 0.104 1.00 97.31 335 LEU A N 1
ATOM 2636 C CA . LEU A 1 335 ? 7.182 -1.167 -0.975 1.00 97.31 335 LEU A CA 1
ATOM 2637 C C . LEU A 1 335 ? 8.414 -0.252 -0.940 1.00 97.31 335 LEU A C 1
ATOM 2639 O O . LEU A 1 335 ? 8.975 0.054 -1.992 1.00 97.31 335 LEU A O 1
ATOM 2643 N N . LEU A 1 336 ? 8.843 0.193 0.244 1.00 96.88 336 LEU A N 1
ATOM 2644 C CA . LEU A 1 336 ? 10.031 1.038 0.400 1.00 96.88 336 LEU A CA 1
ATOM 2645 C C . LEU A 1 336 ? 11.312 0.311 -0.028 1.00 96.88 336 LEU A C 1
ATOM 2647 O O . LEU A 1 336 ? 12.175 0.924 -0.661 1.00 96.88 336 LEU A O 1
ATOM 2651 N N . ALA A 1 337 ? 11.392 -0.990 0.251 1.00 96.56 337 ALA A N 1
ATOM 2652 C CA . ALA A 1 337 ? 12.489 -1.876 -0.129 1.00 96.56 337 ALA A CA 1
ATOM 2653 C C . ALA A 1 337 ? 12.488 -2.289 -1.616 1.00 96.56 337 ALA A C 1
ATOM 2655 O O . ALA A 1 337 ? 13.329 -3.085 -2.030 1.00 96.56 337 ALA A O 1
ATOM 2656 N N . LEU A 1 338 ? 11.569 -1.774 -2.442 1.00 93.94 338 LEU A N 1
ATOM 2657 C CA . LEU A 1 338 ? 11.638 -1.959 -3.893 1.00 93.94 338 LEU A CA 1
ATOM 2658 C C . LEU A 1 338 ? 12.744 -1.089 -4.499 1.00 93.94 338 LEU A C 1
ATOM 2660 O O . LEU A 1 338 ? 12.930 0.077 -4.129 1.00 93.94 338 LEU A O 1
ATOM 2664 N N . ASP A 1 339 ? 13.425 -1.638 -5.496 1.00 89.38 339 ASP A N 1
ATOM 2665 C CA . ASP A 1 339 ? 14.416 -0.958 -6.319 1.00 89.38 339 ASP A CA 1
ATOM 2666 C C . ASP A 1 339 ? 13.942 -0.805 -7.782 1.00 89.38 339 ASP A C 1
ATOM 2668 O O . ASP A 1 339 ? 12.948 -1.375 -8.244 1.00 89.38 339 ASP A O 1
ATOM 2672 N N . ALA A 1 340 ? 14.657 0.040 -8.520 1.00 84.38 340 ALA A N 1
ATOM 2673 C CA . ALA A 1 340 ? 14.418 0.350 -9.927 1.00 84.38 340 ALA A CA 1
ATOM 2674 C C . ALA A 1 340 ? 15.763 0.339 -10.666 1.00 84.38 340 ALA A C 1
ATOM 2676 O O . ALA A 1 340 ? 16.194 1.351 -11.231 1.00 84.38 340 ALA A O 1
ATOM 2677 N N . SER A 1 341 ? 16.452 -0.803 -10.593 1.00 75.62 341 SER A N 1
ATOM 2678 C CA . SER A 1 341 ? 17.780 -1.031 -11.172 1.00 75.62 341 SER A CA 1
ATOM 2679 C C . SER A 1 341 ? 17.805 -0.900 -12.702 1.00 75.62 341 SER A C 1
ATOM 2681 O O . SER A 1 341 ? 18.873 -0.695 -13.280 1.00 75.62 341 SER A O 1
ATOM 2683 N N . GLY A 1 342 ? 16.641 -0.929 -13.365 1.00 72.31 342 GLY A N 1
ATOM 2684 C CA . GLY A 1 342 ? 16.524 -0.931 -14.823 1.00 72.31 342 GLY A CA 1
ATOM 2685 C C . GLY A 1 342 ? 16.648 -2.333 -15.421 1.00 72.31 342 GLY A C 1
ATOM 2686 O O . GLY A 1 342 ? 16.828 -2.472 -16.636 1.00 72.31 342 GLY A O 1
ATOM 2687 N N . ASP A 1 343 ? 16.554 -3.366 -14.583 1.00 79.38 343 ASP A N 1
ATOM 2688 C CA . ASP A 1 343 ? 16.719 -4.751 -14.991 1.00 79.38 343 ASP A CA 1
ATOM 2689 C C . ASP A 1 343 ? 15.526 -5.275 -15.785 1.00 79.38 343 ASP A C 1
ATOM 2691 O O . ASP A 1 343 ? 14.425 -4.718 -15.828 1.00 79.38 343 ASP A O 1
ATOM 2695 N N . SER A 1 344 ? 15.741 -6.414 -16.441 1.00 76.25 344 SER A N 1
ATOM 2696 C CA . SER A 1 344 ? 14.712 -7.019 -17.281 1.00 76.25 344 SER A CA 1
ATOM 2697 C C . SER A 1 344 ? 13.436 -7.406 -16.512 1.00 76.25 344 SER A C 1
ATOM 2699 O O . SER A 1 344 ? 12.358 -7.434 -17.115 1.00 76.25 344 SER A O 1
ATOM 2701 N N . SER A 1 345 ? 13.559 -7.633 -15.201 1.00 85.31 345 SER A N 1
ATOM 2702 C CA . SER A 1 345 ? 12.492 -7.970 -14.258 1.00 85.31 345 SER A CA 1
ATOM 2703 C C . SER A 1 345 ? 11.702 -6.760 -13.748 1.00 85.31 345 SER A C 1
ATOM 2705 O O . SER A 1 345 ? 10.617 -6.959 -13.201 1.00 85.31 345 SER A O 1
ATOM 2707 N N . ASP A 1 346 ? 12.158 -5.519 -13.974 1.00 88.00 346 ASP A N 1
ATOM 2708 C CA . ASP A 1 346 ? 11.490 -4.316 -13.450 1.00 88.00 346 ASP A CA 1
ATOM 2709 C C . ASP A 1 346 ? 10.049 -4.187 -13.951 1.00 88.00 346 ASP A C 1
ATOM 2711 O O . ASP A 1 346 ? 9.161 -3.759 -13.218 1.00 88.00 346 ASP A O 1
ATOM 2715 N N . LEU A 1 347 ? 9.785 -4.572 -15.200 1.00 88.50 347 LEU A N 1
ATOM 2716 C CA . LEU A 1 347 ? 8.435 -4.495 -15.757 1.00 88.50 347 LEU A CA 1
ATOM 2717 C C . LEU A 1 347 ? 7.467 -5.435 -15.032 1.00 88.50 347 LEU A C 1
ATOM 2719 O O . LEU A 1 347 ? 6.323 -5.048 -14.796 1.00 88.50 347 LEU A O 1
ATOM 2723 N N . LEU A 1 348 ? 7.924 -6.637 -14.672 1.00 91.44 348 LEU A N 1
ATOM 2724 C CA . LEU A 1 348 ? 7.138 -7.585 -13.887 1.00 91.44 348 LEU A CA 1
ATOM 2725 C C . LEU A 1 348 ? 6.949 -7.046 -12.467 1.00 91.44 348 LEU A C 1
ATOM 2727 O O . LEU A 1 348 ? 5.814 -6.882 -12.043 1.00 91.44 348 LEU A O 1
ATOM 2731 N N . LYS A 1 349 ? 8.047 -6.674 -11.798 1.00 93.00 349 LYS A N 1
ATOM 2732 C CA . LYS A 1 349 ? 8.063 -6.093 -10.448 1.00 93.00 349 LYS A CA 1
ATOM 2733 C C . LYS A 1 349 ? 7.066 -4.944 -10.308 1.00 93.00 349 LYS A C 1
ATOM 2735 O O . LYS A 1 349 ? 6.135 -5.032 -9.520 1.00 93.00 349 LYS A O 1
ATOM 2740 N N . TRP A 1 350 ? 7.192 -3.903 -11.131 1.00 93.56 350 TRP A N 1
ATOM 2741 C CA . TRP A 1 350 ? 6.327 -2.723 -11.050 1.00 93.56 350 TRP A CA 1
ATOM 27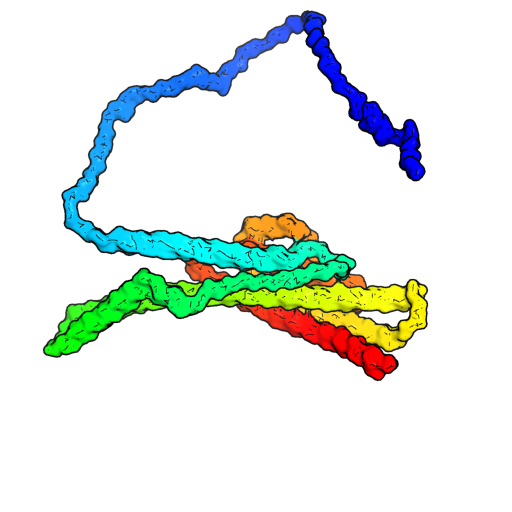42 C C . TRP A 1 350 ? 4.895 -2.984 -11.524 1.00 93.56 350 TRP A C 1
ATOM 2744 O O . TRP A 1 350 ? 3.983 -2.302 -11.067 1.00 93.56 350 TRP A O 1
ATOM 2754 N N . THR A 1 351 ? 4.663 -3.969 -12.397 1.00 94.31 351 THR A N 1
ATOM 2755 C CA . THR A 1 351 ? 3.292 -4.394 -12.726 1.00 94.31 351 THR A CA 1
ATOM 2756 C C . THR A 1 351 ? 2.639 -5.066 -11.520 1.00 94.31 351 THR A C 1
ATOM 2758 O O . THR A 1 351 ? 1.556 -4.645 -11.121 1.00 94.31 351 THR A O 1
ATOM 2761 N N . THR A 1 352 ? 3.328 -6.019 -10.889 1.00 95.56 352 THR A N 1
ATOM 2762 C CA . THR A 1 352 ? 2.843 -6.696 -9.684 1.00 95.56 352 THR A CA 1
ATOM 2763 C C . THR A 1 352 ? 2.618 -5.710 -8.542 1.00 95.56 352 THR A C 1
ATOM 2765 O O . THR A 1 352 ? 1.574 -5.752 -7.903 1.00 95.56 352 THR A O 1
ATOM 2768 N N . THR A 1 353 ? 3.543 -4.772 -8.317 1.00 96.06 353 THR A N 1
ATOM 2769 C CA . THR A 1 353 ? 3.396 -3.726 -7.294 1.00 96.06 353 THR A CA 1
ATOM 2770 C C . THR A 1 353 ? 2.167 -2.853 -7.541 1.00 96.06 353 THR A C 1
ATOM 2772 O O . THR A 1 353 ? 1.408 -2.583 -6.615 1.00 96.06 353 THR A O 1
ATOM 2775 N N . VAL A 1 354 ? 1.935 -2.418 -8.783 1.00 96.62 354 VAL A N 1
ATOM 2776 C CA . VAL A 1 354 ? 0.751 -1.615 -9.133 1.00 96.62 354 VAL A CA 1
ATOM 2777 C C . VAL A 1 354 ? -0.540 -2.394 -8.886 1.00 96.62 354 VAL A C 1
ATOM 2779 O O . VAL A 1 354 ? -1.495 -1.845 -8.340 1.00 96.62 354 VAL A O 1
ATOM 2782 N N . GLU A 1 355 ? -0.585 -3.664 -9.280 1.00 97.12 355 GLU A N 1
ATOM 2783 C CA . GLU A 1 355 ? -1.759 -4.522 -9.094 1.00 97.12 355 GLU A CA 1
ATOM 2784 C C . GLU A 1 355 ? -2.019 -4.828 -7.614 1.00 97.12 355 GLU A C 1
ATOM 2786 O O . GLU A 1 355 ? -3.167 -4.766 -7.169 1.00 97.12 355 GLU A O 1
ATOM 2791 N N . ALA A 1 356 ? -0.960 -5.061 -6.838 1.00 97.44 356 ALA A N 1
ATOM 2792 C CA . ALA A 1 356 ? -1.001 -5.199 -5.388 1.00 97.44 356 ALA A CA 1
ATOM 2793 C C . ALA A 1 356 ? -1.614 -3.957 -4.722 1.00 97.44 356 ALA A C 1
ATOM 2795 O O . ALA A 1 356 ? -2.620 -4.061 -4.021 1.00 97.44 356 ALA A O 1
ATOM 2796 N N . VAL A 1 357 ? -1.070 -2.767 -5.001 1.00 97.75 357 VAL A N 1
ATOM 2797 C CA . VAL A 1 357 ? -1.572 -1.503 -4.436 1.00 97.75 357 VAL A CA 1
ATOM 2798 C C . VAL A 1 357 ? -3.027 -1.253 -4.843 1.00 97.75 357 VAL A C 1
ATOM 2800 O O . VAL A 1 357 ? -3.845 -0.904 -3.995 1.00 97.75 357 VAL A O 1
ATOM 2803 N N . ARG A 1 358 ? -3.394 -1.494 -6.109 1.00 97.50 358 ARG A N 1
ATOM 2804 C CA . ARG A 1 358 ? -4.779 -1.327 -6.582 1.00 97.50 358 ARG A CA 1
ATOM 2805 C C . ARG A 1 358 ? -5.758 -2.281 -5.896 1.00 97.50 358 ARG A C 1
ATOM 2807 O O . ARG A 1 358 ? -6.886 -1.890 -5.584 1.00 97.50 358 ARG A O 1
ATOM 2814 N N . THR A 1 359 ? -5.345 -3.526 -5.674 1.00 97.44 359 THR A N 1
ATOM 2815 C CA . THR A 1 359 ? -6.162 -4.524 -4.973 1.00 97.44 359 THR A CA 1
ATOM 2816 C C . THR A 1 359 ? -6.466 -4.045 -3.559 1.00 97.44 359 THR A C 1
ATOM 2818 O O . THR A 1 359 ? -7.632 -3.995 -3.167 1.00 97.44 359 THR A O 1
ATOM 2821 N N . LEU A 1 360 ? -5.442 -3.590 -2.832 1.00 97.88 360 LEU A N 1
ATOM 2822 C CA . LEU A 1 360 ? -5.623 -3.048 -1.488 1.00 97.88 360 LEU A CA 1
ATOM 2823 C C . LEU A 1 360 ? -6.443 -1.755 -1.487 1.00 97.88 360 LEU A C 1
ATOM 2825 O O . LEU A 1 360 ? -7.327 -1.622 -0.651 1.00 97.88 360 LEU A O 1
ATOM 2829 N N . ASN A 1 361 ? -6.253 -0.856 -2.459 1.00 97.75 361 ASN A N 1
ATOM 2830 C CA . ASN A 1 361 ? -7.103 0.332 -2.619 1.00 97.75 361 ASN A CA 1
ATOM 2831 C C . ASN A 1 361 ? -8.578 -0.033 -2.709 1.00 97.75 361 ASN A C 1
ATOM 2833 O O . ASN A 1 361 ? -9.401 0.557 -2.016 1.00 97.75 361 ASN A O 1
ATOM 2837 N N . THR A 1 362 ? -8.901 -1.024 -3.536 1.00 97.62 362 THR A N 1
ATOM 2838 C CA . THR A 1 362 ? -10.281 -1.458 -3.765 1.00 97.62 362 THR A CA 1
ATOM 2839 C C . THR A 1 362 ? -10.893 -2.048 -2.495 1.00 97.62 362 THR A C 1
ATOM 2841 O O . THR A 1 362 ? -12.016 -1.704 -2.126 1.00 97.62 362 THR A O 1
ATOM 2844 N N . VAL A 1 363 ? -10.154 -2.924 -1.807 1.00 97.50 363 VAL A N 1
ATOM 2845 C CA . VAL A 1 363 ? -10.628 -3.596 -0.589 1.00 97.50 363 VAL A CA 1
ATOM 2846 C C . VAL A 1 363 ? -10.778 -2.601 0.567 1.00 97.50 363 VAL A C 1
ATOM 2848 O O . VAL A 1 363 ? -11.829 -2.566 1.207 1.00 97.50 363 VAL A O 1
ATOM 2851 N N . THR A 1 364 ? -9.789 -1.731 0.781 1.00 97.00 364 THR A N 1
ATOM 2852 C CA . THR A 1 364 ? -9.819 -0.691 1.821 1.00 97.00 364 THR A CA 1
ATOM 2853 C C . THR A 1 364 ? -10.912 0.336 1.563 1.00 97.00 364 THR A C 1
ATOM 2855 O O . THR A 1 364 ? -11.646 0.683 2.484 1.00 97.00 364 THR A O 1
ATOM 2858 N N . GLN A 1 365 ? -11.090 0.783 0.317 1.00 97.12 365 GLN A N 1
ATOM 2859 C CA . GLN A 1 365 ? -12.151 1.729 -0.027 1.00 97.12 365 GLN A CA 1
ATOM 2860 C C . GLN A 1 365 ? -13.540 1.122 0.194 1.00 97.12 365 GLN A C 1
ATOM 2862 O O . GLN A 1 365 ? -14.404 1.769 0.780 1.00 97.12 365 GLN A O 1
ATOM 2867 N N . LYS A 1 366 ? -13.758 -0.136 -0.206 1.00 96.50 366 LYS A N 1
ATOM 2868 C CA . LYS A 1 366 ? -15.026 -0.836 0.046 1.00 96.50 366 LYS A CA 1
ATOM 2869 C C . LYS A 1 366 ? -15.320 -0.944 1.548 1.00 96.50 366 LYS A C 1
ATOM 2871 O O . LYS A 1 366 ? -16.449 -0.692 1.969 1.00 96.50 366 LYS A O 1
ATOM 2876 N N . ALA A 1 367 ? -14.319 -1.306 2.353 1.00 95.31 367 ALA A N 1
ATOM 2877 C CA . ALA A 1 367 ? -14.452 -1.375 3.807 1.00 95.31 367 ALA A CA 1
ATOM 2878 C C . ALA A 1 367 ? -14.748 0.008 4.416 1.00 95.31 367 ALA A C 1
ATOM 2880 O O . ALA A 1 367 ? -15.663 0.146 5.228 1.00 95.31 367 ALA A O 1
ATOM 2881 N N . PHE A 1 368 ? -14.042 1.047 3.962 1.00 95.44 368 PHE A N 1
ATOM 2882 C CA . PHE A 1 368 ? -14.281 2.428 4.367 1.00 95.44 368 PHE A CA 1
ATOM 2883 C C . PHE A 1 368 ? -15.696 2.899 4.029 1.00 95.44 368 PHE A C 1
ATOM 2885 O O . PHE A 1 368 ? -16.375 3.424 4.904 1.00 95.44 368 PHE A O 1
ATOM 2892 N N . GLU A 1 369 ? -16.182 2.683 2.806 1.00 94.12 369 GLU A N 1
ATOM 2893 C CA . GLU A 1 369 ? -17.537 3.078 2.405 1.00 94.12 369 GLU A CA 1
ATOM 2894 C C . GLU A 1 369 ? -18.613 2.376 3.243 1.00 94.12 369 GLU A C 1
ATOM 2896 O O . GLU A 1 369 ? -19.599 3.005 3.634 1.00 94.12 369 GLU A O 1
ATOM 2901 N N . ASN A 1 370 ? -18.419 1.094 3.563 1.00 90.81 370 ASN A N 1
ATOM 2902 C CA . ASN A 1 370 ? -19.328 0.348 4.433 1.00 90.81 370 ASN A CA 1
ATOM 2903 C C . ASN A 1 370 ? -19.374 0.933 5.851 1.00 90.81 370 ASN A C 1
ATOM 2905 O O . ASN A 1 370 ? -20.460 1.104 6.407 1.00 90.81 370 ASN A O 1
ATOM 2909 N N . LEU A 1 371 ? -18.212 1.263 6.422 1.00 91.31 371 LEU A N 1
ATOM 2910 C CA . LEU A 1 371 ? -18.121 1.862 7.752 1.00 91.31 371 LEU A CA 1
ATOM 2911 C C . LEU A 1 371 ? -18.665 3.298 7.761 1.00 91.31 371 LEU A C 1
ATOM 2913 O O . LEU A 1 371 ? -19.444 3.662 8.639 1.00 91.31 371 LEU A O 1
ATOM 2917 N N . ARG A 1 372 ? -18.320 4.093 6.744 1.00 91.00 372 ARG A N 1
ATOM 2918 C CA . ARG A 1 372 ? -18.767 5.477 6.576 1.00 91.00 372 ARG A CA 1
ATOM 2919 C C . ARG A 1 372 ? -20.278 5.574 6.447 1.00 91.00 372 ARG A C 1
ATOM 2921 O O . ARG A 1 372 ? -20.841 6.465 7.057 1.00 91.00 372 ARG A O 1
ATOM 2928 N N . ARG A 1 373 ? -20.934 4.685 5.690 1.00 88.94 373 ARG A N 1
ATOM 2929 C CA . ARG A 1 373 ? -22.404 4.690 5.566 1.00 88.94 373 ARG A CA 1
ATOM 2930 C C . ARG A 1 373 ? -23.089 4.559 6.922 1.00 88.94 373 ARG A C 1
ATOM 2932 O O . ARG A 1 373 ? -24.043 5.276 7.181 1.00 88.94 373 ARG A O 1
ATOM 2939 N N . LEU A 1 374 ? -22.570 3.698 7.798 1.00 85.69 374 LEU A N 1
ATOM 2940 C CA . LEU A 1 374 ? -23.099 3.559 9.154 1.00 85.69 374 LEU A CA 1
ATOM 2941 C C . LEU A 1 374 ? -22.857 4.834 9.967 1.00 85.69 374 LEU A C 1
ATOM 2943 O O . LEU A 1 374 ? -23.814 5.377 10.498 1.00 85.69 374 LEU A O 1
ATOM 2947 N N . LEU A 1 375 ? -21.635 5.376 9.944 1.00 82.25 375 LEU A N 1
ATOM 2948 C CA . LEU A 1 375 ? -21.289 6.628 10.634 1.00 82.25 375 LEU A CA 1
ATOM 2949 C C . LEU A 1 375 ? -22.023 7.874 10.083 1.00 82.25 375 LEU A C 1
ATOM 2951 O O . LEU A 1 375 ? -22.237 8.832 10.815 1.00 82.25 375 LEU A O 1
ATOM 2955 N N . SER A 1 376 ? -22.414 7.901 8.804 1.00 79.75 376 SER A N 1
ATOM 2956 C CA . SER A 1 376 ? -23.117 9.040 8.189 1.00 79.75 376 SER A CA 1
ATOM 2957 C C . SER A 1 376 ? -24.631 8.962 8.345 1.00 79.75 376 SER A C 1
ATOM 2959 O O . SER A 1 376 ? -25.271 9.982 8.604 1.00 79.75 376 SER A O 1
ATOM 2961 N N . ASP A 1 377 ? -25.208 7.758 8.242 1.00 67.31 377 ASP A N 1
ATOM 2962 C CA . ASP A 1 377 ? -26.596 7.519 8.660 1.00 67.31 377 ASP A CA 1
ATOM 2963 C C . ASP A 1 377 ? -26.772 7.922 10.140 1.00 67.31 377 ASP A C 1
ATOM 2965 O O . ASP A 1 377 ? -27.854 8.324 10.566 1.00 67.31 377 ASP A O 1
ATOM 2969 N N . GLU A 1 378 ? -25.680 7.880 10.912 1.00 57.66 378 GLU A N 1
ATOM 2970 C CA . GLU A 1 378 ? -25.610 8.317 12.299 1.00 57.66 378 GLU A CA 1
ATOM 2971 C C . GLU A 1 378 ? -25.565 9.846 12.500 1.00 57.66 378 GLU A C 1
ATOM 2973 O O . GLU A 1 378 ? -26.002 10.257 13.566 1.00 57.66 378 GLU A O 1
ATOM 2978 N N . GLU A 1 379 ? -25.134 10.691 11.545 1.00 53.53 379 GLU A N 1
ATOM 2979 C CA . GLU A 1 379 ? -25.105 12.170 11.683 1.00 53.53 379 GLU A CA 1
ATOM 2980 C C . GLU A 1 379 ? -26.432 12.845 11.273 1.00 53.53 379 GLU A C 1
ATOM 2982 O O . GLU A 1 379 ? -26.879 13.797 11.919 1.00 53.53 379 GLU A O 1
ATOM 2987 N N . CYS A 1 380 ? -27.110 12.351 10.229 1.00 44.41 380 CYS A N 1
ATOM 2988 C CA . CYS A 1 380 ? -28.335 12.975 9.705 1.00 44.41 380 CYS A CA 1
ATOM 2989 C C . CYS A 1 380 ? -29.579 12.787 10.601 1.00 44.41 380 CYS A C 1
ATOM 2991 O O . CYS A 1 380 ? -30.457 13.653 10.607 1.00 44.41 380 CYS A O 1
ATOM 2993 N N . GLU A 1 381 ? -29.667 11.709 11.392 1.00 44.84 381 GLU A N 1
ATOM 2994 C CA . GLU A 1 381 ? -30.793 11.494 12.325 1.00 44.84 381 GLU A CA 1
ATOM 2995 C C . GLU A 1 381 ? -30.820 12.509 13.485 1.00 44.84 381 GLU A C 1
ATOM 2997 O O . GLU A 1 381 ? -31.900 12.835 13.987 1.00 44.84 381 GLU A O 1
ATOM 3002 N N . TRP A 1 382 ? -29.664 13.052 13.889 1.00 44.56 382 TRP A N 1
ATOM 3003 C CA . TRP A 1 382 ? -29.581 14.078 14.939 1.00 44.56 382 TRP A CA 1
ATOM 3004 C C . TRP A 1 382 ? -30.133 15.428 14.485 1.00 44.56 382 TRP A C 1
ATOM 3006 O O . TRP A 1 382 ? -30.789 16.108 15.267 1.00 44.56 382 TRP A O 1
ATOM 3016 N N . PHE A 1 383 ? -29.919 15.802 13.220 1.00 42.25 383 PHE A N 1
ATOM 3017 C CA . PHE A 1 383 ? -30.426 17.067 12.678 1.00 42.25 383 PHE A CA 1
ATOM 3018 C C . PHE A 1 383 ? -31.919 17.034 12.349 1.00 42.25 383 PHE A C 1
ATOM 3020 O O . PHE A 1 383 ? -32.552 18.083 12.313 1.00 42.25 383 PHE A O 1
ATOM 3027 N N . SER A 1 384 ? -32.497 15.852 12.122 1.00 41.25 384 SER A N 1
ATOM 3028 C CA . SER A 1 384 ? -33.927 15.722 11.820 1.00 41.25 384 SER A CA 1
ATOM 3029 C C . SER A 1 384 ? -34.812 15.555 13.064 1.00 41.25 384 SER A C 1
ATOM 3031 O O . SER A 1 384 ? -36.035 15.552 12.924 1.00 41.25 384 SER A O 1
ATOM 3033 N N . SER A 1 385 ? -34.217 15.394 14.252 1.00 42.72 385 SER A N 1
ATOM 3034 C CA . SER A 1 385 ? -34.931 15.164 15.521 1.00 42.72 385 SER A CA 1
ATOM 3035 C C . SER A 1 385 ? -34.807 16.328 16.519 1.00 42.72 385 SER A C 1
ATOM 3037 O O . SER A 1 385 ? -35.254 16.186 17.658 1.00 42.72 385 SER A O 1
ATOM 3039 N N . GLY A 1 386 ? -34.174 17.436 16.112 1.00 38.78 386 GLY A N 1
ATOM 3040 C CA . GLY A 1 386 ? -33.965 18.649 16.914 1.00 38.78 386 GLY A CA 1
ATOM 3041 C C . GLY A 1 386 ? -35.003 19.731 16.669 1.00 38.78 386 GLY A C 1
ATOM 3042 O O . GLY A 1 386 ? -35.419 19.889 15.499 1.00 38.78 386 GLY A O 1
#

pLDDT: mean 74.2, std 21.56, range [30.47, 97.88]

Solvent-accessible surface area (backbone atoms only — not comparable to full-atom values): 23301 Å² total; per-residue (Å²): 134,79,86,84,78,67,94,83,44,85,69,51,65,70,68,70,74,77,82,86,90,80,92,81,89,77,88,76,86,83,84,88,84,92,80,88,82,85,91,81,77,89,90,68,90,87,68,83,87,76,80,72,73,86,78,75,85,73,84,80,81,72,83,71,86,86,76,90,82,72,92,66,58,61,59,54,53,51,50,51,54,49,53,49,50,52,48,52,51,53,35,49,53,49,50,50,52,48,44,45,57,54,66,73,57,49,72,60,55,86,82,73,78,73,79,92,68,91,69,79,83,73,79,82,75,70,74,81,82,64,60,76,72,67,68,58,65,38,72,69,54,44,51,51,53,53,52,49,51,51,51,49,51,53,51,48,55,59,67,66,53,90,63,82,86,45,71,69,55,54,53,51,50,52,52,51,48,53,52,50,51,54,50,50,52,55,52,50,52,52,52,51,43,52,51,39,52,55,48,33,47,54,41,51,52,51,33,48,54,46,50,52,54,32,49,49,52,51,36,52,53,53,51,52,48,50,50,55,53,44,36,75,74,65,80,47,87,93,76,68,71,74,64,50,52,58,50,43,54,54,50,35,52,49,52,48,51,34,46,60,58,40,34,57,56,47,54,54,41,32,60,58,45,43,75,64,25,43,64,71,51,28,52,51,41,29,62,77,55,71,58,45,73,64,54,54,55,58,23,69,63,60,71,59,92,79,78,48,95,55,67,64,35,72,67,46,51,51,50,52,50,52,26,43,51,47,44,51,34,53,33,52,30,24,60,58,19,47,80,68,88,78,49,92,58,48,56,57,48,43,48,52,49,36,52,46,43,49,52,50,39,54,49,44,44,53,36,33,53,59,52,45,51,56,60,47,63,60,55,56,56,59,68,73,73,109